Protein AF-0000000080328831 (afdb_homodimer)

Radius of gyration: 22.73 Å; Cα contacts (8 Å, |Δi|>4): 495; chains: 2; bounding box: 86×55×47 Å

InterPro domains:
  IPR001647 DNA-binding HTH domain, TetR-type [PF00440] (14-60)
  IPR001647 DNA-binding HTH domain, TetR-type [PR00455] (14-27)
  IPR001647 DNA-binding HTH domain, TetR-type [PR00455] (35-58)
  IPR001647 DNA-binding HTH domain, TetR-type [PS50977] (8-68)
  IPR009057 Homedomain-like superfamily [SSF46689] (3-69)
  IPR036271 Tetracyclin repressor-like, C-terminal domain superfamily [SSF48498] (94-149)
  IPR041490 HTH-type transcriptional repressor KstR2, C-terminal [PF17932] (91-173)
  IPR050109 HTH-type, TetR-like transcriptional regulator [PTHR30055] (2-200)

Organism: NCBI:txid40318

Nearest PDB structures (foldseek):
  6yj2-assembly1_A  TM=9.392E-01  e=2.762E-14  Mycobacterium tuberculosis H37Rv
  6yj2-assembly2_C  TM=9.497E-01  e=1.875E-13  Mycobacterium tuberculosis H37Rv
  4g12-assembly1_A  TM=9.185E-01  e=3.544E-12  Mycobacterium tuberculosis
  9b7y-assembly1_D  TM=8.303E-01  e=9.112E-08  Mycobacterium tuberculosis H37Rv
  5fgl-assembly3_E  TM=6.882E-01  e=7.937E-05  Pseudomonas putida S16

Sequence (410 aa):
MATRTDASTRREQILKEAARLFAERGFHGVGVDEIGAAVGISGPGLYRHFAGKDAMLAELLVGISGQLLTGAKRRVAEADGGPGGRAGRDPEVVLDSLIEGHIDFALDDRPLITLHDRELDRLRDSDRKLVRQLQRQYVELWVEVVRELYPDLTEPGARSAVHSVFGLLNSTPHLGRPGALPGREVMAGLLHRMARGAFAAAGTDMATRTDASTRREQILKEAARLFAERGFHGVGVDEIGAAVGISGPGLYRHFAGKDAMLAELLVGISGQLLTGAKRRVAEADGGPGGRAGRDPEVVLDSLIEGHIDFALDDRPLITLHDRELDRLRDSDRKLVRQLQRQYVELWVEVVRELYPDLTEPGARSAVHSVFGLLNSTPHLGRPGALPGREVMAGLLHRMARGAFAAAGTD

Solvent-accessible surface area (backbone atoms only — not comparable to full-atom values): 21672 Å² total; per-residue (Å²): 132,83,78,77,76,74,72,74,47,72,67,52,51,46,51,54,50,39,37,47,46,28,44,74,54,33,66,86,66,49,55,64,49,57,45,18,52,74,70,74,36,53,48,74,59,42,50,78,76,34,91,42,66,66,55,48,50,46,48,52,51,41,46,52,35,47,49,53,32,53,51,46,52,48,48,49,49,59,42,26,69,39,100,46,26,66,86,52,40,53,42,63,60,40,49,51,50,47,51,52,54,51,44,51,44,29,71,72,40,33,36,55,55,50,38,53,67,48,44,48,84,73,42,54,67,70,56,39,50,47,34,49,52,36,47,50,54,40,50,50,56,50,31,53,39,49,34,67,63,27,68,81,37,48,70,58,54,32,48,48,49,50,44,22,41,49,20,25,54,60,24,45,68,75,44,66,59,72,88,69,42,64,56,68,68,56,45,49,51,42,52,49,36,18,46,52,23,18,53,54,31,54,49,49,133,130,85,77,78,77,75,71,75,48,72,65,52,51,47,50,54,51,38,37,47,47,30,46,75,54,33,66,88,66,49,55,64,49,57,44,17,52,76,70,74,34,52,49,74,58,40,50,78,76,33,92,42,65,66,55,51,50,47,49,51,52,42,46,52,34,48,50,52,32,52,50,43,50,49,51,50,48,59,43,25,70,40,101,46,26,67,86,52,41,52,42,62,60,40,48,52,50,47,51,52,54,51,45,51,44,29,70,71,42,32,37,54,54,49,38,52,65,48,45,49,82,72,41,55,68,70,55,38,50,47,35,50,51,36,48,49,54,39,50,49,55,51,33,53,40,48,33,68,64,28,70,82,37,48,69,56,54,32,46,49,51,49,43,22,41,49,20,24,54,61,27,44,67,75,43,64,59,71,87,69,40,63,56,69,66,56,45,49,52,43,52,50,36,19,47,51,23,19,53,54,31,54,49,50,133

Foldseek 3Di:
DPPCPPPQPPLNQLLLQLLVVCLVQNLVRDALQNSCVVSVHGSVRSCVNPVGSLRSLLCLLLVVLVVLLVQLVVLLQVQQPPPCGPNPRDLVSSLLSNLLSLLCCLQPVLSSLSSVVPPLVVHDPVSSVSSVVSVVSSLVSQLVSLCVVQVQQDSVLSSVLSVVLNVLSNCSNVPPDPVVDPDSVVVSVVSSVVSVVSSVVSSDD/DPPCPPPQPPLNQLLLQLLVCCLVQNLVRDALQNSCVVSVHGSVRVCVNPVGSQRSLLCLLLVVLVVLLVQLVVLLQVQQPPPCGPNPRDLVSSLLSNLLSLLCCLQPVLSSLSSVVPPLVVHDPVSSVSSVVSVVSSLVSQLVSLCVVQVVQDSVLSSVLSVVLNVLSNCSNVPPDPVVDPDSVVVSVVSSVVNVVSSVVSSDD

pLDDT: mean 90.81, std 13.33, range [27.44, 98.81]

Structure (mmCIF, N/CA/C/O backbone):
data_AF-0000000080328831-model_v1
#
loop_
_entity.id
_entity.type
_entity.pdbx_description
1 polymer 'TetR family transcriptional regulator'
#
loop_
_atom_site.group_PDB
_atom_site.id
_atom_site.type_symbol
_atom_site.label_atom_id
_atom_site.label_alt_id
_atom_site.label_comp_id
_atom_site.label_asym_id
_atom_site.label_entity_id
_atom_site.label_seq_id
_atom_site.pdbx_PDB_ins_code
_atom_site.Cartn_x
_atom_site.Cartn_y
_atom_site.Cartn_z
_atom_site.occupancy
_atom_site.B_iso_or_equiv
_atom_site.auth_seq_id
_atom_site.auth_comp_id
_atom_site.auth_asym_id
_atom_site.auth_atom_id
_atom_site.pdbx_PDB_model_num
ATOM 1 N N . MET A 1 1 ? -43.094 -5.621 -11.172 1 27.44 1 MET A N 1
ATOM 2 C CA . MET A 1 1 ? -42.5 -5.223 -9.898 1 27.44 1 MET A CA 1
ATOM 3 C C . MET A 1 1 ? -41.156 -4.516 -10.125 1 27.44 1 MET A C 1
ATOM 5 O O . MET A 1 1 ? -40.219 -5.105 -10.664 1 27.44 1 MET A O 1
ATOM 9 N N . ALA A 1 2 ? -41.094 -3.135 -10.312 1 35.25 2 ALA A N 1
ATOM 10 C CA . ALA A 1 2 ? -40.031 -2.252 -10.758 1 35.25 2 ALA A CA 1
AT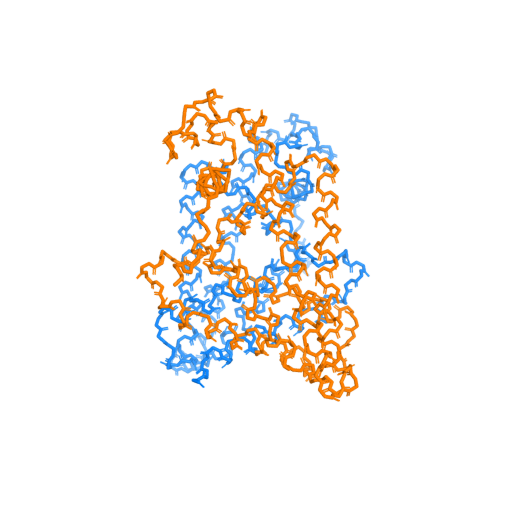OM 11 C C . ALA A 1 2 ? -38.75 -2.477 -9.938 1 35.25 2 ALA A C 1
ATOM 13 O O . ALA A 1 2 ? -38.812 -2.572 -8.711 1 35.25 2 ALA A O 1
ATOM 14 N N . THR A 1 3 ? -37.75 -3.186 -10.273 1 32.78 3 THR A N 1
ATOM 15 C CA . THR A 1 3 ? -36.438 -3.539 -9.711 1 32.78 3 THR A CA 1
ATOM 16 C C . THR A 1 3 ? -35.781 -2.324 -9.055 1 32.78 3 THR A C 1
ATOM 18 O O . THR A 1 3 ? -35.625 -1.278 -9.688 1 32.78 3 THR A O 1
ATOM 21 N N . ARG A 1 4 ? -36.062 -2.006 -7.684 1 36.09 4 ARG A N 1
ATOM 22 C CA . ARG A 1 4 ? -35.594 -0.934 -6.809 1 36.09 4 ARG A CA 1
ATOM 23 C C . ARG A 1 4 ? -34.125 -0.621 -7.055 1 36.09 4 ARG A C 1
ATOM 25 O O . ARG A 1 4 ? -33.25 -1.38 -6.637 1 36.09 4 ARG A O 1
ATOM 32 N N . THR A 1 5 ? -33.562 -0.404 -8.141 1 39.81 5 THR A N 1
ATOM 33 C CA . THR A 1 5 ? -32.281 0.255 -8.352 1 39.81 5 THR A CA 1
ATOM 34 C C . THR A 1 5 ? -32.031 1.319 -7.281 1 39.81 5 THR A C 1
ATOM 36 O O . THR A 1 5 ? -32.719 2.348 -7.258 1 39.81 5 THR A O 1
ATOM 39 N N . ASP A 1 6 ? -31.953 1.126 -5.973 1 44.19 6 ASP A N 1
ATOM 40 C CA . ASP A 1 6 ? -32 1.9 -4.738 1 44.19 6 ASP A CA 1
ATOM 41 C C . ASP A 1 6 ? -31.188 3.182 -4.855 1 44.19 6 ASP A C 1
ATOM 43 O O . ASP A 1 6 ? -29.984 3.135 -5.133 1 44.19 6 ASP A O 1
ATOM 47 N N . ALA A 1 7 ? -31.625 4.215 -5.277 1 52.47 7 ALA A N 1
ATOM 48 C CA . ALA A 1 7 ? -31.188 5.605 -5.344 1 52.47 7 ALA A CA 1
ATOM 49 C C . ALA A 1 7 ? -30.266 5.945 -4.172 1 52.47 7 ALA A C 1
ATOM 51 O O . ALA A 1 7 ? -30.656 5.809 -3.01 1 52.47 7 ALA A O 1
ATOM 52 N N . SER A 1 8 ? -28.938 5.938 -4.402 1 66.44 8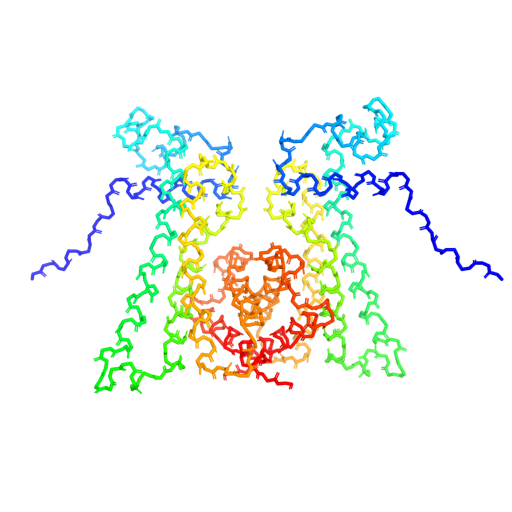 SER A N 1
ATOM 53 C CA . SER A 1 8 ? -28.031 6.422 -3.369 1 66.44 8 SER A CA 1
ATOM 54 C C . SER A 1 8 ? -28.625 7.609 -2.617 1 66.44 8 SER A C 1
ATOM 56 O O . SER A 1 8 ? -29.172 8.531 -3.23 1 66.44 8 SER A O 1
ATOM 58 N N . THR A 1 9 ? -28.812 7.418 -1.286 1 86.12 9 THR A N 1
ATOM 59 C CA . THR A 1 9 ? -29.266 8.516 -0.438 1 86.12 9 THR A CA 1
ATOM 60 C C . THR A 1 9 ? -28.344 9.719 -0.562 1 86.12 9 THR A C 1
ATOM 62 O O . THR A 1 9 ? -27.234 9.609 -1.098 1 86.12 9 THR A O 1
ATOM 65 N N . ARG A 1 10 ? -28.922 10.859 -0.41 1 89.94 10 ARG A N 1
ATOM 66 C CA . ARG A 1 10 ? -28.141 12.086 -0.386 1 89.94 10 ARG A CA 1
ATOM 67 C C . ARG A 1 10 ? -26.891 11.922 0.483 1 89.94 10 ARG A C 1
ATOM 69 O O . ARG A 1 10 ? -25.812 12.391 0.127 1 89.94 10 ARG A O 1
ATOM 76 N N . ARG A 1 11 ? -27.078 11.188 1.462 1 92.81 11 ARG A N 1
ATOM 77 C CA . ARG A 1 11 ? -25.984 10.93 2.387 1 92.81 11 ARG A CA 1
ATOM 78 C C . ARG A 1 11 ? -24.875 10.141 1.71 1 92.81 11 ARG A C 1
ATOM 80 O O . ARG A 1 11 ? -23.688 10.469 1.847 1 92.81 11 ARG A O 1
ATOM 87 N N . GLU A 1 12 ? -25.25 9.156 0.965 1 94.06 12 GLU A N 1
ATOM 88 C CA . GLU A 1 12 ? -24.281 8.336 0.248 1 94.06 12 GLU A CA 1
ATOM 89 C C . GLU A 1 12 ? -23.578 9.125 -0.852 1 94.06 12 GLU A C 1
ATOM 91 O O . GLU A 1 12 ? -22.391 8.953 -1.086 1 94.06 12 GLU A O 1
ATOM 96 N N . GLN A 1 13 ? -24.266 9.945 -1.47 1 94.75 13 GLN A N 1
ATOM 97 C CA . GLN A 1 13 ? -23.688 10.797 -2.504 1 94.75 13 GLN A CA 1
ATOM 98 C C . GLN A 1 13 ? -22.625 11.727 -1.922 1 94.75 13 GLN A C 1
ATOM 100 O O . GLN A 1 13 ? -21.562 11.922 -2.516 1 94.75 13 GLN A O 1
ATOM 105 N N . ILE A 1 14 ? -22.969 12.281 -0.807 1 95.19 14 ILE A N 1
ATOM 106 C CA . ILE A 1 14 ? -22.047 13.18 -0.127 1 95.19 14 ILE A CA 1
ATOM 107 C C . ILE A 1 14 ? -20.766 12.43 0.237 1 95.19 14 ILE A C 1
ATOM 109 O O . ILE A 1 14 ? -19.672 12.906 -0.033 1 95.19 14 ILE A O 1
ATOM 113 N N . LEU A 1 15 ? -20.953 11.25 0.788 1 96.31 15 LEU A N 1
ATOM 114 C CA . LEU A 1 15 ? -19.797 10.469 1.224 1 96.31 15 LEU A CA 1
ATOM 115 C C . LEU A 1 15 ? -18.938 10.062 0.034 1 96.31 15 LEU A C 1
ATOM 117 O O . LEU A 1 15 ? -17.703 10.102 0.114 1 96.31 15 LEU A O 1
ATOM 121 N N . LYS A 1 16 ? -19.562 9.695 -1.008 1 96 16 LYS A N 1
ATOM 122 C CA . LYS A 1 16 ? -18.828 9.297 -2.205 1 96 16 LYS A CA 1
ATOM 123 C C . LYS A 1 16 ? -18 10.453 -2.76 1 96 16 LYS A C 1
ATOM 125 O O . LYS A 1 16 ? -16.828 10.289 -3.08 1 96 16 LYS A O 1
ATOM 130 N N . GLU A 1 17 ? -18.594 11.586 -2.828 1 96.31 17 GLU A N 1
ATOM 131 C CA . GLU A 1 17 ? -17.875 12.758 -3.33 1 96.31 17 GLU A CA 1
ATOM 132 C C . GLU A 1 17 ? -16.797 13.211 -2.352 1 96.31 17 GLU A C 1
ATOM 134 O O . GLU A 1 17 ? -15.719 13.633 -2.764 1 96.31 17 GLU A O 1
ATOM 139 N N . ALA A 1 18 ? -17.109 13.164 -1.096 1 97.12 18 ALA A N 1
ATOM 140 C CA . ALA A 1 18 ? -16.094 13.492 -0.086 1 97.12 18 ALA A CA 1
ATOM 141 C C . ALA A 1 18 ? -14.867 12.602 -0.226 1 97.12 18 ALA A C 1
ATOM 143 O O . ALA A 1 18 ? -13.734 13.086 -0.226 1 97.12 18 ALA A O 1
ATOM 144 N N . ALA A 1 19 ? -15.117 11.305 -0.374 1 97.19 19 ALA A N 1
ATOM 145 C CA . ALA A 1 19 ? -14.016 10.352 -0.529 1 97.19 19 ALA A CA 1
ATOM 146 C C . ALA A 1 19 ? -13.141 10.711 -1.728 1 97.19 19 ALA A C 1
ATOM 148 O O . ALA A 1 19 ? -11.914 10.711 -1.63 1 97.19 19 ALA A O 1
ATOM 149 N N . ARG A 1 20 ? -13.789 11.039 -2.797 1 96.19 20 ARG A N 1
ATOM 150 C CA . ARG A 1 20 ? -13.07 11.406 -4.016 1 96.19 20 ARG A CA 1
ATOM 151 C C . ARG A 1 20 ? -12.234 12.656 -3.809 1 96.19 20 ARG A C 1
ATOM 153 O O . ARG A 1 20 ? -11.047 12.68 -4.141 1 96.19 20 ARG A O 1
ATOM 160 N N . LEU A 1 21 ? -12.797 13.656 -3.246 1 96.19 21 LEU A N 1
ATOM 161 C CA . LEU A 1 21 ? -12.125 14.93 -3.037 1 96.19 21 LEU A CA 1
ATOM 162 C C . LEU A 1 21 ? -10.992 14.789 -2.023 1 96.19 21 LEU A C 1
ATOM 164 O O . LEU A 1 21 ? -9.898 15.32 -2.23 1 96.19 21 LEU A O 1
ATOM 168 N N . PHE A 1 22 ? -11.273 14.039 -0.92 1 95.62 22 PHE A N 1
ATOM 169 C CA . PHE A 1 22 ? -10.234 13.797 0.074 1 95.62 22 PHE A CA 1
ATOM 170 C C . PHE A 1 22 ? -9.055 13.062 -0.546 1 95.62 22 PHE A C 1
ATOM 172 O O . PHE A 1 22 ? -7.895 13.383 -0.257 1 95.62 22 PHE A O 1
ATOM 179 N N . ALA A 1 23 ? -9.336 12.078 -1.349 1 94.12 23 ALA A N 1
ATOM 180 C CA . ALA A 1 23 ? -8.289 11.281 -1.972 1 94.12 23 ALA A CA 1
ATOM 181 C C . ALA A 1 23 ? -7.457 12.125 -2.939 1 94.12 23 ALA A C 1
ATOM 183 O O . ALA A 1 23 ? -6.238 11.953 -3.029 1 94.12 23 ALA A O 1
ATOM 184 N N . GLU A 1 24 ? -8.047 13.07 -3.625 1 92.12 24 GLU A N 1
ATOM 185 C CA . GLU A 1 24 ? -7.398 13.867 -4.664 1 92.12 24 GLU A CA 1
ATOM 186 C C . GLU A 1 24 ? -6.578 15 -4.055 1 92.12 24 GLU A C 1
ATOM 188 O O . GLU A 1 24 ? -5.457 15.258 -4.488 1 92.12 24 GLU A O 1
ATOM 193 N N . ARG A 1 25 ? -7.105 15.594 -2.992 1 91.88 25 ARG A N 1
ATOM 194 C CA . ARG A 1 25 ? -6.512 16.859 -2.549 1 91.88 25 ARG A CA 1
ATOM 195 C C . ARG A 1 25 ? -6.062 16.766 -1.095 1 91.88 25 ARG A C 1
ATOM 197 O O . ARG A 1 25 ? -5.504 17.719 -0.551 1 91.88 25 ARG A O 1
ATOM 204 N N . GLY A 1 26 ? -6.301 15.609 -0.593 1 90.75 26 GLY A N 1
ATOM 205 C CA . GLY A 1 26 ? -6 15.461 0.823 1 90.75 26 GLY A CA 1
ATOM 206 C C . GLY A 1 26 ? -7.133 15.922 1.722 1 90.75 26 GLY A C 1
ATOM 207 O O . GLY A 1 26 ? -7.898 16.812 1.354 1 90.75 26 GLY A O 1
ATOM 208 N N . PHE A 1 27 ? -7.168 15.461 2.893 1 92.38 27 PHE A N 1
ATOM 209 C CA . PHE A 1 27 ? -8.242 15.711 3.85 1 92.38 27 PHE A CA 1
ATOM 210 C C . PHE A 1 27 ? -8.281 17.188 4.238 1 92.38 27 PHE A C 1
ATOM 212 O O . PHE A 1 27 ? -9.344 17.812 4.223 1 92.38 27 PHE A O 1
ATOM 219 N N . HIS A 1 28 ? -7.133 17.766 4.488 1 88.56 28 HIS A N 1
ATOM 220 C CA . HIS A 1 28 ? -7.078 19.156 4.922 1 88.56 28 HIS A CA 1
ATOM 221 C C . HIS A 1 28 ? -7.305 20.109 3.754 1 88.56 28 HIS A C 1
ATOM 223 O O . HIS A 1 28 ? -7.715 21.25 3.949 1 88.56 28 HIS A O 1
ATOM 229 N N . GLY A 1 29 ? -7.094 19.594 2.596 1 90.38 29 GLY A N 1
ATOM 230 C CA . GLY A 1 29 ? -7.168 20.453 1.422 1 90.38 29 GLY A CA 1
ATOM 231 C C . GLY A 1 29 ? -8.586 20.625 0.903 1 90.38 29 GLY A C 1
ATOM 232 O O . GLY A 1 29 ? -8.805 21.359 -0.062 1 90.38 29 GLY A O 1
ATOM 233 N N . VAL A 1 30 ? -9.477 19.969 1.544 1 94.19 30 VAL A N 1
ATOM 234 C CA . VAL A 1 30 ? -10.859 20 1.082 1 94.19 30 VAL A CA 1
ATOM 235 C C . VAL A 1 30 ? -11.75 20.609 2.164 1 94.19 30 VAL A C 1
ATOM 237 O O . VAL A 1 30 ? -11.648 20.234 3.336 1 94.19 30 VAL A O 1
ATOM 240 N N . GLY A 1 31 ? -12.57 21.594 1.738 1 94.44 31 GLY A N 1
ATOM 241 C CA . GLY A 1 31 ? -13.516 22.188 2.67 1 94.44 31 GLY A CA 1
ATOM 242 C C . GLY A 1 31 ? -14.906 21.578 2.572 1 94.44 31 GLY A C 1
ATOM 243 O O . GLY A 1 31 ? -15.25 20.953 1.561 1 94.44 31 GLY A O 1
ATOM 244 N N . VAL A 1 32 ? -15.648 21.734 3.619 1 93.31 32 VAL A N 1
ATOM 245 C CA . VAL A 1 32 ? -17.016 21.219 3.68 1 93.31 32 VAL A CA 1
ATOM 246 C C . VAL A 1 32 ? -17.859 21.859 2.574 1 93.31 32 VAL A C 1
ATOM 248 O O . VAL A 1 32 ? -18.656 21.172 1.935 1 93.31 32 VAL A O 1
ATOM 251 N N . ASP A 1 33 ? -17.641 23.094 2.33 1 93.06 33 ASP A N 1
ATOM 252 C CA . ASP A 1 33 ? -18.391 23.812 1.306 1 93.06 33 ASP A CA 1
ATOM 253 C C . ASP A 1 33 ? -18.125 23.234 -0.08 1 93.06 33 ASP A C 1
ATOM 255 O O . ASP A 1 33 ? -19.047 23.141 -0.904 1 93.06 33 ASP A O 1
ATOM 259 N N . GLU A 1 34 ? -16.953 22.844 -0.316 1 94.5 34 GLU A N 1
ATOM 260 C CA . GLU A 1 34 ? -16.562 22.266 -1.598 1 94.5 34 GLU A CA 1
ATOM 261 C C . GLU A 1 34 ? -17.25 20.922 -1.815 1 94.5 34 GLU A C 1
ATOM 263 O O . GLU A 1 34 ? -17.688 20.609 -2.928 1 94.5 34 GLU A O 1
ATOM 268 N N . ILE A 1 35 ? -17.312 20.172 -0.767 1 95.25 35 ILE A N 1
ATOM 269 C CA . ILE A 1 35 ? -17.969 18.875 -0.844 1 95.25 35 ILE A CA 1
ATOM 270 C C . ILE A 1 35 ? -19.453 19.062 -1.148 1 95.25 35 ILE A C 1
ATOM 272 O O . ILE A 1 35 ? -20 18.391 -2.029 1 95.25 35 ILE A O 1
ATOM 276 N N . GLY A 1 36 ? -20.094 19.984 -0.398 1 94.19 36 GLY A N 1
ATOM 277 C CA . GLY A 1 36 ? -21.484 20.297 -0.647 1 94.19 36 GLY A CA 1
ATOM 278 C C . GLY A 1 36 ? -21.75 20.75 -2.07 1 94.19 36 GLY A C 1
ATOM 279 O O . GLY A 1 36 ? -22.672 20.25 -2.721 1 94.19 36 GLY A O 1
ATOM 280 N N . ALA A 1 37 ? -20.938 21.594 -2.547 1 94.75 37 ALA A N 1
ATOM 281 C CA . ALA A 1 37 ? -21.094 22.141 -3.893 1 94.75 37 ALA A CA 1
ATOM 282 C C . ALA A 1 37 ? -21 21.031 -4.945 1 94.75 37 ALA A C 1
ATOM 284 O O . ALA A 1 37 ? -21.719 21.062 -5.945 1 94.75 37 ALA A O 1
ATOM 285 N N . ALA A 1 38 ? -20.172 20.078 -4.738 1 94.19 38 ALA A N 1
ATOM 286 C CA . ALA A 1 38 ? -19.953 19 -5.695 1 94.19 38 ALA A CA 1
ATOM 287 C C . ALA A 1 38 ? -21.203 18.141 -5.844 1 94.19 38 ALA A C 1
ATOM 289 O O . ALA A 1 38 ? -21.391 17.469 -6.863 1 94.19 38 ALA A O 1
ATOM 290 N N . VAL A 1 39 ? -22.016 18.141 -4.82 1 94.12 39 VAL A N 1
ATOM 291 C CA . VAL A 1 39 ? -23.219 17.312 -4.887 1 94.12 39 VAL A CA 1
ATOM 292 C C . VAL A 1 39 ? -24.469 18.203 -4.945 1 94.12 39 VAL A C 1
ATOM 294 O O . VAL A 1 39 ? -25.578 17.734 -4.773 1 94.12 39 VAL A O 1
ATOM 297 N N . GLY A 1 40 ? -24.281 19.453 -5.109 1 93.62 40 GLY A N 1
ATOM 298 C CA . GLY A 1 40 ? -25.375 20.391 -5.293 1 93.62 40 GLY A CA 1
ATOM 299 C C . GLY A 1 40 ? -26.094 20.734 -3.994 1 93.62 40 GLY A C 1
ATOM 300 O O . GLY A 1 40 ? -27.312 20.922 -3.98 1 93.62 40 GLY A O 1
ATOM 301 N N . ILE A 1 41 ? -25.469 20.625 -2.924 1 91 41 ILE A N 1
ATOM 302 C CA . ILE A 1 41 ? -25.984 20.984 -1.611 1 91 41 ILE A CA 1
ATOM 303 C C . ILE A 1 41 ? -25.203 22.172 -1.053 1 91 41 ILE A C 1
ATOM 305 O O . ILE A 1 41 ? -24 22.281 -1.295 1 91 41 ILE A O 1
ATOM 309 N N . SER A 1 42 ? -25.922 23.094 -0.396 1 88.5 42 SER A N 1
ATOM 310 C CA . SER A 1 42 ? -25.234 24.203 0.258 1 88.5 42 SER A CA 1
ATOM 311 C C . SER A 1 42 ? -24.422 23.719 1.46 1 88.5 42 SER A C 1
ATOM 313 O O . SER A 1 42 ? -24.688 22.656 2.002 1 88.5 42 SER A O 1
ATOM 315 N N . GLY A 1 43 ? -23.391 24.547 1.882 1 82.44 43 GLY A N 1
ATOM 316 C CA . GLY A 1 43 ? -22.625 24.234 3.078 1 82.44 43 GLY A CA 1
ATOM 317 C C . GLY A 1 43 ? -23.5 23.953 4.289 1 82.44 43 GLY A C 1
ATOM 318 O O . GLY A 1 43 ? -23.422 22.859 4.867 1 82.44 43 GLY A O 1
ATOM 319 N N . PRO A 1 44 ? -24.406 24.812 4.562 1 85.88 44 PRO A N 1
ATOM 320 C CA . PRO A 1 44 ? -25.297 24.578 5.695 1 85.88 44 PRO A CA 1
ATOM 321 C C . PRO A 1 44 ? -26.156 23.328 5.523 1 85.88 44 PRO A C 1
ATOM 323 O O . PRO A 1 44 ? -26.438 22.641 6.5 1 85.88 44 PRO A O 1
ATOM 326 N N . GLY A 1 45 ? -26.516 23.078 4.367 1 90.56 45 GLY A N 1
ATOM 327 C CA . GLY A 1 45 ? -27.281 21.875 4.09 1 90.56 45 GLY A CA 1
ATOM 328 C C . GLY A 1 45 ? -26.516 20.609 4.371 1 90.56 45 GLY A C 1
ATOM 329 O O . GLY A 1 45 ? -27.109 19.578 4.727 1 90.56 45 GLY A O 1
ATOM 330 N N . LEU A 1 46 ? -25.203 20.688 4.184 1 91.5 46 LEU A N 1
ATOM 331 C CA . LEU A 1 46 ? -24.359 19.516 4.422 1 91.5 46 LEU A CA 1
ATOM 332 C C . LEU A 1 46 ? -24.312 19.172 5.906 1 91.5 46 LEU A C 1
ATOM 334 O O . LEU A 1 46 ? -24.234 18 6.273 1 91.5 46 LEU A O 1
ATOM 338 N N . TYR A 1 47 ? -24.484 20.188 6.688 1 91.62 47 TYR A N 1
ATOM 339 C CA . TYR A 1 47 ? -24.391 20.016 8.133 1 91.62 47 TYR A CA 1
ATOM 340 C C . TYR A 1 47 ? -25.625 19.297 8.672 1 91.62 47 TYR A C 1
ATOM 342 O O . TYR A 1 47 ? -25.625 18.812 9.805 1 91.62 47 TYR A O 1
ATOM 350 N N . ARG A 1 48 ? -26.688 19.266 7.902 1 92.12 48 ARG A N 1
ATOM 351 C CA . ARG A 1 48 ? -27.859 18.484 8.273 1 92.12 48 ARG A CA 1
ATOM 352 C C . ARG A 1 48 ? -27.578 17 8.219 1 92.12 48 ARG A C 1
ATOM 354 O O . ARG A 1 48 ? -28.25 16.203 8.875 1 92.12 48 ARG A O 1
ATOM 361 N N . HIS A 1 49 ? -26.547 16.719 7.422 1 93.69 49 HIS A N 1
ATOM 362 C CA . HIS A 1 49 ? -26.234 15.305 7.207 1 93.69 49 HIS A CA 1
ATOM 363 C C . HIS A 1 49 ? -25 14.891 8.016 1 93.69 49 HIS A C 1
ATOM 365 O O . HIS A 1 49 ? -24.922 13.742 8.469 1 93.69 49 HIS A O 1
ATOM 371 N N . PHE A 1 50 ? -24.047 15.828 8.125 1 94.88 50 PHE A N 1
ATOM 372 C CA . PHE A 1 50 ? -22.812 15.508 8.82 1 94.88 50 PHE A CA 1
ATOM 373 C C . PHE A 1 50 ? -22.344 16.688 9.672 1 94.88 50 PHE A C 1
ATOM 375 O O . PHE A 1 50 ? -22.453 17.844 9.25 1 94.88 50 PHE A O 1
ATOM 382 N N . ALA A 1 51 ? -21.812 16.359 10.789 1 93.19 51 ALA A N 1
ATOM 383 C CA . ALA A 1 51 ? -21.328 17.375 11.711 1 93.19 51 ALA A CA 1
ATOM 384 C C . ALA A 1 51 ? -20.078 18.062 11.172 1 93.19 51 ALA A C 1
ATOM 386 O O . ALA A 1 51 ? -19.703 19.141 11.633 1 93.19 51 ALA A O 1
ATOM 387 N N . GLY A 1 52 ? -19.422 17.453 10.148 1 93.38 52 GLY A N 1
ATOM 388 C CA . GLY A 1 52 ? -18.203 17.969 9.57 1 93.38 52 GLY A CA 1
ATOM 389 C C . GLY A 1 52 ? -17.406 16.922 8.805 1 93.38 52 GLY A C 1
ATOM 390 O O . GLY A 1 52 ? -17.859 15.781 8.664 1 93.38 52 GLY A O 1
ATOM 391 N N . LYS A 1 53 ? -16.219 17.344 8.406 1 94.38 53 LYS A N 1
ATOM 392 C CA . LYS A 1 53 ? -15.398 16.469 7.586 1 94.38 53 LYS A CA 1
ATOM 393 C C . LYS A 1 53 ? -14.875 15.289 8.406 1 94.38 53 LYS A C 1
ATOM 395 O O . LYS A 1 53 ? -14.727 14.18 7.883 1 94.38 53 LYS A O 1
ATOM 400 N N . ASP A 1 54 ? -14.656 15.555 9.633 1 94.88 54 ASP A N 1
ATOM 401 C CA . ASP A 1 54 ? -14.164 14.477 10.492 1 94.88 54 ASP A CA 1
ATOM 402 C C . ASP A 1 54 ? -15.188 13.344 10.594 1 94.88 54 ASP A C 1
ATOM 404 O O . ASP A 1 54 ? -14.82 12.172 10.531 1 94.88 54 ASP A O 1
ATOM 408 N N . ALA A 1 55 ? -16.328 13.742 10.773 1 96.12 55 ALA A N 1
ATOM 409 C CA . ALA A 1 55 ? -17.406 12.75 10.836 1 96.12 55 ALA A CA 1
ATOM 410 C C . ALA A 1 55 ? -17.531 11.984 9.523 1 96.12 55 ALA A C 1
ATOM 412 O O . ALA A 1 55 ? -17.766 10.773 9.516 1 96.12 55 ALA A O 1
ATOM 413 N N . MET A 1 56 ? -17.375 12.664 8.414 1 96.81 56 MET A N 1
ATOM 414 C CA . MET A 1 56 ? -17.422 12.023 7.105 1 96.81 56 MET A CA 1
ATOM 415 C C . MET A 1 56 ? -16.297 11 6.965 1 96.81 56 MET A C 1
ATOM 417 O O . MET A 1 56 ? -16.516 9.883 6.5 1 96.81 56 MET A O 1
ATOM 421 N N . LEU A 1 57 ? -15.094 11.414 7.383 1 97.25 57 LEU A N 1
ATOM 422 C CA . LEU A 1 57 ? -13.93 10.539 7.297 1 97.25 57 LEU A CA 1
ATOM 423 C C . LEU A 1 57 ? -14.133 9.289 8.141 1 97.25 57 LEU A C 1
ATOM 425 O O . LEU A 1 57 ? -13.859 8.172 7.68 1 97.25 57 LEU A O 1
ATOM 429 N N . ALA A 1 58 ? -14.578 9.477 9.312 1 97.62 58 ALA A N 1
ATOM 430 C CA . ALA A 1 58 ? -14.836 8.344 10.211 1 97.62 58 ALA A CA 1
ATOM 431 C C . ALA A 1 58 ? -15.852 7.387 9.609 1 97.62 58 ALA A C 1
ATOM 433 O O . ALA A 1 58 ? -15.656 6.172 9.617 1 97.62 58 ALA A O 1
ATOM 434 N N . GLU A 1 59 ? -16.875 7.953 9.117 1 97.44 59 GLU A N 1
ATOM 435 C CA . GLU A 1 59 ? -17.922 7.125 8.516 1 97.44 59 GLU A CA 1
ATOM 436 C C . GLU A 1 59 ? -17.391 6.359 7.309 1 97.44 59 GLU A C 1
ATOM 438 O O . GLU A 1 59 ? -17.688 5.176 7.133 1 97.44 59 GLU A O 1
ATOM 443 N N . LEU A 1 60 ? -16.641 6.992 6.473 1 97.94 60 LEU A N 1
ATOM 444 C CA . LEU A 1 60 ? -16.062 6.359 5.289 1 97.94 60 LEU A CA 1
ATOM 445 C C . LEU A 1 60 ? -15.164 5.191 5.68 1 97.94 60 LEU A C 1
ATOM 447 O O . LEU A 1 60 ? -15.336 4.078 5.184 1 97.94 60 LEU A O 1
ATOM 451 N N . LEU A 1 61 ? -14.25 5.422 6.637 1 98.12 61 LEU A N 1
ATOM 452 C CA . LEU A 1 61 ? -13.227 4.43 6.945 1 98.12 61 LEU A CA 1
ATOM 453 C C . LEU A 1 61 ? -13.789 3.311 7.812 1 98.12 61 LEU A C 1
ATOM 455 O O . LEU A 1 61 ? -13.461 2.141 7.617 1 98.12 61 LEU A O 1
ATOM 459 N N . VAL A 1 62 ? -14.602 3.646 8.75 1 98.19 62 VAL A N 1
ATOM 460 C CA . VAL A 1 62 ? -15.266 2.609 9.531 1 98.19 62 VAL A CA 1
ATOM 461 C C . VAL A 1 62 ? -16.219 1.822 8.633 1 98.19 62 VAL A C 1
ATOM 463 O O . VAL A 1 62 ? -16.266 0.592 8.695 1 98.19 62 VAL A O 1
ATOM 466 N N . GLY A 1 63 ? -16.953 2.543 7.832 1 97.62 63 GLY A N 1
ATOM 467 C CA . GLY A 1 63 ? -17.922 1.929 6.949 1 97.62 63 GLY A CA 1
ATOM 468 C C . GLY A 1 63 ? -17.328 0.919 5.996 1 97.62 63 GLY A C 1
ATOM 469 O O . GLY A 1 63 ? -17.828 -0.195 5.855 1 97.62 63 GLY A O 1
ATOM 470 N N . ILE A 1 64 ? -16.281 1.34 5.305 1 97.81 64 ILE A N 1
ATOM 471 C CA . ILE A 1 64 ? -15.68 0.45 4.312 1 97.81 64 ILE A CA 1
ATOM 472 C C . ILE A 1 64 ? -15.062 -0.761 5.008 1 97.81 64 ILE A C 1
ATOM 474 O O . ILE A 1 64 ? -15.133 -1.88 4.492 1 97.81 64 ILE A O 1
ATOM 478 N N . SER A 1 65 ? -14.461 -0.622 6.176 1 98.19 65 SER A N 1
ATOM 479 C CA . SER A 1 65 ? -13.906 -1.736 6.938 1 98.19 65 SER A CA 1
ATOM 480 C C . SER A 1 65 ? -14.992 -2.725 7.344 1 98.19 65 SER A C 1
ATOM 482 O O . SER A 1 65 ? -14.805 -3.938 7.238 1 98.19 65 SER A O 1
ATOM 484 N N . GLY A 1 66 ? -16.078 -2.164 7.801 1 98.44 66 GLY A N 1
ATOM 485 C CA . GLY A 1 66 ? -17.219 -3.008 8.133 1 98.44 66 GLY A CA 1
ATOM 486 C C . GLY A 1 66 ? -17.766 -3.748 6.934 1 98.44 66 GLY A C 1
ATOM 487 O O . GLY A 1 66 ? -18.094 -4.934 7.023 1 98.44 66 GLY A O 1
ATOM 488 N N . GLN A 1 67 ? -17.922 -3.082 5.859 1 98 67 GLN A N 1
ATOM 489 C CA . GLN A 1 67 ? -18.422 -3.676 4.629 1 98 67 GLN A CA 1
ATOM 490 C C . GLN A 1 67 ? -17.531 -4.82 4.156 1 98 67 GLN A C 1
ATOM 492 O O . GLN A 1 67 ? -18.031 -5.875 3.756 1 98 67 GLN A O 1
ATOM 497 N N . LEU A 1 68 ? -16.25 -4.605 4.164 1 98.44 68 LEU A N 1
ATOM 498 C CA . LEU A 1 68 ? -15.312 -5.645 3.756 1 98.44 68 LEU A CA 1
ATOM 499 C C . LEU A 1 68 ? -15.43 -6.867 4.656 1 98.44 68 LEU A C 1
ATOM 501 O O . LEU A 1 68 ? -15.523 -7.996 4.168 1 98.44 68 LEU A O 1
ATOM 505 N N . LEU A 1 69 ? -15.477 -6.609 5.957 1 98.75 69 LEU A N 1
ATOM 506 C CA . LEU A 1 69 ? -15.578 -7.711 6.906 1 98.75 69 LEU A CA 1
ATOM 507 C C . LEU A 1 69 ? -16.891 -8.461 6.73 1 98.75 69 LEU A C 1
ATOM 509 O O . LEU A 1 69 ? -16.906 -9.695 6.645 1 98.75 69 LEU A O 1
ATOM 513 N N . THR A 1 70 ? -17.984 -7.711 6.672 1 98.5 70 THR A N 1
ATOM 514 C CA . THR A 1 70 ? -19.297 -8.328 6.508 1 98.5 70 THR A CA 1
ATOM 515 C C . THR A 1 70 ? -19.359 -9.117 5.207 1 98.5 70 THR A C 1
ATOM 517 O O . THR A 1 70 ? -19.906 -10.227 5.176 1 98.5 70 THR A O 1
ATOM 520 N N . GLY A 1 71 ? -18.891 -8.516 4.141 1 98.06 71 GLY A N 1
ATOM 521 C CA . GLY A 1 71 ? -18.828 -9.211 2.867 1 98.06 71 GLY A CA 1
ATOM 522 C C . GLY A 1 71 ? -18.031 -10.5 2.928 1 98.06 71 GLY A C 1
ATOM 523 O O . GLY A 1 71 ? -18.469 -11.523 2.387 1 98.06 71 GLY A O 1
ATOM 524 N N . ALA A 1 72 ? -16.906 -10.461 3.537 1 98.31 72 ALA A N 1
ATOM 525 C CA . ALA A 1 72 ? -16.062 -11.648 3.666 1 98.31 72 ALA A CA 1
ATOM 526 C C . ALA A 1 72 ? -16.766 -12.727 4.48 1 98.31 72 ALA A C 1
ATOM 528 O O . ALA A 1 72 ? -16.734 -13.906 4.121 1 98.31 72 ALA A O 1
ATOM 529 N N . LYS A 1 73 ? -17.391 -12.328 5.605 1 98.12 73 LYS A N 1
ATOM 530 C CA . LYS A 1 73 ? -18.125 -13.281 6.43 1 98.12 73 LYS A CA 1
ATOM 531 C C . LYS A 1 73 ? -19.234 -13.953 5.633 1 98.12 73 LYS A C 1
ATOM 533 O O . LYS A 1 73 ? -19.469 -15.156 5.766 1 98.12 73 LYS A O 1
ATOM 538 N N . ARG A 1 74 ? -19.922 -13.203 4.867 1 97.31 74 ARG A N 1
ATOM 539 C CA . ARG A 1 74 ? -20.984 -13.742 4.031 1 97.31 74 ARG A CA 1
ATOM 540 C C . ARG A 1 74 ? -20.438 -14.766 3.039 1 97.31 74 ARG A C 1
ATOM 542 O O . ARG A 1 74 ? -21.016 -15.828 2.852 1 97.31 74 ARG A O 1
ATOM 549 N N . ARG A 1 75 ? -19.359 -14.438 2.416 1 95.75 75 ARG A N 1
ATOM 550 C CA . ARG A 1 75 ? -18.766 -15.328 1.434 1 95.75 75 ARG A CA 1
ATOM 551 C C . ARG A 1 75 ? -18.328 -16.641 2.082 1 95.75 75 ARG A C 1
ATOM 553 O O . ARG A 1 75 ? -18.5 -17.719 1.506 1 95.75 75 ARG A O 1
ATOM 560 N N . VAL A 1 76 ? -17.75 -16.578 3.25 1 94.69 76 VAL A N 1
ATOM 561 C CA . VAL A 1 76 ? -17.328 -17.766 3.977 1 94.69 76 VAL A CA 1
ATOM 562 C C . VAL A 1 76 ? -18.547 -18.594 4.375 1 94.69 76 VAL A C 1
ATOM 564 O O . VAL A 1 76 ? -18.562 -19.812 4.227 1 94.69 76 VAL A O 1
ATOM 567 N N . ALA A 1 77 ? -19.609 -17.906 4.867 1 93.38 77 ALA A N 1
ATOM 568 C CA . ALA A 1 77 ? -20.828 -18.578 5.293 1 93.38 77 ALA A CA 1
ATOM 569 C C . ALA A 1 77 ? -21.516 -19.281 4.121 1 93.38 77 ALA A C 1
ATOM 571 O O . ALA A 1 77 ? -22.047 -20.375 4.277 1 93.38 77 ALA A O 1
ATOM 572 N N . GLU A 1 78 ? -21.531 -18.656 3.004 1 91.75 78 GLU A N 1
ATOM 573 C CA . GLU A 1 78 ? -22.141 -19.234 1.808 1 91.75 78 GLU A CA 1
ATOM 574 C C . GLU A 1 78 ? -21.422 -20.531 1.394 1 91.75 78 GLU A C 1
ATOM 576 O O . GLU A 1 78 ? -22.047 -21.453 0.882 1 91.75 78 GLU A O 1
ATOM 581 N N . ALA A 1 79 ? -20.156 -20.547 1.566 1 87.19 79 ALA A N 1
ATOM 582 C CA . ALA A 1 79 ? -19.375 -21.734 1.228 1 87.19 79 ALA A CA 1
ATOM 583 C C . ALA A 1 79 ? -19.625 -22.859 2.229 1 87.19 79 ALA A C 1
ATOM 585 O O . ALA A 1 79 ? -19.547 -24.047 1.879 1 87.19 79 ALA A O 1
ATOM 586 N N . ASP A 1 80 ? -19.922 -22.516 3.465 1 84.19 80 ASP A N 1
ATOM 587 C CA . ASP A 1 80 ? -20.188 -23.484 4.523 1 84.19 80 ASP A CA 1
ATOM 588 C C . ASP A 1 80 ? -21.578 -24.109 4.355 1 84.19 80 ASP A C 1
ATOM 590 O O . ASP A 1 80 ? -21.812 -25.25 4.789 1 84.19 80 ASP A O 1
ATOM 594 N N . GLY A 1 81 ? -22.562 -23.406 3.895 1 74.56 81 GLY A N 1
ATOM 595 C CA . GLY A 1 81 ? -23.938 -23.844 3.766 1 74.56 81 GLY A CA 1
ATOM 596 C C . GLY A 1 81 ? -24.156 -24.797 2.607 1 74.56 81 GLY A C 1
ATOM 597 O O . GLY A 1 81 ? -25.266 -25.297 2.406 1 74.56 81 GLY A O 1
ATOM 598 N N . GLY A 1 82 ? -23.172 -25.047 1.923 1 66.19 82 GLY A N 1
ATOM 599 C CA . GLY A 1 82 ? -23.328 -25.984 0.831 1 66.19 82 GLY A CA 1
ATOM 600 C C . GLY A 1 82 ? -23.5 -27.422 1.303 1 66.19 82 GLY A C 1
ATOM 601 O O . GLY A 1 82 ? -23.5 -27.688 2.508 1 66.19 82 GLY A O 1
ATOM 602 N N . PRO A 1 83 ? -24.047 -28.359 0.503 1 63.16 83 PRO A N 1
ATOM 603 C CA . PRO A 1 83 ? -24.453 -29.719 0.843 1 63.16 83 PRO A CA 1
ATOM 604 C C . PRO A 1 83 ? -23.516 -30.391 1.836 1 63.16 83 PRO A C 1
ATOM 606 O O . PRO A 1 83 ? -23.922 -31.281 2.584 1 63.16 83 PRO A O 1
ATOM 609 N N . GLY A 1 84 ? -22.391 -30 1.924 1 66.81 84 GLY A N 1
ATOM 610 C CA . GLY A 1 84 ? -21.406 -30.625 2.795 1 66.81 84 GLY A CA 1
ATOM 611 C C . GLY A 1 84 ? -21.031 -29.75 3.982 1 66.81 84 GLY A C 1
ATOM 612 O O . GLY A 1 84 ? -20.266 -30.172 4.855 1 66.81 84 GLY A O 1
ATOM 613 N N . GLY A 1 85 ? -21.703 -28.672 4.121 1 67 85 GLY A N 1
ATOM 614 C CA . GLY A 1 85 ? -21.375 -27.734 5.188 1 67 85 GLY A CA 1
ATOM 615 C C . GLY A 1 85 ? -19.906 -27.375 5.227 1 67 85 GLY A C 1
ATOM 616 O O . GLY A 1 85 ? -19.266 -27.266 4.184 1 67 85 GLY A O 1
ATOM 617 N N . ARG A 1 86 ? -19.422 -27.109 6.426 1 68.5 86 ARG A N 1
ATOM 618 C CA . ARG A 1 86 ? -18.016 -26.766 6.605 1 68.5 86 ARG A CA 1
ATOM 619 C C . ARG A 1 86 ? -17.125 -27.922 6.168 1 68.5 86 ARG A C 1
ATOM 621 O O . ARG A 1 86 ? -16.062 -27.688 5.57 1 68.5 86 ARG A O 1
ATOM 628 N N . ALA A 1 87 ? -17.578 -29.125 6.453 1 71.94 87 ALA A N 1
ATOM 629 C CA . ALA A 1 87 ? -16.797 -30.312 6.113 1 71.94 87 ALA A CA 1
ATOM 630 C C . ALA A 1 87 ? -16.703 -30.484 4.598 1 71.94 87 ALA A C 1
ATOM 632 O O . ALA A 1 87 ? -15.75 -31.094 4.102 1 71.94 87 ALA A O 1
ATOM 633 N N . GLY A 1 88 ? -17.641 -29.906 3.916 1 76.94 88 GLY A N 1
ATOM 634 C CA . GLY A 1 88 ? -17.656 -30.016 2.465 1 76.94 88 GLY A CA 1
ATOM 635 C C . GLY A 1 88 ? -17.125 -28.781 1.767 1 76.94 88 GLY A C 1
ATOM 636 O O . GLY A 1 88 ? -17.109 -28.719 0.536 1 76.94 88 GLY A O 1
ATOM 637 N N . ARG A 1 89 ? -16.672 -27.906 2.6 1 83.38 89 ARG A N 1
ATOM 638 C CA . ARG A 1 89 ? -16.203 -26.625 2.066 1 83.38 89 ARG A CA 1
ATOM 639 C C . ARG A 1 89 ? -14.875 -26.797 1.325 1 83.38 89 ARG A C 1
ATOM 641 O O . ARG A 1 89 ? -13.953 -27.438 1.84 1 83.38 89 ARG A O 1
ATOM 648 N N . ASP A 1 90 ? -14.867 -26.328 0.089 1 92.44 90 ASP A N 1
ATOM 649 C CA . ASP A 1 90 ? -13.617 -26.25 -0.66 1 92.44 90 ASP A CA 1
ATOM 650 C C . ASP A 1 90 ? -12.914 -24.922 -0.415 1 92.44 90 ASP A C 1
ATOM 652 O O . ASP A 1 90 ? -13.352 -23.875 -0.906 1 92.44 90 ASP A O 1
ATOM 656 N N . PRO A 1 91 ? -11.859 -24.953 0.388 1 94.81 91 PRO A N 1
ATOM 657 C CA . PRO A 1 91 ? -11.172 -23.703 0.726 1 94.81 91 PRO A CA 1
ATOM 658 C C . PRO A 1 91 ? -10.734 -22.922 -0.509 1 94.81 91 PRO A C 1
ATOM 660 O O . PRO A 1 91 ? -10.633 -21.688 -0.464 1 94.81 91 PRO A O 1
ATOM 663 N N . GLU A 1 92 ? -10.484 -23.625 -1.531 1 96.06 92 GLU A N 1
ATOM 664 C CA . GLU A 1 92 ? -10.086 -22.938 -2.758 1 96.06 92 GLU A CA 1
ATOM 665 C C . GLU A 1 92 ? -11.219 -22.062 -3.293 1 96.06 92 GLU A C 1
ATOM 667 O O . GLU A 1 92 ? -10.977 -20.938 -3.732 1 96.06 92 GLU A O 1
ATOM 672 N N . VAL A 1 93 ? -12.398 -22.562 -3.297 1 95.81 93 VAL A N 1
ATOM 673 C CA . VAL A 1 93 ? -13.57 -21.828 -3.75 1 95.81 93 VAL A CA 1
ATOM 674 C C . VAL A 1 93 ? -13.797 -20.609 -2.846 1 95.81 93 VAL A C 1
ATOM 676 O O . VAL A 1 93 ? -14.117 -19.516 -3.322 1 95.81 93 VAL A O 1
ATOM 679 N N . VAL A 1 94 ? -13.633 -20.766 -1.562 1 97 94 VAL A N 1
ATOM 680 C CA . VAL A 1 94 ? -13.805 -19.688 -0.603 1 97 94 VAL A CA 1
ATOM 681 C C . VAL A 1 94 ? -12.758 -18.609 -0.855 1 97 94 VAL A C 1
ATOM 683 O O . VAL A 1 94 ? -13.086 -17.422 -0.909 1 97 94 VAL A O 1
ATOM 686 N N . LEU A 1 95 ? -11.492 -19.047 -1.022 1 98 95 LEU A N 1
ATOM 687 C CA . LEU A 1 95 ? -10.422 -18.094 -1.269 1 98 95 LEU A CA 1
ATOM 688 C C . LEU A 1 95 ? -10.688 -17.297 -2.539 1 98 95 LEU A C 1
ATOM 690 O O . LEU A 1 95 ? -10.508 -16.062 -2.561 1 98 95 LEU A O 1
ATOM 694 N N . ASP A 1 96 ? -11.133 -17.969 -3.586 1 98 96 ASP A N 1
ATOM 695 C CA . ASP A 1 96 ? -11.461 -17.297 -4.84 1 98 96 ASP A CA 1
ATOM 696 C C . ASP A 1 96 ? -12.555 -16.25 -4.629 1 98 96 ASP A C 1
ATOM 698 O O . ASP A 1 96 ? -12.461 -15.141 -5.152 1 98 96 ASP A O 1
ATOM 702 N N . SER A 1 97 ? -13.516 -16.656 -3.889 1 97.94 97 SER A N 1
ATOM 703 C CA . SER A 1 97 ? -14.625 -15.734 -3.613 1 97.94 97 SER A CA 1
ATOM 704 C C . SER A 1 97 ? -14.156 -14.523 -2.816 1 97.94 97 SER A C 1
ATOM 706 O O . SER A 1 97 ? -14.562 -13.398 -3.094 1 97.94 97 SER A O 1
ATOM 708 N N . LEU A 1 98 ? -13.312 -14.727 -1.81 1 98.62 98 LEU A N 1
ATOM 709 C CA . LEU A 1 98 ? -12.75 -13.633 -1.023 1 98.62 98 LEU A CA 1
ATOM 710 C C . LEU A 1 98 ? -11.938 -12.695 -1.902 1 98.62 98 LEU A C 1
ATOM 712 O O . LEU A 1 98 ? -12.062 -11.477 -1.802 1 98.62 98 LEU A O 1
ATOM 716 N N . ILE A 1 99 ? -11.094 -13.258 -2.758 1 98.81 99 ILE A N 1
ATOM 717 C CA . ILE A 1 99 ? -10.273 -12.469 -3.67 1 98.81 99 ILE A CA 1
ATOM 718 C C . ILE A 1 99 ? -11.172 -11.625 -4.57 1 98.81 99 ILE A C 1
ATOM 720 O O . ILE A 1 99 ? -10.93 -10.43 -4.746 1 98.81 99 ILE A O 1
ATOM 724 N N . GLU A 1 100 ? -12.219 -12.195 -5.121 1 98.38 100 GLU A N 1
ATOM 725 C CA . GLU A 1 100 ? -13.141 -11.484 -6 1 98.38 100 GLU A CA 1
ATOM 726 C C . GLU A 1 100 ? -13.797 -10.312 -5.277 1 98.38 100 GLU A C 1
ATOM 728 O O . GLU A 1 100 ? -13.914 -9.219 -5.832 1 98.38 100 GLU A O 1
ATOM 733 N N . GLY A 1 101 ? -14.25 -10.586 -4.102 1 98.31 101 GLY A N 1
ATOM 734 C CA . GLY A 1 101 ? -14.836 -9.508 -3.314 1 98.31 101 GLY A CA 1
ATOM 735 C C . GLY A 1 101 ? -13.875 -8.367 -3.057 1 98.31 101 GLY A C 1
ATOM 736 O O . GLY A 1 101 ? -14.25 -7.195 -3.168 1 98.31 101 GLY A O 1
ATOM 737 N N . HIS A 1 102 ? -12.648 -8.688 -2.682 1 98.75 102 HIS A N 1
ATOM 738 C CA . HIS A 1 102 ? -11.664 -7.652 -2.418 1 98.75 102 HIS A CA 1
ATOM 739 C C . HIS A 1 102 ? -11.289 -6.91 -3.697 1 98.75 102 HIS A C 1
ATOM 741 O O . HIS A 1 102 ? -11.039 -5.703 -3.668 1 98.75 102 HIS A O 1
ATOM 747 N N . ILE A 1 103 ? -11.234 -7.621 -4.82 1 98.56 103 ILE A N 1
ATOM 748 C CA . ILE A 1 103 ? -10.961 -6.996 -6.109 1 98.56 103 ILE A CA 1
ATOM 749 C C . ILE A 1 103 ? -12.07 -5.996 -6.441 1 98.56 103 ILE A C 1
ATOM 751 O O . ILE A 1 103 ? -11.797 -4.891 -6.914 1 98.56 103 ILE A O 1
ATOM 755 N N . ASP A 1 104 ? -13.336 -6.359 -6.211 1 98 104 ASP A N 1
ATOM 756 C CA . ASP A 1 104 ? -14.445 -5.43 -6.43 1 98 104 ASP A CA 1
ATOM 757 C C . ASP A 1 104 ? -14.227 -4.129 -5.656 1 98 104 ASP A C 1
ATOM 759 O O . ASP A 1 104 ? -14.383 -3.039 -6.211 1 98 104 ASP A O 1
ATOM 763 N N . PHE A 1 105 ? -13.859 -4.32 -4.496 1 97.75 105 PHE A N 1
ATOM 764 C CA . PHE A 1 105 ? -13.555 -3.158 -3.67 1 97.75 105 PHE A CA 1
ATOM 765 C C . PHE A 1 105 ? -12.398 -2.363 -4.262 1 97.75 105 PHE A C 1
ATOM 767 O O . PHE A 1 105 ? -12.492 -1.145 -4.426 1 97.75 105 PHE A O 1
ATOM 774 N N . ALA A 1 106 ? -11.305 -3.037 -4.562 1 97.56 106 ALA A N 1
ATOM 775 C CA . ALA A 1 106 ? -10.055 -2.406 -4.988 1 97.56 106 ALA A CA 1
ATOM 7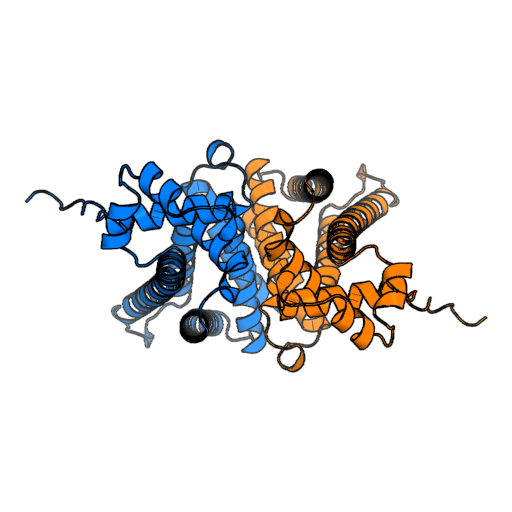76 C C . ALA A 1 106 ? -10.25 -1.647 -6.301 1 97.56 106 ALA A C 1
ATOM 778 O O . ALA A 1 106 ? -9.562 -0.654 -6.555 1 97.56 106 ALA A O 1
ATOM 779 N N . LEU A 1 107 ? -11.156 -2.076 -7.125 1 96.12 107 LEU A N 1
ATOM 78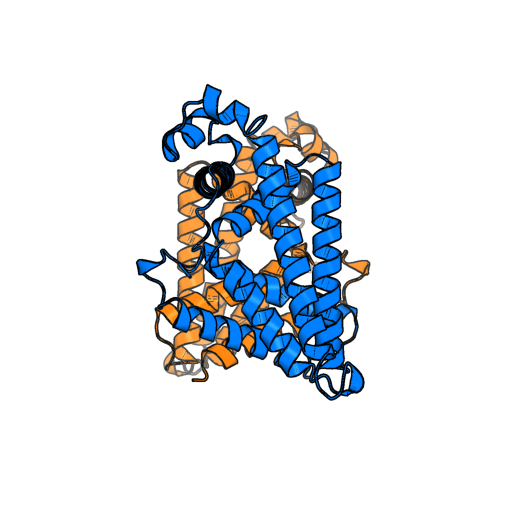0 C CA . LEU A 1 107 ? -11.383 -1.435 -8.414 1 96.12 107 LEU A CA 1
ATOM 781 C C . LEU A 1 107 ? -12.461 -0.365 -8.305 1 96.12 107 LEU A C 1
ATOM 783 O O . LEU A 1 107 ? -12.367 0.686 -8.945 1 96.12 107 LEU A O 1
ATOM 787 N N . ASP A 1 108 ? -13.375 -0.538 -7.422 1 94.62 108 ASP A N 1
ATOM 788 C CA . ASP A 1 108 ? -14.555 0.325 -7.414 1 94.62 108 ASP A CA 1
ATOM 789 C C . ASP A 1 108 ? -14.414 1.435 -6.371 1 94.62 108 ASP A C 1
ATOM 791 O O . ASP A 1 108 ? -15.078 2.469 -6.469 1 94.62 108 ASP A O 1
ATOM 795 N N . ASP A 1 109 ? -13.594 1.255 -5.391 1 95.75 109 ASP A N 1
ATOM 796 C CA . ASP A 1 109 ? -13.508 2.201 -4.285 1 95.75 109 ASP A CA 1
ATOM 797 C C . ASP A 1 109 ? -12.07 2.67 -4.074 1 95.75 109 ASP A C 1
ATOM 799 O O . ASP A 1 109 ? -11.617 2.818 -2.936 1 95.75 109 ASP A O 1
ATOM 803 N N . ARG A 1 110 ? -11.352 2.957 -5.156 1 95.5 110 ARG A N 1
ATOM 804 C CA . ARG A 1 110 ? -9.945 3.336 -5.152 1 95.5 110 ARG A CA 1
ATOM 805 C C . ARG A 1 110 ? -9.703 4.535 -4.246 1 95.5 110 ARG A C 1
ATOM 807 O O . ARG A 1 110 ? -8.734 4.559 -3.48 1 95.5 110 ARG A O 1
ATOM 814 N N . PRO A 1 111 ? -10.641 5.484 -4.203 1 96.19 111 PRO A N 1
ATOM 815 C CA . PRO A 1 111 ? -10.406 6.625 -3.314 1 96.19 111 PRO A CA 1
ATOM 816 C C . PRO A 1 111 ? -10.359 6.223 -1.842 1 96.19 111 PRO A C 1
ATOM 818 O O . PRO A 1 111 ? -9.617 6.816 -1.059 1 96.19 111 PRO A O 1
ATOM 821 N N . LEU A 1 112 ? -11.109 5.223 -1.461 1 97.38 112 LEU A N 1
ATOM 822 C CA . LEU A 1 112 ? -11.156 4.789 -0.069 1 97.38 112 LEU A CA 1
ATOM 823 C C . LEU A 1 112 ? -9.852 4.094 0.323 1 97.38 112 LEU A C 1
ATOM 825 O O . LEU A 1 112 ? -9.445 4.137 1.487 1 97.38 112 LEU A O 1
ATOM 829 N N . ILE A 1 113 ? -9.156 3.457 -0.646 1 97 113 ILE A N 1
ATOM 830 C CA . ILE A 1 113 ? -7.848 2.861 -0.383 1 97 113 ILE A CA 1
ATOM 831 C C . ILE A 1 113 ? -6.832 3.959 -0.074 1 97 113 ILE A C 1
ATOM 833 O O . ILE A 1 113 ? -6.094 3.871 0.911 1 97 113 ILE A O 1
ATOM 837 N N . THR A 1 114 ? -6.871 4.992 -0.866 1 95.75 114 THR A N 1
ATOM 838 C CA . THR A 1 114 ? -5.992 6.141 -0.664 1 95.75 114 THR A CA 1
ATOM 839 C C . THR A 1 114 ? -6.246 6.785 0.696 1 95.75 114 THR A C 1
ATOM 841 O O . THR A 1 114 ? -5.305 7.074 1.438 1 95.75 114 THR A O 1
ATOM 844 N N . LEU A 1 115 ? -7.539 6.969 1.037 1 95.69 115 LEU A N 1
ATOM 845 C CA . LEU A 1 115 ? -7.906 7.582 2.309 1 95.69 115 LEU A CA 1
ATOM 846 C C . LEU A 1 115 ? -7.441 6.727 3.48 1 95.69 115 LEU A C 1
ATOM 848 O O . LEU A 1 115 ? -6.902 7.246 4.461 1 95.69 115 LEU A O 1
ATOM 852 N N . HIS A 1 116 ? -7.68 5.484 3.328 1 95.19 116 HIS A N 1
ATOM 853 C CA . HIS A 1 116 ? -7.27 4.562 4.383 1 95.19 116 HIS A CA 1
ATOM 854 C C . HIS A 1 116 ? -5.766 4.637 4.625 1 95.19 116 HIS A C 1
ATOM 856 O O . HIS A 1 116 ? -5.32 4.746 5.77 1 95.19 116 HIS A O 1
ATOM 862 N N . ASP A 1 117 ? -5.016 4.688 3.643 1 93.25 117 ASP A N 1
ATOM 863 C CA . ASP A 1 117 ? -3.559 4.691 3.744 1 93.25 117 ASP A CA 1
ATOM 864 C C . ASP A 1 117 ? -3.053 6.012 4.324 1 93.25 117 ASP A C 1
ATOM 866 O O . ASP A 1 117 ? -2.098 6.027 5.105 1 93.25 117 ASP A O 1
ATOM 870 N N . ARG A 1 118 ? -3.734 7.055 4.047 1 93.12 118 ARG A N 1
ATOM 871 C CA . ARG A 1 118 ? -3.17 8.375 4.312 1 93.12 118 ARG A CA 1
ATOM 872 C C . ARG A 1 118 ? -3.74 8.969 5.598 1 93.12 118 ARG A C 1
ATOM 874 O O . ARG A 1 118 ? -3.078 9.758 6.27 1 93.12 118 ARG A O 1
ATOM 881 N N . GLU A 1 119 ? -5.031 8.57 5.922 1 93.06 119 GLU A N 1
ATOM 882 C CA . GLU A 1 119 ? -5.742 9.453 6.84 1 93.06 119 GLU A CA 1
ATOM 883 C C . GLU A 1 119 ? -6.203 8.695 8.086 1 93.06 119 GLU A C 1
ATOM 885 O O . GLU A 1 119 ? -6.926 9.242 8.914 1 93.06 119 GLU A O 1
ATOM 890 N N . LEU A 1 120 ? -5.797 7.461 8.234 1 91.88 120 LEU A N 1
ATOM 891 C CA . LEU A 1 120 ? -6.254 6.676 9.375 1 91.88 120 LEU A CA 1
ATOM 892 C C . LEU A 1 120 ? -5.887 7.359 10.688 1 91.88 120 LEU A C 1
ATOM 894 O O . LEU A 1 120 ? -6.656 7.324 11.648 1 91.88 120 LEU A O 1
ATOM 898 N N . ASP A 1 121 ? -4.805 7.992 10.758 1 87.56 121 ASP A N 1
ATOM 899 C CA . ASP A 1 121 ? -4.293 8.586 11.992 1 87.56 121 ASP A CA 1
ATOM 900 C C . ASP A 1 121 ? -5.074 9.852 12.352 1 87.56 121 ASP A C 1
ATOM 902 O O . ASP A 1 121 ? -4.922 10.383 13.453 1 87.56 121 ASP A O 1
ATOM 906 N N . ARG A 1 122 ? -5.871 10.281 11.531 1 89.94 122 ARG A N 1
ATOM 907 C CA . ARG A 1 122 ? -6.668 11.484 11.781 1 89.94 122 ARG A CA 1
ATOM 908 C C . ARG A 1 122 ? -7.941 11.148 12.547 1 89.94 122 ARG A C 1
ATOM 910 O O . ARG A 1 122 ? -8.602 12.039 13.086 1 89.94 122 ARG A O 1
ATOM 917 N N . LEU A 1 123 ? -8.289 9.938 12.539 1 94.81 123 LEU A N 1
ATOM 918 C CA . LEU A 1 123 ? -9.484 9.5 13.242 1 94.81 123 LEU A CA 1
ATOM 919 C C . LEU A 1 123 ? -9.32 9.672 14.75 1 94.81 123 LEU A C 1
ATOM 921 O O . LEU A 1 123 ? -8.203 9.625 15.266 1 94.81 123 LEU A O 1
ATOM 925 N N . ARG A 1 124 ? -10.523 9.914 15.352 1 94.81 124 ARG A N 1
ATOM 926 C CA . ARG A 1 124 ? -10.523 9.797 16.812 1 94.81 124 ARG A CA 1
ATOM 927 C C . ARG A 1 124 ? -10.039 8.414 17.25 1 94.81 124 ARG A C 1
ATOM 929 O O . ARG A 1 124 ? -10.227 7.434 16.531 1 94.81 124 ARG A O 1
ATOM 936 N N . ASP A 1 125 ? -9.539 8.391 18.406 1 95.25 125 ASP A N 1
ATOM 937 C CA . ASP A 1 125 ? -8.945 7.156 18.906 1 95.25 125 ASP A CA 1
ATOM 938 C C . ASP A 1 125 ? -9.953 6.004 18.875 1 95.25 125 ASP A C 1
ATOM 940 O O . ASP A 1 125 ? -9.609 4.891 18.469 1 95.25 125 ASP A O 1
ATOM 944 N N . SER A 1 126 ? -11.086 6.301 19.266 1 96.75 126 SER A N 1
ATOM 945 C CA . SER A 1 126 ? -12.109 5.258 19.312 1 96.75 126 SER A CA 1
ATOM 946 C C . SER A 1 126 ? -12.398 4.699 17.922 1 96.75 126 SER A C 1
ATOM 948 O O . SER A 1 126 ? -12.492 3.482 17.75 1 96.75 126 SER A O 1
ATOM 950 N N . ASP A 1 127 ? -12.508 5.602 16.938 1 97.38 127 ASP A N 1
ATOM 951 C CA . ASP A 1 127 ? -12.773 5.172 15.57 1 97.38 127 ASP A CA 1
ATOM 952 C C . ASP A 1 127 ? -11.586 4.422 14.984 1 97.38 127 ASP A C 1
ATOM 954 O O . ASP A 1 127 ? -11.75 3.426 14.281 1 97.38 127 ASP A O 1
ATOM 958 N N . ARG A 1 128 ? -10.453 4.918 15.266 1 96.38 128 ARG A N 1
ATOM 959 C CA . ARG A 1 128 ? -9.234 4.258 14.805 1 96.38 128 ARG A CA 1
ATOM 960 C C . ARG A 1 128 ? -9.141 2.838 15.352 1 96.38 128 ARG A C 1
ATOM 962 O O . ARG A 1 128 ? -8.812 1.904 14.617 1 96.38 128 ARG A O 1
ATOM 969 N N . LYS A 1 129 ? -9.445 2.684 16.609 1 97.19 129 LYS A N 1
ATOM 970 C CA . LYS A 1 129 ? -9.43 1.363 17.234 1 97.19 129 LYS A CA 1
ATOM 971 C C . LYS A 1 129 ? -10.461 0.441 16.594 1 97.19 129 LYS A C 1
ATOM 973 O O . LYS A 1 129 ? -10.195 -0.743 16.375 1 97.19 129 LYS A O 1
ATOM 978 N N . LEU A 1 130 ? -11.562 0.999 16.344 1 98.12 130 LEU A N 1
ATOM 979 C CA . LEU A 1 130 ? -12.617 0.211 15.719 1 98.12 130 LEU A CA 1
ATOM 980 C C . LEU A 1 130 ? -12.188 -0.26 14.328 1 98.12 130 LEU A C 1
ATOM 982 O O . LEU A 1 130 ? -12.359 -1.433 13.992 1 98.12 130 LEU A O 1
ATOM 986 N N . VAL A 1 131 ? -11.664 0.608 13.523 1 98 131 VAL A N 1
ATOM 987 C CA . VAL A 1 131 ? -11.172 0.25 12.195 1 98 131 VAL A CA 1
ATOM 988 C C . VAL A 1 131 ? -10.133 -0.865 12.312 1 98 131 VAL A C 1
ATOM 990 O O . VAL A 1 131 ? -10.195 -1.857 11.578 1 98 131 VAL A O 1
ATOM 993 N N . ARG A 1 132 ? -9.242 -0.774 13.258 1 96.44 132 ARG A N 1
ATOM 994 C CA . ARG A 1 132 ? -8.203 -1.776 13.453 1 96.44 132 ARG A CA 1
ATOM 995 C C . ARG A 1 132 ? -8.805 -3.119 13.859 1 96.44 132 ARG A C 1
ATOM 997 O O . ARG A 1 132 ? -8.344 -4.172 13.398 1 96.44 132 ARG A O 1
ATOM 1004 N N . GLN A 1 133 ? -9.742 -3.021 14.688 1 98 133 GLN A N 1
ATOM 1005 C CA . GLN A 1 133 ? -10.414 -4.242 15.117 1 98 133 GLN A CA 1
ATOM 1006 C C . GLN A 1 133 ? -11.094 -4.938 13.938 1 98 133 GLN A C 1
ATOM 1008 O O . GLN A 1 133 ? -10.969 -6.152 13.773 1 98 133 GLN A O 1
ATOM 1013 N N . LEU A 1 134 ? -11.797 -4.184 13.164 1 98.5 134 LEU A N 1
ATOM 1014 C CA . LEU A 1 134 ? -12.461 -4.727 11.984 1 98.5 134 LEU A CA 1
ATOM 1015 C C . LEU A 1 134 ? -11.445 -5.297 11.008 1 98.5 134 LEU A C 1
ATOM 1017 O O . LEU A 1 134 ? -11.648 -6.383 10.453 1 98.5 134 LEU A O 1
ATOM 1021 N N . GLN A 1 135 ? -10.383 -4.621 10.797 1 97.25 135 GLN A N 1
ATOM 1022 C CA . GLN A 1 135 ? -9.328 -5.062 9.891 1 97.25 135 GLN A CA 1
ATOM 1023 C C . GLN A 1 135 ? -8.672 -6.344 10.398 1 97.25 135 GLN A C 1
ATOM 1025 O O . GLN A 1 135 ? -8.375 -7.246 9.609 1 97.25 135 GLN A O 1
ATOM 1030 N N . ARG A 1 136 ? -8.445 -6.434 11.68 1 97 136 ARG A N 1
ATOM 1031 C CA . ARG A 1 136 ? -7.883 -7.656 12.25 1 97 136 ARG A CA 1
ATOM 1032 C C . ARG A 1 136 ? -8.797 -8.844 12 1 97 136 ARG A C 1
ATOM 1034 O O . ARG A 1 136 ? -8.336 -9.922 11.602 1 97 136 ARG A O 1
ATOM 1041 N N . GLN A 1 137 ? -10.031 -8.625 12.258 1 98.44 137 GLN A N 1
ATOM 1042 C CA . GLN A 1 137 ? -11 -9.695 12.023 1 98.44 137 GLN A CA 1
ATOM 1043 C C . GLN A 1 137 ? -11.031 -10.094 10.555 1 98.44 137 GLN A C 1
ATOM 1045 O O . GLN A 1 137 ? -11.125 -11.281 10.227 1 98.44 137 GLN A O 1
ATOM 1050 N N . TYR A 1 138 ? -10.992 -9.141 9.719 1 98.56 138 TYR A N 1
ATOM 1051 C CA . TYR A 1 138 ? -10.977 -9.375 8.281 1 98.56 138 TYR A CA 1
ATOM 1052 C C . TYR A 1 138 ? -9.766 -10.203 7.875 1 98.56 138 TYR A C 1
ATOM 1054 O O . TYR A 1 138 ? -9.898 -11.188 7.145 1 98.56 138 TYR A O 1
ATOM 1062 N N . VAL A 1 139 ? -8.609 -9.836 8.375 1 98 139 VAL A N 1
ATOM 1063 C CA . VAL A 1 139 ? -7.359 -10.539 8.086 1 98 139 VAL A CA 1
ATOM 1064 C C . VAL A 1 139 ? -7.441 -11.969 8.617 1 98 139 VAL A C 1
ATOM 1066 O O . VAL A 1 139 ? -7.02 -12.914 7.941 1 98 139 VAL A O 1
ATOM 1069 N N . GLU A 1 140 ? -7.996 -12.156 9.789 1 97.88 140 GLU A N 1
ATOM 1070 C CA . GLU A 1 140 ? -8.094 -13.477 10.406 1 97.88 140 GLU A CA 1
ATOM 1071 C C . GLU A 1 140 ? -8.906 -14.438 9.547 1 97.88 140 GLU A C 1
ATOM 1073 O O . GLU A 1 140 ? -8.578 -15.625 9.445 1 97.88 140 GLU A O 1
ATOM 1078 N N . LEU A 1 141 ? -9.969 -13.914 8.906 1 97.81 141 LEU A N 1
ATOM 1079 C CA . LEU A 1 141 ? -10.773 -14.75 8.023 1 97.81 141 LEU A CA 1
ATOM 1080 C C . LEU A 1 141 ? -9.938 -15.273 6.859 1 97.81 141 LEU A C 1
ATOM 1082 O O . LEU A 1 141 ? -10.008 -16.469 6.531 1 97.81 141 LEU A O 1
ATOM 1086 N N . TRP A 1 142 ? -9.141 -14.406 6.34 1 98.44 142 TRP A N 1
ATOM 1087 C CA . TRP A 1 142 ? -8.281 -14.789 5.219 1 98.44 142 TRP A CA 1
ATOM 1088 C C . TRP A 1 142 ? -7.227 -15.789 5.66 1 98.44 142 TRP A C 1
ATOM 1090 O O . TRP A 1 142 ? -6.977 -16.781 4.969 1 98.44 142 TRP A O 1
ATOM 1100 N N . VAL A 1 143 ? -6.594 -15.539 6.781 1 97.62 143 VAL A N 1
ATOM 1101 C CA . VAL A 1 143 ? -5.523 -16.391 7.285 1 97.62 143 VAL A CA 1
ATOM 1102 C C . VAL A 1 143 ? -6.051 -17.812 7.504 1 97.62 143 VAL A C 1
ATOM 1104 O O . VAL A 1 143 ? -5.391 -18.781 7.152 1 97.62 143 VAL A O 1
ATOM 1107 N N . GLU A 1 144 ? -7.23 -17.875 8.039 1 96.81 144 GLU A N 1
ATOM 1108 C CA . GLU A 1 144 ? -7.84 -19.188 8.273 1 96.81 144 GLU A CA 1
ATOM 1109 C C . GLU A 1 144 ? -8.047 -19.938 6.965 1 96.81 144 GLU A C 1
ATOM 1111 O O . GLU A 1 144 ? -7.68 -21.109 6.855 1 96.81 144 GLU A O 1
ATOM 1116 N N . VAL A 1 145 ? -8.586 -19.281 5.988 1 97.38 145 VAL A N 1
ATOM 1117 C CA . VAL A 1 145 ? -8.875 -19.906 4.703 1 97.38 145 VAL A CA 1
ATOM 1118 C C . VAL A 1 145 ? -7.566 -20.297 4.016 1 97.38 145 VAL A C 1
ATOM 1120 O O . VAL A 1 145 ? -7.449 -21.391 3.455 1 97.38 145 VAL A O 1
ATOM 1123 N N . VAL A 1 146 ? -6.551 -19.438 4.082 1 97.88 146 VAL A N 1
ATOM 1124 C CA . VAL A 1 146 ? -5.262 -19.688 3.445 1 97.88 146 VAL A CA 1
ATOM 1125 C C . VAL A 1 146 ? -4.582 -20.891 4.102 1 97.88 146 VAL A C 1
ATOM 1127 O O . VAL A 1 146 ? -3.998 -21.734 3.414 1 97.88 146 VAL A O 1
ATOM 1130 N N . ARG A 1 147 ? -4.699 -21.016 5.395 1 96.81 147 ARG A N 1
ATOM 1131 C CA . ARG A 1 147 ? -4.074 -22.125 6.105 1 96.81 147 ARG A CA 1
ATOM 1132 C C . ARG A 1 147 ? -4.801 -23.438 5.82 1 96.81 147 ARG A C 1
ATOM 1134 O O . ARG A 1 147 ? -4.191 -24.5 5.848 1 96.81 147 ARG A O 1
ATOM 1141 N N . GLU A 1 148 ? -6.102 -23.328 5.605 1 95.56 148 GLU A N 1
ATOM 1142 C CA . GLU A 1 148 ? -6.84 -24.516 5.18 1 95.56 148 GLU A CA 1
ATOM 1143 C C . GLU A 1 148 ? -6.359 -25.016 3.816 1 95.56 148 GLU A C 1
ATOM 1145 O O . GLU A 1 148 ? -6.227 -26.219 3.594 1 95.56 148 GLU A O 1
ATOM 1150 N N . LEU A 1 149 ? -6.113 -24.094 2.953 1 96.31 149 LEU A N 1
ATOM 1151 C CA . LEU A 1 149 ? -5.719 -24.422 1.59 1 96.31 149 LEU A CA 1
ATOM 1152 C C . LEU A 1 149 ? -4.25 -24.828 1.53 1 96.31 149 LEU A C 1
ATOM 1154 O O . LEU A 1 149 ? -3.871 -25.688 0.747 1 96.31 149 LEU A O 1
ATOM 1158 N N . TYR A 1 150 ? -3.461 -24.156 2.334 1 96.69 150 TYR A N 1
ATOM 1159 C CA . TYR A 1 150 ? -2.027 -24.406 2.398 1 96.69 150 TYR A CA 1
ATOM 1160 C C . TYR A 1 150 ? -1.602 -24.766 3.816 1 96.69 150 TYR A C 1
ATOM 1162 O O . TYR A 1 150 ? -0.981 -23.953 4.508 1 96.69 150 TYR A O 1
ATOM 1170 N N . PRO A 1 151 ? -1.771 -26 4.188 1 94.12 151 PRO A N 1
ATOM 1171 C CA . PRO A 1 151 ? -1.558 -26.406 5.578 1 94.12 151 PRO A CA 1
ATOM 1172 C C . PRO A 1 151 ? -0.089 -26.359 5.992 1 94.12 151 PRO A C 1
ATOM 1174 O O . PRO A 1 151 ? 0.219 -26.344 7.188 1 94.12 151 PRO A O 1
ATOM 1177 N N . ASP A 1 152 ? 0.819 -26.281 5.074 1 93.94 152 ASP A N 1
ATOM 1178 C CA . ASP A 1 152 ? 2.24 -26.266 5.402 1 93.94 152 ASP A CA 1
ATOM 1179 C C . ASP A 1 152 ? 2.701 -24.859 5.781 1 93.94 152 ASP A C 1
ATOM 1181 O O . ASP A 1 152 ? 3.797 -24.672 6.32 1 93.94 152 ASP A O 1
ATOM 1185 N N . LEU A 1 153 ? 1.927 -23.875 5.539 1 93.44 153 LEU A N 1
ATOM 1186 C CA . LEU A 1 153 ? 2.264 -22.516 5.953 1 93.44 153 LEU A CA 1
ATOM 1187 C C . LEU A 1 153 ? 2.045 -22.328 7.453 1 93.44 153 LEU A C 1
ATOM 1189 O O . LEU A 1 153 ? 0.99 -22.688 7.977 1 93.44 153 LEU A O 1
ATOM 1193 N N . THR A 1 154 ? 3.119 -21.891 8.078 1 92.5 154 THR A N 1
ATOM 1194 C CA . THR A 1 154 ? 2.936 -21.516 9.477 1 92.5 154 THR A CA 1
ATOM 1195 C C . THR A 1 154 ? 1.972 -20.344 9.594 1 92.5 154 THR A C 1
ATOM 1197 O O . THR A 1 154 ? 1.698 -19.656 8.609 1 92.5 154 THR A O 1
ATOM 1200 N N . GLU A 1 155 ? 1.439 -20.125 10.773 1 93.19 155 GLU A N 1
ATOM 1201 C CA . GLU A 1 155 ? 0.512 -19.016 10.984 1 93.19 155 GLU A CA 1
ATOM 1202 C C . GLU A 1 155 ? 1.17 -17.688 10.664 1 93.19 155 GLU A C 1
ATOM 1204 O O . GLU A 1 155 ? 0.602 -16.859 9.938 1 93.19 155 GLU A O 1
ATOM 1209 N N . PRO A 1 156 ? 2.436 -17.422 11.086 1 92.81 156 PRO A N 1
ATOM 1210 C CA . PRO A 1 156 ? 3.078 -16.156 10.711 1 92.81 156 PRO A CA 1
ATOM 1211 C C . PRO A 1 156 ? 3.287 -16.031 9.203 1 92.81 156 PRO A C 1
ATOM 1213 O O . PRO A 1 156 ? 3.146 -14.938 8.648 1 92.81 156 PRO A O 1
ATOM 1216 N N . GLY A 1 157 ? 3.594 -17.172 8.594 1 93.62 157 GLY A N 1
ATOM 1217 C CA . GLY A 1 157 ? 3.752 -17.156 7.148 1 93.62 157 GLY A CA 1
ATOM 1218 C C . GLY A 1 157 ? 2.467 -16.844 6.41 1 93.62 157 GLY A C 1
ATOM 1219 O O . GLY A 1 157 ? 2.469 -16.047 5.461 1 93.62 157 GLY A O 1
ATOM 1220 N N . ALA A 1 158 ? 1.362 -17.453 6.895 1 96 158 ALA A N 1
ATOM 1221 C CA . ALA A 1 158 ? 0.06 -17.188 6.281 1 96 158 ALA A CA 1
ATOM 1222 C C . ALA A 1 158 ? -0.356 -15.734 6.461 1 96 158 ALA A C 1
ATOM 1224 O O . ALA A 1 158 ? -0.874 -15.117 5.531 1 96 158 ALA A O 1
ATOM 1225 N N . ARG A 1 159 ? -0.14 -15.227 7.633 1 96.06 159 ARG A N 1
ATOM 1226 C CA . ARG A 1 159 ? -0.471 -13.836 7.91 1 96.06 159 ARG A CA 1
ATOM 1227 C C . ARG A 1 159 ? 0.338 -12.891 7.027 1 96.06 159 ARG A C 1
ATOM 1229 O O . ARG A 1 159 ? -0.207 -11.945 6.461 1 96.06 159 ARG A O 1
ATOM 1236 N N . SER A 1 160 ? 1.585 -13.156 6.859 1 95.94 160 SER A N 1
ATOM 1237 C CA . SER A 1 160 ? 2.432 -12.352 5.98 1 95.94 160 SER A CA 1
ATOM 1238 C C . SER A 1 160 ? 1.961 -12.43 4.535 1 95.94 160 SER A C 1
ATOM 1240 O O . SER A 1 160 ? 1.926 -11.422 3.83 1 95.94 160 SER A O 1
ATOM 1242 N N . ALA A 1 161 ? 1.606 -13.625 4.133 1 97.31 161 ALA A N 1
ATOM 1243 C CA . ALA A 1 161 ? 1.121 -13.812 2.768 1 97.31 161 ALA A CA 1
ATOM 1244 C C . ALA A 1 161 ? -0.164 -13.023 2.529 1 97.31 161 ALA A C 1
ATOM 1246 O O . ALA A 1 161 ? -0.326 -12.398 1.481 1 97.31 161 ALA A O 1
ATOM 1247 N N . VAL A 1 162 ? -1.045 -13.031 3.48 1 98.31 162 VAL A N 1
ATOM 1248 C CA . VAL A 1 162 ? -2.318 -12.328 3.355 1 98.31 162 VAL A CA 1
ATOM 1249 C C . VAL A 1 162 ? -2.072 -10.82 3.256 1 98.31 162 VAL A C 1
ATOM 1251 O O . VAL A 1 162 ? -2.609 -10.156 2.365 1 98.31 162 VAL A O 1
ATOM 1254 N N . HIS A 1 163 ? -1.235 -10.258 4.07 1 97.56 163 HIS A N 1
ATOM 1255 C CA . HIS A 1 163 ? -0.904 -8.844 3.998 1 97.56 163 HIS A CA 1
ATOM 1256 C C . HIS A 1 163 ? -0.252 -8.492 2.664 1 97.56 163 HIS A C 1
ATOM 1258 O O . HIS A 1 163 ? -0.541 -7.445 2.08 1 97.56 163 HIS A O 1
ATOM 1264 N N . SER A 1 164 ? 0.621 -9.367 2.24 1 98.25 164 SER A N 1
ATOM 1265 C CA . SER A 1 164 ? 1.273 -9.141 0.955 1 98.25 164 SER A CA 1
ATOM 1266 C C . SER A 1 164 ? 0.257 -9.094 -0.181 1 98.25 164 SER A C 1
ATOM 1268 O O . SER A 1 164 ? 0.326 -8.227 -1.052 1 98.25 164 SER A O 1
ATOM 1270 N N . VAL A 1 165 ? -0.706 -9.953 -0.173 1 98.81 165 VAL A N 1
ATOM 1271 C CA . VAL A 1 165 ? -1.723 -9.992 -1.219 1 98.81 165 VAL A CA 1
ATOM 1272 C C . VAL A 1 165 ? -2.648 -8.781 -1.083 1 98.81 165 VAL A C 1
ATOM 1274 O O . VAL A 1 165 ? -3.096 -8.219 -2.084 1 98.81 165 VAL A O 1
ATOM 1277 N N . PHE A 1 166 ? -2.98 -8.383 0.144 1 98.56 166 PHE A N 1
ATOM 1278 C CA . PHE A 1 166 ? -3.707 -7.133 0.312 1 98.56 166 PHE A CA 1
ATOM 1279 C C . PHE A 1 166 ? -2.965 -5.98 -0.36 1 98.56 166 PHE A C 1
ATOM 1281 O O . PHE A 1 166 ? -3.572 -5.168 -1.057 1 98.56 166 PHE A O 1
ATOM 1288 N N . GLY A 1 167 ? -1.63 -5.945 -0.108 1 98.25 167 GLY A N 1
ATOM 1289 C CA . GLY A 1 167 ? -0.835 -4.938 -0.792 1 98.25 167 GLY A CA 1
ATOM 1290 C C . GLY A 1 167 ? -0.956 -5.008 -2.303 1 98.25 167 GLY A C 1
ATOM 1291 O O . GLY A 1 167 ? -1.122 -3.98 -2.965 1 98.25 167 GLY A O 1
ATOM 1292 N N . LEU A 1 168 ? -0.864 -6.188 -2.812 1 98.62 168 LEU A N 1
ATOM 1293 C CA . LEU A 1 168 ? -1.005 -6.426 -4.242 1 98.62 168 LEU A CA 1
ATOM 1294 C C . LEU A 1 168 ? -2.348 -5.914 -4.75 1 98.62 168 LEU A C 1
ATOM 1296 O O . LEU A 1 168 ? -2.398 -5.137 -5.707 1 98.62 168 LEU A O 1
ATOM 1300 N N . LEU A 1 169 ? -3.434 -6.258 -4.105 1 98.56 169 LEU A N 1
ATOM 1301 C CA . LEU A 1 169 ? -4.789 -5.926 -4.531 1 98.56 169 LEU A CA 1
ATOM 1302 C C . LEU A 1 169 ? -5.074 -4.441 -4.332 1 98.56 169 LEU A C 1
ATOM 1304 O O . LEU A 1 169 ? -5.801 -3.834 -5.121 1 98.56 169 LEU A O 1
ATOM 1308 N N . ASN A 1 170 ? -4.465 -3.867 -3.314 1 97.56 170 ASN A N 1
ATOM 1309 C CA . ASN A 1 170 ? -4.715 -2.471 -2.979 1 97.56 170 ASN A CA 1
ATOM 1310 C C . ASN A 1 170 ? -3.793 -1.532 -3.754 1 97.56 170 ASN A C 1
ATOM 1312 O O . ASN A 1 170 ? -3.691 -0.347 -3.428 1 97.56 170 ASN A O 1
ATOM 1316 N N . SER A 1 171 ? -3.16 -2.006 -4.742 1 96.81 171 SER A N 1
ATOM 1317 C CA . SER A 1 171 ? -2.256 -1.177 -5.531 1 96.81 171 SER A CA 1
ATOM 1318 C C . SER A 1 171 ? -3.008 -0.417 -6.617 1 96.81 171 SER A C 1
ATOM 1320 O O . SER A 1 171 ? -2.416 0.381 -7.348 1 96.81 171 SER A O 1
ATOM 1322 N N . THR A 1 172 ? -4.27 -0.469 -6.734 1 95.19 172 THR A N 1
ATOM 1323 C CA . THR A 1 172 ? -5.078 -0.042 -7.871 1 95.19 172 THR A CA 1
ATOM 1324 C C . THR A 1 172 ? -5.082 1.479 -7.988 1 95.19 172 THR A C 1
ATOM 1326 O O . THR A 1 172 ? -5.223 2.023 -9.086 1 95.19 172 THR A O 1
ATOM 1329 N N . PRO A 1 173 ? -4.965 2.213 -6.918 1 92.69 173 PRO A N 1
ATOM 1330 C CA . PRO A 1 173 ? -4.895 3.666 -7.094 1 92.69 173 PRO A CA 1
ATOM 1331 C C . PRO A 1 173 ? -3.693 4.102 -7.934 1 92.69 173 PRO A C 1
ATOM 1333 O O . PRO A 1 173 ? -3.668 5.223 -8.445 1 92.69 173 PRO A O 1
ATOM 1336 N N . HIS A 1 174 ? -2.707 3.283 -7.941 1 88.5 174 HIS A N 1
ATOM 1337 C CA . HIS A 1 174 ? -1.474 3.648 -8.625 1 88.5 174 HIS A CA 1
ATOM 1338 C C . HIS A 1 174 ? -1.532 3.27 -10.102 1 88.5 174 HIS A C 1
ATOM 1340 O O . HIS A 1 174 ? -0.599 3.553 -10.859 1 88.5 174 HIS A O 1
ATOM 1346 N N . LEU A 1 175 ? -2.727 2.613 -10.289 1 83 175 LEU A N 1
ATOM 1347 C CA . LEU A 1 175 ? -2.881 2.219 -11.688 1 83 175 LEU A CA 1
ATOM 1348 C C . LEU A 1 175 ? -3.412 3.377 -12.523 1 83 175 LEU A C 1
ATOM 1350 O O . LEU A 1 175 ? -4.188 4.199 -12.031 1 83 175 LEU A O 1
ATOM 1354 N N . GLY A 1 176 ? -2.621 3.873 -13.438 1 70.12 176 GLY A N 1
ATOM 1355 C CA . GLY A 1 176 ? -2.986 4.969 -14.32 1 70.12 176 GLY A CA 1
ATOM 1356 C C . GLY A 1 176 ? -4.48 5.23 -14.359 1 70.12 176 GLY A C 1
ATOM 1357 O O . GLY A 1 176 ? -5.25 4.57 -13.656 1 70.12 176 GLY A O 1
ATOM 1358 N N . ARG A 1 177 ? -4.852 6.246 -14.953 1 62.12 177 ARG A N 1
ATOM 1359 C CA . ARG A 1 177 ? -6.242 6.656 -15.125 1 62.12 177 ARG A CA 1
ATOM 1360 C C . ARG A 1 177 ? -7.059 5.562 -15.805 1 62.12 177 ARG A C 1
ATOM 1362 O O . ARG A 1 177 ? -6.543 4.828 -16.656 1 62.12 177 ARG A O 1
ATOM 1369 N N . PRO A 1 178 ? -8.227 5.312 -15.258 1 55.41 178 PRO A N 1
ATOM 1370 C CA . PRO A 1 178 ? -9.109 4.277 -15.805 1 55.41 178 PRO A CA 1
ATOM 1371 C C . PRO A 1 178 ? -9.031 4.18 -17.328 1 55.41 178 PRO A C 1
ATOM 1373 O O . PRO A 1 178 ? -9.094 3.082 -17.891 1 55.41 178 PRO A O 1
ATOM 1376 N N . GLY A 1 179 ? -8.945 5.227 -17.953 1 53.56 179 GLY A N 1
ATOM 1377 C CA . GLY A 1 179 ? -8.938 5.18 -19.406 1 53.56 179 GLY A CA 1
ATOM 1378 C C . GLY A 1 179 ? -7.727 4.457 -19.969 1 53.56 179 GLY A C 1
ATOM 1379 O O . GLY A 1 179 ? -7.758 3.979 -21.109 1 53.56 179 GLY A O 1
ATOM 1380 N N . ALA A 1 180 ? -6.711 4.383 -19.281 1 61.25 180 ALA A N 1
ATOM 1381 C CA . ALA A 1 180 ? -5.465 3.781 -19.766 1 61.25 180 ALA A CA 1
ATOM 1382 C C . ALA A 1 180 ? -5.332 2.34 -19.281 1 61.25 180 ALA A C 1
ATOM 1384 O O . ALA A 1 180 ? -4.43 1.617 -19.703 1 61.25 180 ALA A O 1
ATOM 1385 N N . LEU A 1 181 ? -6.309 2.045 -18.453 1 65.06 181 LEU A N 1
ATOM 1386 C CA . LEU A 1 181 ? -6.273 0.714 -17.844 1 65.06 181 LEU A CA 1
ATOM 1387 C C . LEU A 1 181 ? -7.051 -0.283 -18.703 1 65.06 181 LEU A C 1
ATOM 1389 O O . LEU A 1 181 ? -7.984 0.097 -19.406 1 65.06 181 LEU A O 1
ATOM 1393 N N . PRO A 1 182 ? -6.496 -1.498 -18.703 1 73.56 182 PRO A N 1
ATOM 1394 C CA . PRO A 1 182 ? -7.383 -2.521 -19.266 1 73.56 182 PRO A CA 1
ATOM 1395 C C . PRO A 1 182 ? -8.797 -2.447 -18.688 1 73.56 182 PRO A C 1
ATOM 1397 O O . PRO A 1 182 ? -9.023 -1.806 -17.672 1 73.56 182 PRO A O 1
ATOM 1400 N N . GLY A 1 183 ? -9.758 -2.855 -19.531 1 86.56 183 GLY A N 1
ATOM 1401 C CA . GLY A 1 183 ? -11.125 -2.951 -19.047 1 86.56 183 GLY A CA 1
ATOM 1402 C C . GLY A 1 183 ? -11.227 -3.58 -17.672 1 86.56 183 GLY A C 1
ATOM 1403 O O . GLY A 1 183 ? -10.336 -4.32 -17.25 1 86.56 183 GLY A O 1
ATOM 1404 N N . ARG A 1 184 ? -12.203 -3.205 -16.891 1 91.81 184 ARG A N 1
ATOM 1405 C CA . ARG A 1 184 ? -12.406 -3.658 -15.516 1 91.81 184 ARG A CA 1
ATOM 1406 C C . ARG A 1 184 ? -12.305 -5.176 -15.422 1 91.81 184 ARG A C 1
ATOM 1408 O O . ARG A 1 184 ? -11.688 -5.703 -14.492 1 91.81 184 ARG A O 1
ATOM 1415 N N . GLU A 1 185 ? -12.898 -5.875 -16.375 1 93.81 185 GLU A N 1
ATOM 1416 C CA . GLU A 1 185 ? -12.891 -7.336 -16.359 1 93.81 185 GLU A CA 1
ATOM 1417 C C . GLU A 1 185 ? -11.484 -7.883 -16.547 1 93.81 185 GLU A C 1
ATOM 1419 O O . GLU A 1 185 ? -11.086 -8.844 -15.883 1 93.81 185 GLU A O 1
ATOM 1424 N N . VAL A 1 186 ? -10.797 -7.277 -17.422 1 93.12 186 VAL A N 1
ATOM 1425 C CA . VAL A 1 186 ? -9.422 -7.699 -17.703 1 93.12 186 VAL A CA 1
ATOM 1426 C C . VAL A 1 186 ? -8.555 -7.453 -16.469 1 93.12 186 VAL A C 1
ATOM 1428 O O . VAL A 1 186 ? -7.773 -8.328 -16.062 1 93.12 186 VAL A O 1
ATOM 1431 N N . MET A 1 187 ? -8.711 -6.336 -15.836 1 94.94 187 MET A N 1
ATOM 1432 C CA . MET A 1 187 ? -7.938 -5.996 -14.648 1 94.94 187 MET A CA 1
ATOM 1433 C C . MET A 1 187 ? -8.289 -6.918 -13.484 1 94.94 187 MET A C 1
ATOM 1435 O O . MET A 1 187 ? -7.406 -7.383 -12.766 1 94.94 187 MET A O 1
ATOM 1439 N N . ALA A 1 188 ? -9.586 -7.168 -13.375 1 97.06 188 ALA A N 1
ATOM 1440 C CA . ALA A 1 188 ? -10.031 -8.078 -12.328 1 97.06 188 ALA A CA 1
ATOM 1441 C C . ALA A 1 188 ? -9.414 -9.461 -12.508 1 97.06 188 ALA A C 1
ATOM 1443 O O . ALA A 1 188 ? -8.953 -10.078 -11.539 1 97.06 188 ALA A O 1
ATOM 1444 N N . GLY A 1 189 ? -9.445 -9.953 -13.727 1 96.75 189 GLY A N 1
ATOM 1445 C CA . GLY A 1 189 ? -8.836 -11.242 -14.016 1 96.75 189 GLY A CA 1
ATOM 1446 C C . GLY A 1 189 ? -7.348 -11.281 -13.727 1 96.75 189 GLY A C 1
ATOM 1447 O O . GLY A 1 189 ? -6.844 -12.266 -13.18 1 96.75 189 GLY A O 1
ATOM 1448 N N . LEU A 1 190 ? -6.672 -10.211 -14.109 1 96.62 190 LEU A N 1
ATOM 1449 C CA . LEU A 1 190 ? -5.234 -10.117 -13.875 1 96.62 190 LEU A CA 1
ATOM 1450 C C . LEU A 1 190 ? -4.926 -10.141 -12.383 1 96.62 190 LEU A C 1
ATOM 1452 O O . LEU A 1 190 ? -4.082 -10.922 -11.93 1 96.62 190 LEU A O 1
ATOM 1456 N N . LEU A 1 191 ? -5.609 -9.305 -11.609 1 98.06 191 LEU A N 1
ATOM 1457 C CA . LEU A 1 191 ? -5.395 -9.234 -10.164 1 98.06 191 LEU A CA 1
ATOM 1458 C C . LEU A 1 191 ? -5.699 -10.578 -9.508 1 98.06 191 LEU A C 1
ATOM 1460 O O . LEU A 1 191 ? -4.98 -11.008 -8.602 1 98.06 191 LEU A O 1
ATOM 1464 N N . HIS A 1 192 ? -6.766 -11.211 -9.984 1 98.62 192 HIS A N 1
ATOM 1465 C CA . HIS A 1 192 ? -7.145 -12.508 -9.438 1 98.62 192 HIS A CA 1
ATOM 1466 C C . HIS A 1 192 ? -6.051 -13.539 -9.664 1 98.62 192 HIS A C 1
ATOM 1468 O O . HIS A 1 192 ? -5.641 -14.234 -8.734 1 98.62 192 HIS A O 1
ATOM 1474 N N . ARG A 1 193 ? -5.562 -13.594 -10.883 1 98.12 193 ARG A N 1
ATOM 1475 C CA . ARG A 1 193 ? -4.496 -14.539 -11.203 1 98.12 193 ARG A CA 1
ATOM 1476 C C . ARG A 1 193 ? -3.244 -14.25 -10.383 1 98.12 193 ARG A C 1
ATOM 1478 O O . ARG A 1 193 ? -2.621 -15.172 -9.852 1 98.12 193 ARG A O 1
ATOM 1485 N N . MET A 1 194 ? -2.918 -13.039 -10.266 1 98.62 194 MET A N 1
ATOM 1486 C CA . MET A 1 194 ? -1.705 -12.664 -9.547 1 98.62 194 MET A CA 1
ATOM 1487 C C . MET A 1 194 ? -1.83 -12.992 -8.062 1 98.62 194 MET A C 1
ATOM 1489 O O . MET A 1 194 ? -0.883 -13.492 -7.449 1 98.62 194 MET A O 1
ATOM 1493 N N . ALA A 1 195 ? -2.998 -12.688 -7.461 1 98.81 195 ALA A N 1
ATOM 1494 C CA . ALA A 1 195 ? -3.223 -13.016 -6.059 1 98.81 195 ALA A CA 1
ATOM 1495 C C . ALA A 1 195 ? -3.111 -14.523 -5.828 1 98.81 195 ALA A C 1
ATOM 1497 O O . ALA A 1 195 ? -2.438 -14.961 -4.891 1 98.81 195 ALA A O 1
ATOM 1498 N N . ARG A 1 196 ? -3.73 -15.32 -6.723 1 98.44 196 ARG A N 1
ATOM 1499 C CA . ARG A 1 196 ? -3.68 -16.781 -6.613 1 98.44 196 ARG A CA 1
ATOM 1500 C C . ARG A 1 196 ? -2.254 -17.297 -6.789 1 98.44 196 ARG A C 1
ATOM 1502 O O . ARG A 1 196 ? -1.819 -18.188 -6.07 1 98.44 196 ARG A O 1
ATOM 1509 N N . GLY A 1 197 ? -1.602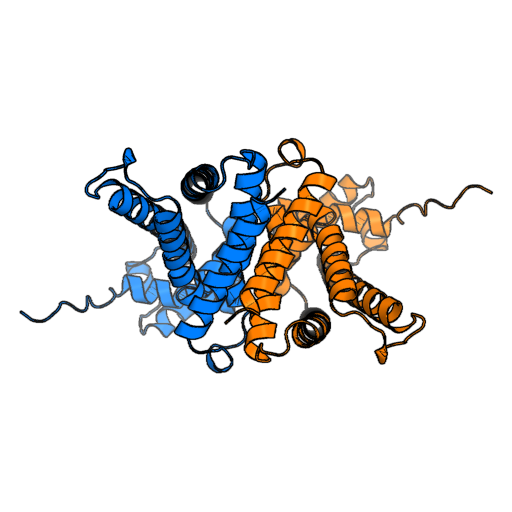 -16.719 -7.785 1 98.31 197 GLY A N 1
ATOM 1510 C CA . GLY A 1 197 ? -0.215 -17.094 -7.996 1 98.31 197 GLY A CA 1
ATOM 1511 C C . GLY A 1 197 ? 0.673 -16.812 -6.801 1 98.31 197 GLY A C 1
ATOM 1512 O O . GLY A 1 197 ? 1.536 -17.625 -6.453 1 98.31 197 GLY A O 1
ATOM 1513 N N . ALA A 1 198 ? 0.515 -15.672 -6.184 1 98.69 198 ALA A N 1
ATOM 1514 C CA . ALA A 1 198 ? 1.279 -15.297 -4.992 1 98.69 198 ALA A CA 1
ATOM 1515 C C . ALA A 1 198 ? 1.012 -16.266 -3.846 1 98.69 198 ALA A C 1
ATOM 1517 O O . ALA A 1 198 ? 1.946 -16.75 -3.203 1 98.69 198 ALA A O 1
ATOM 1518 N N . PHE A 1 199 ? -0.282 -16.578 -3.58 1 98.5 199 PHE A N 1
ATOM 1519 C CA . PHE A 1 199 ? -0.625 -17.5 -2.504 1 98.5 199 PHE A CA 1
ATOM 1520 C C . PHE A 1 199 ? -0.065 -18.891 -2.783 1 98.5 199 PHE A C 1
ATOM 1522 O O . PHE A 1 199 ? 0.459 -19.547 -1.881 1 98.5 199 PHE A O 1
ATOM 1529 N N . ALA A 1 200 ? -0.211 -19.344 -4.031 1 97.75 200 ALA A N 1
ATOM 1530 C CA . ALA A 1 200 ? 0.296 -20.672 -4.383 1 97.75 200 ALA A CA 1
ATOM 1531 C C . ALA A 1 200 ? 1.802 -20.75 -4.148 1 97.75 200 ALA A C 1
ATOM 1533 O O . ALA A 1 200 ? 2.297 -21.766 -3.635 1 97.75 200 ALA A O 1
ATOM 1534 N N . ALA A 1 201 ? 2.504 -19.703 -4.496 1 97.62 201 ALA A N 1
ATOM 1535 C CA . ALA A 1 201 ? 3.953 -19.672 -4.328 1 97.62 201 ALA A CA 1
ATOM 1536 C C . ALA A 1 201 ? 4.332 -19.625 -2.848 1 97.62 201 ALA A C 1
ATOM 1538 O O . ALA A 1 201 ? 5.375 -20.141 -2.449 1 97.62 201 ALA A O 1
ATOM 1539 N N . ALA A 1 202 ? 3.533 -18.922 -2.02 1 95.31 202 ALA A N 1
ATOM 1540 C CA . ALA A 1 202 ? 3.762 -18.859 -0.578 1 95.31 202 ALA A CA 1
ATOM 1541 C C . ALA A 1 202 ? 3.67 -20.25 0.048 1 95.31 202 ALA A C 1
ATOM 1543 O O . ALA A 1 202 ? 4.367 -20.547 1.02 1 95.31 202 ALA A O 1
ATOM 1544 N N . GLY A 1 203 ? 2.793 -21.062 -0.468 1 89.75 203 GLY A N 1
ATOM 1545 C CA . GLY A 1 203 ? 2.525 -22.391 0.085 1 89.75 203 GLY A CA 1
ATOM 1546 C C . GLY A 1 203 ? 3.533 -23.438 -0.35 1 89.75 203 GLY A C 1
ATOM 1547 O O . GLY A 1 203 ? 3.535 -24.547 0.166 1 89.75 203 GLY A O 1
ATOM 1548 N N . THR A 1 204 ? 4.266 -23.094 -1.395 1 79.88 204 THR A N 1
ATOM 1549 C CA . THR A 1 204 ? 5.227 -24.062 -1.899 1 79.88 204 THR A CA 1
ATOM 1550 C C . THR A 1 204 ? 6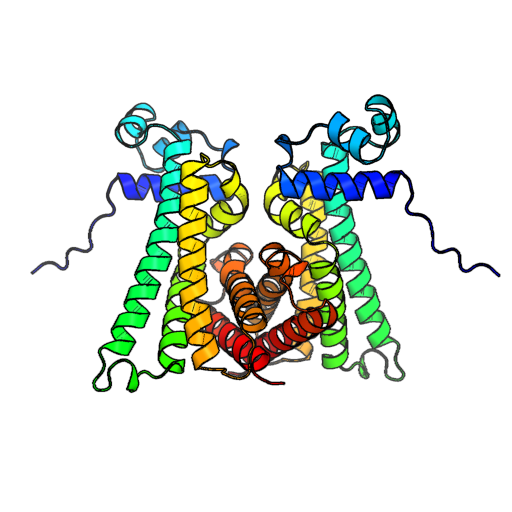.602 -23.844 -1.278 1 79.88 204 THR A C 1
ATOM 1552 O O . THR A 1 204 ? 6.977 -22.703 -0.988 1 79.88 204 THR A O 1
ATOM 1555 N N . ASP A 1 205 ? 7.211 -24.875 -0.535 1 66.12 205 ASP A N 1
ATOM 1556 C CA . ASP A 1 205 ? 8.555 -24.797 0.036 1 66.12 205 ASP A CA 1
ATOM 1557 C C . ASP A 1 205 ? 9.586 -24.469 -1.039 1 66.12 205 ASP A C 1
ATOM 1559 O O . ASP A 1 205 ? 9.453 -24.906 -2.186 1 66.12 205 ASP A O 1
ATOM 1563 N N . MET B 1 1 ? 44.344 -3.885 7.801 1 27.47 1 MET B N 1
ATOM 1564 C CA . MET B 1 1 ? 43.844 -2.625 7.273 1 27.47 1 MET B CA 1
ATOM 1565 C C . MET B 1 1 ? 42.375 -2.465 7.594 1 27.47 1 MET B C 1
ATOM 1567 O O . MET B 1 1 ? 41.531 -3.301 7.203 1 27.47 1 MET B O 1
ATOM 1571 N N . ALA B 1 2 ? 41.906 -1.811 8.742 1 34.41 2 ALA B N 1
ATOM 1572 C CA . ALA B 1 2 ? 40.594 -1.839 9.391 1 34.41 2 ALA B CA 1
ATOM 1573 C C . ALA B 1 2 ? 39.5 -1.486 8.398 1 34.41 2 ALA B C 1
ATOM 1575 O O . ALA B 1 2 ? 39.594 -0.496 7.672 1 34.41 2 ALA B O 1
ATOM 1576 N N . THR B 1 3 ? 38.75 -2.293 7.738 1 32.44 3 THR B N 1
ATOM 1577 C CA . THR B 1 3 ? 37.625 -2.225 6.816 1 32.44 3 THR B CA 1
ATOM 1578 C C . THR B 1 3 ? 36.625 -1.149 7.254 1 32.44 3 THR B C 1
ATOM 1580 O O . THR B 1 3 ? 36.219 -1.116 8.414 1 32.44 3 THR B O 1
ATOM 1583 N N . ARG B 1 4 ? 36.781 0.188 6.762 1 35.78 4 ARG B N 1
ATOM 1584 C CA . ARG B 1 4 ? 36.031 1.407 7.055 1 35.78 4 ARG B CA 1
ATOM 1585 C C . ARG B 1 4 ? 34.531 1.118 7.18 1 35.78 4 ARG B C 1
ATOM 1587 O O . ARG B 1 4 ? 33.844 0.869 6.18 1 35.78 4 ARG B O 1
ATOM 1594 N N . THR B 1 5 ? 33.938 0.295 7.914 1 39.53 5 THR B N 1
ATOM 1595 C CA . THR B 1 5 ? 32.562 0.252 8.344 1 39.53 5 THR B CA 1
ATOM 1596 C C . THR B 1 5 ? 31.984 1.661 8.43 1 39.53 5 THR B C 1
ATOM 1598 O O . THR B 1 5 ? 32.375 2.445 9.297 1 39.53 5 THR B O 1
ATOM 1601 N N . ASP B 1 6 ? 31.828 2.516 7.418 1 44.31 6 ASP B N 1
ATOM 1602 C CA . ASP B 1 6 ? 31.594 3.941 7.215 1 44.31 6 ASP B CA 1
ATOM 1603 C C . ASP B 1 6 ? 30.531 4.461 8.18 1 44.31 6 ASP B C 1
ATOM 1605 O O . ASP B 1 6 ? 29.391 3.98 8.172 1 44.31 6 ASP B O 1
ATOM 1609 N N . ALA B 1 7 ? 30.766 4.855 9.289 1 52.72 7 ALA B N 1
ATOM 1610 C CA . ALA B 1 7 ? 30.047 5.543 10.352 1 52.72 7 ALA B CA 1
ATOM 1611 C C . ALA B 1 7 ? 28.984 6.48 9.773 1 52.72 7 ALA B C 1
ATOM 1613 O O . ALA B 1 7 ? 29.297 7.367 8.977 1 52.72 7 ALA B O 1
ATOM 1614 N N . SER B 1 8 ? 27.719 6.031 9.781 1 66.75 8 SER B N 1
ATOM 1615 C CA . SER B 1 8 ? 26.641 6.945 9.406 1 66.75 8 SER B CA 1
ATOM 1616 C C . SER B 1 8 ? 26.938 8.359 9.898 1 66.75 8 SER B C 1
ATOM 1618 O O . SER B 1 8 ? 27.344 8.555 11.047 1 66.75 8 SER B O 1
ATOM 1620 N N . THR B 1 9 ? 27.031 9.32 8.93 1 86.06 9 THR B N 1
ATOM 1621 C CA . THR B 1 9 ? 27.188 10.727 9.273 1 86.06 9 THR B CA 1
ATOM 1622 C C . THR B 1 9 ? 26.062 11.188 10.195 1 86.06 9 THR B C 1
ATOM 1624 O O . THR B 1 9 ? 25.062 10.5 10.352 1 86.06 9 THR B O 1
ATOM 1627 N N . ARG B 1 10 ? 26.391 12.117 11.016 1 89.94 10 ARG B N 1
ATOM 1628 C CA . ARG B 1 10 ? 25.375 12.734 11.867 1 89.94 10 ARG B CA 1
ATOM 1629 C C . ARG B 1 10 ? 24.109 13.055 11.078 1 89.94 10 ARG B C 1
ATOM 1631 O O . ARG B 1 10 ? 23 12.859 11.562 1 89.94 10 ARG B O 1
ATOM 1638 N N . ARG B 1 11 ? 24.359 13.398 9.906 1 92.75 11 ARG B N 1
ATOM 1639 C CA . ARG B 1 11 ? 23.25 13.734 9.023 1 92.75 11 ARG B CA 1
ATOM 1640 C C . ARG B 1 11 ? 22.375 12.516 8.734 1 92.75 11 ARG B C 1
ATOM 1642 O O . ARG B 1 11 ? 21.141 12.594 8.797 1 92.75 11 ARG B O 1
ATOM 1649 N N . GLU B 1 12 ? 23.016 11.414 8.5 1 94 12 GLU B N 1
ATOM 1650 C CA . GLU B 1 12 ? 22.297 10.172 8.227 1 94 12 GLU B CA 1
ATOM 1651 C C . GLU B 1 12 ? 21.562 9.672 9.477 1 94 12 GLU B C 1
ATOM 1653 O O . GLU B 1 12 ? 20.453 9.156 9.375 1 94 12 GLU B O 1
ATOM 1658 N N . GLN B 1 13 ? 22.125 9.836 10.547 1 94.75 13 GLN B N 1
ATOM 1659 C CA . GLN B 1 13 ? 21.484 9.445 11.805 1 94.75 13 GLN B CA 1
ATOM 1660 C C . GLN B 1 13 ? 20.219 10.258 12.047 1 94.75 13 GLN B C 1
ATOM 1662 O O . GLN B 1 13 ? 19.203 9.711 12.477 1 94.75 13 GLN B O 1
ATOM 1667 N N . ILE B 1 14 ? 20.328 11.516 11.797 1 95.19 14 ILE B N 1
ATOM 1668 C CA . ILE B 1 14 ? 19.188 12.406 11.969 1 95.19 14 ILE B CA 1
ATOM 1669 C C . ILE B 1 14 ? 18.062 11.977 11.047 1 95.19 14 ILE B C 1
ATOM 1671 O O . ILE B 1 14 ? 16.906 11.844 11.477 1 95.19 14 ILE B O 1
ATOM 1675 N N . LEU B 1 15 ? 18.422 11.711 9.812 1 96.25 15 LEU B N 1
ATOM 1676 C CA . LEU B 1 15 ? 17.406 11.336 8.828 1 96.25 15 LEU B CA 1
ATOM 1677 C C . LEU B 1 15 ? 16.75 10.008 9.195 1 96.25 15 LEU B C 1
ATOM 1679 O O . LEU B 1 15 ? 15.531 9.852 9.055 1 96.25 15 LEU B O 1
ATOM 1683 N N . LYS B 1 16 ? 17.531 9.109 9.625 1 95.88 16 LYS B N 1
ATOM 1684 C CA . LYS B 1 16 ? 17.016 7.805 10.016 1 95.88 16 LYS B CA 1
ATOM 1685 C C . LYS B 1 16 ? 16.031 7.93 11.18 1 95.88 16 LYS B C 1
ATOM 1687 O O . LYS B 1 16 ? 14.945 7.352 11.148 1 95.88 16 LYS B O 1
ATOM 1692 N N . GLU B 1 17 ? 16.391 8.68 12.141 1 96.25 17 GLU B N 1
ATOM 1693 C CA . GLU B 1 17 ? 15.508 8.875 13.297 1 96.25 17 GLU B CA 1
ATOM 1694 C C . GLU B 1 17 ? 14.273 9.688 12.914 1 96.25 17 GLU B C 1
ATOM 1696 O O . GLU B 1 17 ? 13.18 9.422 13.406 1 96.25 17 GLU B O 1
ATOM 1701 N N . ALA B 1 18 ? 14.461 10.68 12.109 1 97.06 18 ALA B N 1
ATOM 1702 C CA . ALA B 1 18 ? 13.32 11.453 11.625 1 97.06 18 ALA B CA 1
ATOM 1703 C C . ALA B 1 18 ? 12.312 10.555 10.914 1 97.06 18 ALA B C 1
ATOM 1705 O O . ALA B 1 18 ? 11.109 10.633 11.188 1 97.06 18 ALA B O 1
ATOM 1706 N N . ALA B 1 19 ? 12.82 9.711 10.039 1 97.12 19 ALA B N 1
ATOM 1707 C CA . ALA B 1 19 ? 11.945 8.797 9.305 1 97.12 19 ALA B CA 1
ATOM 1708 C C . ALA B 1 19 ? 11.141 7.922 10.266 1 97.12 19 ALA B C 1
ATOM 1710 O O . ALA B 1 19 ? 9.93 7.75 10.086 1 97.12 19 ALA B O 1
ATOM 1711 N N . ARG B 1 20 ? 11.805 7.422 11.258 1 96.06 20 ARG B N 1
ATOM 1712 C CA . ARG B 1 20 ? 11.156 6.57 12.242 1 96.06 20 ARG B CA 1
ATOM 1713 C C . ARG B 1 20 ? 10.07 7.332 13 1 96.06 20 ARG B C 1
ATOM 1715 O O . ARG B 1 20 ? 8.938 6.859 13.117 1 96.06 20 ARG B O 1
ATOM 1722 N N . LEU B 1 21 ? 10.367 8.484 13.453 1 96.12 21 LEU B N 1
ATOM 1723 C CA . LEU B 1 21 ? 9.438 9.289 14.242 1 96.12 21 LEU B CA 1
ATOM 1724 C C . LEU B 1 21 ? 8.266 9.766 13.383 1 96.12 21 LEU B C 1
ATOM 1726 O O . LEU B 1 21 ? 7.113 9.711 13.82 1 96.12 21 LEU B O 1
ATOM 1730 N N . PHE B 1 22 ? 8.578 10.211 12.141 1 95.56 22 PHE B N 1
ATOM 1731 C CA . PHE B 1 22 ? 7.52 10.617 11.227 1 95.56 22 PHE B CA 1
ATOM 1732 C C . PHE B 1 22 ? 6.562 9.469 10.953 1 95.56 22 PHE B C 1
ATOM 1734 O O . PHE B 1 22 ? 5.348 9.656 10.906 1 95.56 22 PHE B O 1
ATOM 1741 N N . ALA B 1 23 ? 7.113 8.305 10.727 1 94 23 ALA B N 1
ATOM 1742 C CA . ALA B 1 23 ? 6.301 7.129 10.414 1 94 23 ALA B CA 1
ATOM 1743 C C . ALA B 1 23 ? 5.418 6.742 11.602 1 94 23 ALA B C 1
ATOM 1745 O O . ALA B 1 23 ? 4.27 6.332 11.422 1 94 23 ALA B O 1
ATOM 1746 N N . GLU B 1 24 ? 5.879 6.902 12.82 1 91.94 24 GLU B N 1
ATOM 1747 C CA . GLU B 1 24 ? 5.188 6.465 14.031 1 91.94 24 GLU B CA 1
ATOM 1748 C C . GLU B 1 24 ? 4.109 7.465 14.438 1 91.94 24 GLU B C 1
ATOM 1750 O O . GLU B 1 24 ? 3.008 7.07 14.828 1 91.94 24 GLU B O 1
ATOM 1755 N N . ARG B 1 25 ? 4.41 8.75 14.258 1 91.81 25 ARG B N 1
ATOM 1756 C CA . ARG B 1 25 ? 3.547 9.742 14.891 1 91.81 25 ARG B CA 1
ATOM 1757 C C . ARG B 1 25 ? 2.988 10.719 13.859 1 91.81 25 ARG B C 1
ATOM 1759 O O . ARG B 1 25 ? 2.213 11.609 14.203 1 91.81 25 ARG B O 1
ATOM 1766 N N . GLY B 1 26 ? 3.396 10.445 12.68 1 90.62 26 GLY B N 1
ATOM 1767 C CA . GLY B 1 26 ? 2.996 11.383 11.641 1 90.62 26 GLY B CA 1
ATOM 1768 C C . GLY B 1 26 ? 3.928 12.578 11.531 1 90.62 26 GLY B C 1
ATOM 1769 O O . GLY B 1 26 ? 4.543 12.984 12.516 1 90.62 26 GLY B O 1
ATOM 1770 N N . PHE B 1 27 ? 3.941 13.195 10.43 1 92.31 27 PHE B N 1
ATOM 1771 C CA . PHE B 1 27 ? 4.852 14.297 10.117 1 92.31 27 PHE B CA 1
ATOM 1772 C C . PHE B 1 27 ? 4.566 15.5 11.008 1 92.31 27 PHE B C 1
ATOM 1774 O O . PHE B 1 27 ? 5.488 16.078 11.586 1 92.31 27 PHE B O 1
ATOM 1781 N N . HIS B 1 28 ? 3.314 15.82 11.18 1 88.44 28 HIS B N 1
ATOM 1782 C CA . HIS B 1 28 ? 2.951 17 11.961 1 88.44 28 HIS B CA 1
ATOM 1783 C C . HIS B 1 28 ? 3.096 16.734 13.453 1 88.44 28 HIS B C 1
ATOM 1785 O O . HIS B 1 28 ? 3.26 17.656 14.242 1 88.44 28 HIS B O 1
ATOM 1791 N N . GLY B 1 29 ? 3.092 15.484 13.789 1 90.31 29 GLY B N 1
ATOM 1792 C CA . GLY B 1 29 ? 3.109 15.125 15.195 1 90.31 29 GLY B CA 1
ATOM 1793 C C . GLY B 1 29 ? 4.504 15.109 15.789 1 90.31 29 GLY B C 1
ATOM 1794 O O . GLY B 1 29 ? 4.672 14.867 16.984 1 90.31 29 GLY B O 1
ATOM 1795 N N . VAL B 1 30 ? 5.441 15.375 14.953 1 94.19 30 VAL B N 1
ATOM 1796 C CA . VAL B 1 30 ? 6.828 15.312 15.406 1 94.19 30 VAL B CA 1
ATOM 1797 C C . VAL B 1 30 ? 7.477 16.688 15.258 1 94.19 30 VAL B C 1
ATOM 1799 O O . VAL B 1 30 ? 7.344 17.344 14.219 1 94.19 30 VAL B O 1
ATOM 1802 N N . GLY B 1 31 ? 8.117 17.125 16.359 1 94.38 31 GLY B N 1
ATOM 1803 C CA . GLY B 1 31 ? 8.844 18.391 16.312 1 94.38 31 GLY B CA 1
ATOM 1804 C C . GLY B 1 31 ? 10.328 18.203 16.031 1 94.38 31 GLY B C 1
ATOM 1805 O O . GLY B 1 31 ? 10.875 17.125 16.234 1 94.38 31 GLY B O 1
ATOM 1806 N N . VAL B 1 32 ? 10.914 19.266 15.57 1 93.25 32 VAL B N 1
ATOM 1807 C CA . VAL B 1 32 ? 12.336 19.266 15.258 1 93.25 32 VAL B CA 1
ATOM 1808 C C . VAL B 1 32 ? 13.141 18.969 16.516 1 93.25 32 VAL B C 1
ATOM 1810 O O . VAL B 1 32 ? 14.125 18.219 16.484 1 93.25 32 VAL B O 1
ATOM 1813 N N . ASP B 1 33 ? 12.727 19.5 17.609 1 92.94 33 ASP B N 1
ATOM 1814 C CA . ASP B 1 33 ? 13.422 19.297 18.875 1 92.94 33 ASP B CA 1
ATOM 1815 C C . ASP B 1 33 ? 13.406 17.828 19.297 1 92.94 33 ASP B C 1
ATOM 1817 O O . ASP B 1 33 ? 14.391 17.312 19.828 1 92.94 33 ASP B O 1
ATOM 1821 N N . GLU B 1 34 ? 12.352 17.188 19.031 1 94.5 34 GLU B N 1
ATOM 1822 C CA . GLU B 1 34 ? 12.211 15.766 19.375 1 94.5 34 GLU B CA 1
ATOM 1823 C C . GLU B 1 34 ? 13.164 14.906 18.531 1 94.5 34 GLU B C 1
ATOM 1825 O O . GLU B 1 34 ? 13.75 13.953 19.047 1 94.5 34 GLU B O 1
ATOM 1830 N N . ILE B 1 35 ? 13.258 15.258 17.297 1 95.25 35 ILE B N 1
ATOM 1831 C CA . ILE B 1 35 ? 14.156 14.531 16.406 1 95.25 35 ILE B CA 1
ATOM 1832 C C . ILE B 1 35 ? 15.602 14.703 16.891 1 95.25 35 ILE B C 1
ATOM 1834 O O . ILE B 1 35 ? 16.344 13.734 16.984 1 95.25 35 ILE B O 1
ATOM 1838 N N . GLY B 1 36 ? 15.977 15.977 17.172 1 94.19 36 GLY B N 1
ATOM 1839 C CA . GLY B 1 36 ? 17.312 16.25 17.688 1 94.19 36 GLY B CA 1
ATOM 1840 C C . GLY B 1 36 ? 17.609 15.484 18.969 1 94.19 36 GLY B C 1
ATOM 1841 O O . GLY B 1 36 ? 18.672 14.867 19.094 1 94.19 36 GLY B O 1
ATOM 1842 N N . ALA B 1 37 ? 16.703 15.477 19.844 1 94.69 37 ALA B N 1
ATOM 1843 C CA . ALA B 1 37 ? 16.875 14.812 21.141 1 94.69 37 ALA B CA 1
ATOM 1844 C C . ALA B 1 37 ? 17.094 13.32 20.953 1 94.69 37 ALA B C 1
ATOM 1846 O O . ALA B 1 37 ? 17.891 12.711 21.688 1 94.69 37 ALA B O 1
ATOM 1847 N N . ALA B 1 38 ? 16.469 12.734 20.016 1 94.19 38 ALA B N 1
ATOM 1848 C CA . ALA B 1 38 ? 16.547 11.297 19.781 1 94.19 38 ALA B CA 1
ATOM 1849 C C . ALA B 1 38 ? 17.953 10.898 19.344 1 94.19 38 ALA B C 1
ATOM 1851 O O . ALA B 1 38 ? 18.359 9.742 19.484 1 94.19 38 ALA B O 1
ATOM 1852 N N . VAL B 1 39 ? 18.656 11.844 18.766 1 94.06 39 VAL B N 1
ATOM 1853 C CA . VAL B 1 39 ? 19.984 11.523 18.297 1 94.06 39 VAL B CA 1
ATOM 1854 C C . VAL B 1 39 ? 21.031 12.273 19.109 1 94.06 39 VAL B C 1
ATOM 1856 O O . VAL B 1 39 ? 22.203 12.336 18.734 1 94.06 39 VAL B O 1
ATOM 1859 N N . GLY B 1 40 ? 20.609 12.875 20.156 1 93.69 40 GLY B N 1
ATOM 1860 C CA . GLY B 1 40 ? 21.531 13.531 21.078 1 93.69 40 GLY B CA 1
ATOM 1861 C C . GLY B 1 40 ? 22.031 14.867 20.562 1 93.69 40 GLY B C 1
ATOM 1862 O O . GLY B 1 40 ? 23.188 15.242 20.812 1 93.69 40 GLY B O 1
ATOM 1863 N N . ILE B 1 41 ? 21.344 15.484 19.734 1 90.94 41 ILE B N 1
ATOM 1864 C CA . ILE B 1 41 ? 21.641 16.812 19.203 1 90.94 41 ILE B CA 1
ATOM 1865 C C . ILE B 1 41 ? 20.594 17.812 19.688 1 90.94 41 ILE B C 1
ATOM 1867 O O . ILE B 1 41 ? 19.422 17.469 19.828 1 90.94 41 ILE B O 1
ATOM 1871 N N . SER B 1 42 ? 21.062 19.031 20.062 1 88.38 42 SER B N 1
ATOM 1872 C CA . SER B 1 42 ? 20.125 20.078 20.453 1 88.38 42 SER B CA 1
ATOM 1873 C C . SER B 1 42 ? 19.312 20.547 19.25 1 88.38 42 SER B C 1
ATOM 1875 O O . SER B 1 42 ? 19.734 20.359 18.094 1 88.38 42 SER B O 1
ATOM 1877 N N . GLY B 1 43 ? 18.125 21.203 19.516 1 82.56 43 GLY B N 1
ATOM 1878 C CA . GLY B 1 43 ? 17.328 21.781 18.453 1 82.56 43 GLY B CA 1
ATOM 1879 C C . GLY B 1 43 ? 18.125 22.688 17.531 1 82.56 43 GLY B C 1
ATOM 1880 O O . GLY B 1 43 ? 18.203 22.453 16.328 1 82.56 43 GLY B O 1
ATOM 1881 N N . PRO B 1 44 ? 18.828 23.594 18.094 1 85.94 44 PRO B N 1
ATOM 1882 C CA . PRO B 1 44 ? 19.656 24.5 17.281 1 85.94 44 PRO B CA 1
ATOM 1883 C C . PRO B 1 44 ? 20.734 23.75 16.516 1 85.94 44 PRO B C 1
ATOM 1885 O O . PRO B 1 44 ? 21.062 24.125 15.383 1 85.94 44 PRO B O 1
ATOM 1888 N N . GLY B 1 45 ? 21.234 22.781 17.109 1 90.69 45 GLY B N 1
ATOM 1889 C CA . GLY B 1 45 ? 22.234 21.969 16.438 1 90.69 45 GLY B CA 1
ATOM 1890 C C . GLY B 1 45 ? 21.703 21.25 15.211 1 90.69 45 GLY B C 1
ATOM 1891 O O . GLY B 1 45 ? 22.438 21.031 14.242 1 90.69 45 GLY B O 1
ATOM 1892 N N . LEU B 1 46 ? 20.422 20.922 15.266 1 91.5 46 LEU B N 1
ATOM 1893 C CA . LEU B 1 46 ? 19.797 20.219 14.148 1 91.5 46 LEU B CA 1
ATOM 1894 C C . LEU B 1 46 ? 19.672 21.141 12.938 1 91.5 46 LEU B C 1
ATOM 1896 O O . LEU B 1 46 ? 19.781 20.688 11.797 1 91.5 46 LEU B O 1
ATOM 1900 N N . TYR B 1 47 ? 19.578 22.391 13.227 1 91.62 47 TYR B N 1
ATOM 1901 C CA . TYR B 1 47 ? 19.391 23.375 12.164 1 91.62 47 TYR B CA 1
ATOM 1902 C C . TYR B 1 47 ? 20.672 23.594 11.391 1 91.62 47 TYR B C 1
ATOM 1904 O O . TYR B 1 47 ? 20.656 24.156 10.297 1 91.62 47 TYR B O 1
ATOM 1912 N N . ARG B 1 48 ? 21.781 23.188 11.945 1 92.19 48 ARG B N 1
ATOM 1913 C CA . ARG B 1 48 ? 23.062 23.219 11.227 1 92.19 48 ARG B CA 1
ATOM 1914 C C . ARG B 1 48 ? 23.062 22.203 10.086 1 92.19 48 ARG B C 1
ATOM 1916 O O . ARG B 1 48 ? 23.812 22.35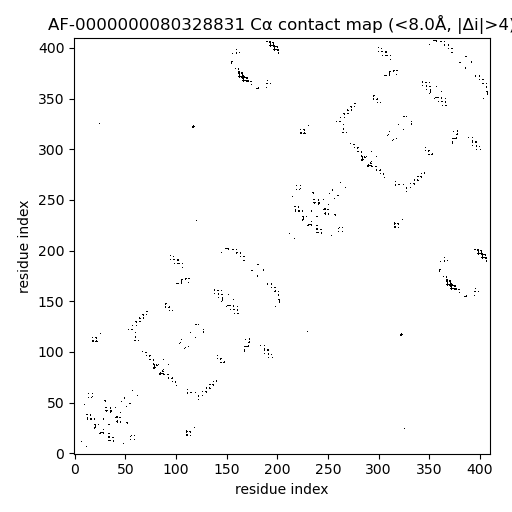9 9.117 1 92.19 48 ARG B O 1
ATOM 1923 N N . HIS B 1 49 ? 22.188 21.234 10.297 1 93.69 49 HIS B N 1
ATOM 1924 C CA . HIS B 1 49 ? 22.172 20.141 9.32 1 93.69 49 HIS B CA 1
ATOM 1925 C C . HIS B 1 49 ? 20.984 20.266 8.375 1 93.69 49 HIS B C 1
ATOM 1927 O O . HIS B 1 49 ? 21.078 19.906 7.203 1 93.69 49 HIS B O 1
ATOM 1933 N N . PHE B 1 50 ? 19.859 20.734 8.945 1 94.88 50 PHE B N 1
ATOM 1934 C CA . PHE B 1 50 ? 18.641 20.828 8.148 1 94.88 50 PHE B CA 1
ATOM 1935 C C . PHE B 1 50 ? 17.875 22.109 8.477 1 94.88 50 PHE B C 1
ATOM 1937 O O . PHE B 1 50 ? 17.781 22.5 9.641 1 94.88 50 PHE B O 1
ATOM 1944 N N . ALA B 1 51 ? 17.328 22.672 7.465 1 93.06 51 ALA B N 1
ATOM 1945 C CA . ALA B 1 51 ? 16.562 23.906 7.621 1 93.06 51 ALA B CA 1
ATOM 1946 C C . ALA B 1 51 ? 15.258 23.672 8.367 1 93.06 51 ALA B C 1
ATOM 1948 O O . ALA B 1 51 ? 14.641 24.609 8.875 1 93.06 51 ALA B O 1
ATOM 1949 N N . GLY B 1 52 ? 14.844 22.375 8.5 1 93.31 52 GLY B N 1
ATOM 1950 C CA . GLY B 1 52 ? 13.602 22.016 9.148 1 93.31 52 GLY B CA 1
ATOM 1951 C C . GLY B 1 52 ? 13.102 20.641 8.758 1 93.31 52 GLY B C 1
ATOM 1952 O O . GLY B 1 52 ? 13.773 19.922 8.008 1 93.31 52 GLY B O 1
ATOM 1953 N N . LYS B 1 53 ? 11.898 20.359 9.227 1 94.31 53 LYS B N 1
ATOM 1954 C CA . LYS B 1 53 ? 11.344 19.016 8.984 1 94.31 53 LYS B CA 1
ATOM 1955 C C . LYS B 1 53 ? 10.977 18.828 7.52 1 94.31 53 LYS B C 1
ATOM 1957 O O . LYS B 1 53 ? 11.102 17.734 6.98 1 94.31 53 LYS B O 1
ATOM 1962 N N . ASP B 1 54 ? 10.602 19.891 6.922 1 94.81 54 ASP B N 1
ATOM 1963 C CA . ASP B 1 54 ? 10.25 19.797 5.508 1 94.81 54 ASP B CA 1
ATOM 1964 C C . ASP B 1 54 ? 11.461 19.391 4.668 1 94.81 54 ASP B C 1
ATOM 1966 O O . ASP B 1 54 ? 11.344 18.562 3.768 1 94.81 54 ASP B O 1
ATOM 1970 N N . ALA B 1 55 ? 12.477 19.984 4.969 1 96.12 55 ALA B N 1
ATOM 1971 C CA . ALA B 1 55 ? 13.711 19.656 4.266 1 96.12 55 ALA B CA 1
ATOM 1972 C C . ALA B 1 55 ? 14.109 18.203 4.52 1 96.12 55 ALA B C 1
ATOM 1974 O O . ALA B 1 55 ? 14.578 17.516 3.615 1 96.12 55 ALA B O 1
ATOM 1975 N N . MET B 1 56 ? 13.93 17.734 5.73 1 96.81 56 MET B N 1
ATOM 1976 C CA . MET B 1 56 ? 14.227 16.344 6.07 1 96.81 56 MET B CA 1
ATOM 1977 C C . MET B 1 56 ? 13.344 15.391 5.27 1 96.81 56 MET B C 1
ATOM 1979 O O . MET B 1 56 ? 13.828 14.398 4.723 1 96.81 56 MET B O 1
ATOM 1983 N N . LEU B 1 57 ? 12.055 15.734 5.219 1 97.25 57 LEU B N 1
ATOM 1984 C CA . LEU B 1 57 ? 11.094 14.906 4.492 1 97.25 57 LEU B CA 1
ATOM 1985 C C . LEU B 1 57 ? 11.461 14.828 3.014 1 97.25 57 LEU B C 1
ATOM 1987 O O . LEU B 1 57 ? 11.461 13.742 2.428 1 97.25 57 LEU B O 1
ATOM 1991 N N . ALA B 1 58 ? 11.75 15.938 2.449 1 97.62 58 ALA B N 1
ATOM 1992 C CA . ALA B 1 58 ? 12.133 15.984 1.04 1 97.62 58 ALA B CA 1
ATOM 1993 C C . ALA B 1 58 ? 13.375 15.133 0.783 1 97.62 58 ALA B C 1
ATOM 1995 O O . ALA B 1 58 ? 13.414 14.359 -0.174 1 97.62 58 ALA B O 1
ATOM 1996 N N . GLU B 1 59 ? 14.297 15.297 1.63 1 97.44 59 GLU B N 1
ATOM 1997 C CA . GLU B 1 59 ? 15.531 14.531 1.475 1 97.44 59 GLU B CA 1
ATOM 1998 C C . GLU B 1 59 ? 15.273 13.031 1.6 1 97.44 59 GLU B C 1
ATOM 2000 O O . GLU B 1 59 ? 15.82 12.234 0.832 1 97.44 59 GLU B O 1
ATOM 2005 N N . LEU B 1 60 ? 14.5 12.633 2.537 1 97.88 60 LEU B N 1
ATOM 2006 C CA . LEU B 1 60 ? 14.172 11.227 2.748 1 97.88 60 LEU B CA 1
ATOM 2007 C C . LEU B 1 60 ? 13.484 10.641 1.52 1 97.88 60 LEU B C 1
ATOM 2009 O O . LEU B 1 60 ? 13.922 9.609 0.996 1 97.88 60 LEU B O 1
ATOM 2013 N N . LEU B 1 61 ? 12.461 11.344 1.004 1 98.19 61 LEU B N 1
ATOM 2014 C CA . LEU B 1 61 ? 11.625 10.773 -0.047 1 98.19 61 LEU B CA 1
ATOM 2015 C C . LEU B 1 61 ? 12.32 10.859 -1.402 1 98.19 61 LEU B C 1
ATOM 2017 O O . LEU B 1 61 ? 12.234 9.938 -2.211 1 98.19 61 LEU B O 1
ATOM 2021 N N . VAL B 1 62 ? 12.969 11.945 -1.66 1 98.19 62 VAL B N 1
ATOM 2022 C CA . VAL B 1 62 ? 13.75 12.039 -2.887 1 98.19 62 VAL B CA 1
ATOM 2023 C C . VAL B 1 62 ? 14.914 11.055 -2.832 1 98.19 62 VAL B C 1
ATOM 2025 O O . VAL B 1 62 ? 15.195 10.359 -3.814 1 98.19 62 VAL B O 1
ATOM 2028 N N . GLY B 1 63 ? 15.555 11.008 -1.707 1 97.62 63 GLY B N 1
ATOM 2029 C CA . GLY B 1 63 ? 16.719 10.148 -1.527 1 97.62 63 GLY B CA 1
ATOM 2030 C C . GLY B 1 63 ? 16.406 8.68 -1.754 1 97.62 63 GLY B C 1
ATOM 2031 O O . GLY B 1 63 ? 17.125 7.988 -2.469 1 97.62 63 GLY B O 1
ATOM 2032 N N . ILE B 1 64 ? 15.359 8.211 -1.097 1 97.81 64 ILE B N 1
ATOM 2033 C CA . ILE B 1 64 ? 15.039 6.793 -1.208 1 97.81 64 ILE B CA 1
ATOM 2034 C C . ILE B 1 64 ? 14.609 6.473 -2.637 1 97.81 64 ILE B C 1
ATOM 2036 O O . ILE B 1 64 ? 14.93 5.406 -3.164 1 97.81 64 ILE B O 1
ATOM 2040 N N . SER B 1 65 ? 13.883 7.336 -3.314 1 98.19 65 SER B N 1
ATOM 2041 C CA . SER B 1 65 ? 13.484 7.133 -4.703 1 98.19 65 SER B CA 1
ATOM 2042 C C . SER B 1 65 ? 14.703 7.055 -5.621 1 98.19 65 SER B C 1
ATOM 2044 O O . SER B 1 65 ? 14.766 6.195 -6.504 1 98.19 65 SER B O 1
ATOM 2046 N N . GLY B 1 66 ? 15.609 7.953 -5.387 1 98.44 66 GLY B N 1
ATOM 2047 C CA . GLY B 1 66 ? 16.859 7.914 -6.137 1 98.44 66 GLY B CA 1
ATOM 2048 C C . GLY B 1 66 ? 17.656 6.648 -5.895 1 98.44 66 GLY B C 1
ATOM 2049 O O . GLY B 1 66 ? 18.188 6.055 -6.836 1 98.44 66 GLY B O 1
ATOM 2050 N N . GLN B 1 67 ? 17.766 6.258 -4.688 1 98 67 GLN B N 1
ATOM 2051 C CA . GLN B 1 67 ? 18.5 5.047 -4.316 1 98 67 GLN B CA 1
ATOM 2052 C C . GLN B 1 67 ? 17.891 3.814 -4.977 1 98 67 GLN B C 1
ATOM 2054 O O . GLN B 1 67 ? 18.609 2.959 -5.488 1 98 67 GLN B O 1
ATOM 2059 N N . LEU B 1 68 ? 16.578 3.695 -4.938 1 98.44 68 LEU B N 1
ATOM 2060 C CA . LEU B 1 68 ? 15.898 2.57 -5.57 1 98.44 68 LEU B CA 1
ATOM 2061 C C . LEU B 1 68 ? 16.172 2.541 -7.07 1 98.44 68 LEU B C 1
ATOM 2063 O O . LEU B 1 68 ? 16.516 1.494 -7.621 1 98.44 68 LEU B O 1
ATOM 2067 N N . LEU B 1 69 ? 16.062 3.715 -7.688 1 98.75 69 LEU B N 1
ATOM 2068 C CA . LEU B 1 69 ? 16.281 3.791 -9.125 1 98.75 69 LEU B CA 1
ATOM 2069 C C . LEU B 1 69 ? 17.719 3.449 -9.469 1 98.75 69 LEU B C 1
ATOM 2071 O O . LEU B 1 69 ? 17.984 2.633 -10.359 1 98.75 69 LEU B O 1
ATOM 2075 N N . THR B 1 70 ? 18.641 4.066 -8.758 1 98.5 70 THR B N 1
ATOM 2076 C CA . THR B 1 70 ? 20.062 3.822 -9 1 98.5 70 THR B CA 1
ATOM 2077 C C . THR B 1 70 ? 20.406 2.352 -8.781 1 98.5 70 THR B C 1
ATOM 2079 O O . THR B 1 70 ? 21.141 1.755 -9.562 1 98.5 70 THR B O 1
ATOM 2082 N N . GLY B 1 71 ? 19.906 1.813 -7.68 1 98.06 71 GLY B N 1
ATOM 2083 C CA . GLY B 1 71 ? 20.109 0.398 -7.414 1 98.06 71 GLY B CA 1
ATOM 2084 C C . GLY B 1 71 ? 19.578 -0.496 -8.516 1 98.06 71 GLY B C 1
ATOM 2085 O O . GLY B 1 71 ? 20.25 -1.454 -8.922 1 98.06 71 GLY B O 1
ATOM 2086 N N . ALA B 1 72 ? 18.422 -0.221 -8.977 1 98.25 72 ALA B N 1
ATOM 2087 C CA . ALA B 1 72 ? 17.812 -1.01 -10.047 1 98.25 72 ALA B CA 1
ATOM 2088 C C . ALA B 1 72 ? 18.641 -0.908 -11.328 1 98.25 72 ALA B C 1
ATOM 2090 O O . ALA B 1 72 ? 18.859 -1.911 -12.008 1 98.25 72 ALA B O 1
ATOM 2091 N N . LYS B 1 73 ? 19.062 0.31 -11.68 1 98.06 73 LYS B N 1
ATOM 2092 C CA . LYS B 1 73 ? 19.891 0.508 -12.867 1 98.06 73 LYS B CA 1
ATOM 2093 C C . LYS B 1 73 ? 21.172 -0.301 -12.773 1 98.06 73 LYS B C 1
ATOM 2095 O O . LYS B 1 73 ? 21.625 -0.889 -13.766 1 98.06 73 LYS B O 1
ATOM 2100 N N . ARG B 1 74 ? 21.766 -0.287 -11.648 1 97.25 74 ARG B N 1
ATOM 2101 C CA . ARG B 1 74 ? 22.984 -1.054 -11.438 1 97.25 74 ARG B CA 1
ATOM 2102 C C . ARG B 1 74 ? 22.75 -2.545 -11.641 1 97.25 74 ARG B C 1
ATOM 2104 O O . ARG B 1 74 ? 23.547 -3.227 -12.289 1 97.25 74 ARG B O 1
ATOM 2111 N N . ARG B 1 75 ? 21.688 -3.037 -11.094 1 95.62 75 ARG B N 1
ATOM 2112 C CA . ARG B 1 75 ? 21.359 -4.453 -11.211 1 95.62 75 ARG B CA 1
ATOM 2113 C C . ARG B 1 75 ? 21.125 -4.84 -12.672 1 95.62 75 ARG B C 1
ATOM 2115 O O . ARG B 1 75 ? 21.562 -5.902 -13.109 1 95.62 75 ARG B O 1
ATOM 2122 N N . VAL B 1 76 ? 20.453 -4.012 -13.406 1 94.56 76 VAL B N 1
ATOM 2123 C CA . VAL B 1 76 ? 20.203 -4.262 -14.82 1 94.56 76 VAL B CA 1
ATOM 2124 C C . VAL B 1 76 ? 21.531 -4.219 -15.594 1 94.56 76 VAL B C 1
ATOM 2126 O O . VAL B 1 76 ? 21.781 -5.078 -16.438 1 94.56 76 VAL B O 1
ATOM 2129 N N . ALA B 1 77 ? 22.375 -3.223 -15.281 1 93.25 77 ALA B N 1
ATOM 2130 C CA . ALA B 1 77 ? 23.672 -3.068 -15.953 1 93.25 77 ALA B CA 1
ATOM 2131 C C . ALA B 1 77 ? 24.578 -4.27 -15.688 1 93.25 77 ALA B C 1
ATOM 2133 O O . ALA B 1 77 ? 25.297 -4.715 -16.578 1 93.25 77 ALA B O 1
ATOM 2134 N N . GLU B 1 78 ? 24.562 -4.75 -14.508 1 91.62 78 GLU B N 1
ATOM 2135 C CA . GLU B 1 78 ? 25.375 -5.906 -14.141 1 91.62 78 GLU B CA 1
ATOM 2136 C C . GLU B 1 78 ? 24.969 -7.145 -14.93 1 91.62 78 GLU B C 1
ATOM 2138 O O . GLU B 1 78 ? 25.812 -7.984 -15.266 1 91.62 78 GLU B O 1
ATOM 2143 N N . ALA B 1 79 ? 23.719 -7.266 -15.18 1 87.12 79 ALA B N 1
ATOM 2144 C CA . ALA B 1 79 ? 23.219 -8.398 -15.953 1 87.12 79 ALA B CA 1
ATOM 2145 C C . ALA B 1 79 ? 23.594 -8.266 -17.422 1 87.12 79 ALA B C 1
ATOM 2147 O O . ALA B 1 79 ? 23.766 -9.273 -18.125 1 87.12 79 ALA B O 1
ATOM 2148 N N . ASP B 1 80 ? 23.703 -7.059 -17.906 1 84 80 ASP B N 1
ATOM 2149 C CA . ASP B 1 80 ? 24.062 -6.785 -19.297 1 84 80 ASP B CA 1
ATOM 2150 C C . ASP B 1 80 ? 25.547 -7.039 -19.547 1 84 80 ASP B C 1
ATOM 2152 O O . ASP B 1 80 ? 25.953 -7.355 -20.672 1 84 80 ASP B O 1
ATOM 2156 N N . GLY B 1 81 ? 26.422 -6.77 -18.625 1 74.31 81 GLY B N 1
ATOM 2157 C CA . GLY B 1 81 ? 27.859 -6.875 -18.75 1 74.31 81 GLY B CA 1
ATOM 2158 C C . GLY B 1 81 ? 28.359 -8.305 -18.734 1 74.31 81 GLY B C 1
ATOM 2159 O O . GLY B 1 81 ? 29.562 -8.555 -18.875 1 74.31 81 GLY B O 1
ATOM 2160 N N . GLY B 1 82 ? 27.5 -9.172 -18.578 1 66.44 82 GLY B N 1
ATOM 2161 C CA . GLY B 1 82 ? 27.938 -10.555 -18.578 1 66.44 82 GLY B CA 1
ATOM 2162 C C . GLY B 1 82 ? 28.344 -11.047 -19.953 1 66.44 82 GLY B C 1
ATOM 2163 O O . GLY B 1 82 ? 28.297 -10.297 -20.922 1 66.44 82 GLY B O 1
ATOM 2164 N N . PRO B 1 83 ? 29.125 -12.164 -20.109 1 63.09 83 PRO B N 1
ATOM 2165 C CA . PRO B 1 83 ? 29.781 -12.664 -21.328 1 63.09 83 PRO B CA 1
ATOM 2166 C C . PRO B 1 83 ? 28.906 -12.508 -22.562 1 63.09 83 PRO B C 1
ATOM 2168 O O . PRO B 1 83 ? 29.422 -12.391 -23.688 1 63.09 83 PRO B O 1
ATOM 2171 N N . GLY B 1 84 ? 27.766 -12.305 -22.484 1 67.19 84 GLY B N 1
ATOM 2172 C CA . GLY B 1 84 ? 26.828 -12.203 -23.594 1 67.19 84 GLY B CA 1
ATOM 2173 C C . GLY B 1 84 ? 26.188 -10.828 -23.719 1 67.19 84 GLY B C 1
ATOM 2174 O O . GLY B 1 84 ? 25.453 -10.562 -24.656 1 67.19 84 GLY B O 1
ATOM 2175 N N . GLY B 1 85 ? 26.594 -9.938 -22.906 1 66.94 85 GLY B N 1
ATOM 2176 C CA . GLY B 1 85 ? 26 -8.617 -22.891 1 66.94 85 GLY B CA 1
ATOM 2177 C C . GLY B 1 85 ? 24.5 -8.641 -22.766 1 66.94 85 GLY B C 1
ATOM 2178 O O . GLY B 1 85 ? 23.938 -9.484 -22.062 1 66.94 85 GLY B O 1
ATOM 2179 N N . ARG B 1 86 ? 23.859 -7.656 -23.359 1 68.88 86 ARG B N 1
ATOM 2180 C CA . ARG B 1 86 ? 22.406 -7.582 -23.344 1 68.88 86 ARG B CA 1
ATOM 2181 C C . ARG B 1 86 ? 21.781 -8.789 -24.031 1 68.88 86 ARG B C 1
ATOM 2183 O O . ARG B 1 86 ? 20.766 -9.305 -23.578 1 68.88 86 ARG B O 1
ATOM 2190 N N . ALA B 1 87 ? 22.453 -9.234 -25.094 1 71.62 87 ALA B N 1
ATOM 2191 C CA . ALA B 1 87 ? 21.953 -10.375 -25.875 1 71.62 87 ALA B CA 1
ATOM 2192 C C . ALA B 1 87 ? 22.016 -11.656 -25.047 1 71.62 87 ALA B C 1
ATOM 2194 O O . ALA B 1 87 ? 21.25 -12.586 -25.281 1 71.62 87 ALA B O 1
ATOM 2195 N N . GLY B 1 88 ? 22.875 -11.648 -24.078 1 76.75 88 GLY B N 1
ATOM 2196 C CA . GLY B 1 88 ? 23.047 -12.828 -23.25 1 76.75 88 GLY B CA 1
ATOM 2197 C C . GLY B 1 88 ? 22.359 -12.703 -21.906 1 76.75 88 GLY B C 1
ATOM 2198 O O . GLY B 1 88 ? 22.422 -13.617 -21.078 1 76.75 88 GLY B O 1
ATOM 2199 N N . ARG B 1 89 ? 21.672 -11.625 -21.797 1 83.44 89 ARG B N 1
ATOM 2200 C CA . ARG B 1 89 ? 21 -11.344 -20.531 1 83.44 89 ARG B CA 1
ATOM 2201 C C . ARG B 1 89 ? 19.812 -12.273 -20.328 1 83.44 89 ARG B C 1
ATOM 2203 O O . ARG B 1 89 ? 18.984 -12.453 -21.219 1 83.44 89 ARG B O 1
ATOM 2210 N N . ASP B 1 90 ? 19.812 -12.945 -19.172 1 92.38 90 ASP B N 1
ATOM 2211 C CA . ASP B 1 90 ? 18.641 -13.711 -18.766 1 92.38 90 ASP B CA 1
ATOM 2212 C C . ASP B 1 90 ? 17.672 -12.852 -17.953 1 92.38 90 ASP B C 1
ATOM 2214 O O . ASP B 1 90 ? 17.953 -12.508 -16.812 1 92.38 90 ASP B O 1
ATOM 2218 N N . PRO B 1 91 ? 16.578 -12.461 -18.594 1 94.75 91 PRO B N 1
ATOM 2219 C CA . PRO B 1 91 ? 15.641 -11.57 -17.906 1 94.75 91 PRO B CA 1
ATOM 2220 C C . PRO B 1 91 ? 15.172 -12.133 -16.578 1 94.75 91 PRO B C 1
ATOM 2222 O O . PRO B 1 91 ? 14.828 -11.367 -15.664 1 94.75 91 PRO B O 1
ATOM 2225 N N . GLU B 1 92 ? 15.164 -13.383 -16.484 1 96 92 GLU B N 1
ATOM 2226 C CA . GLU B 1 92 ? 14.75 -13.984 -15.219 1 96 92 GLU B CA 1
ATOM 2227 C C . GLU B 1 92 ? 15.734 -13.648 -14.102 1 96 92 GLU B C 1
ATOM 2229 O O . GLU B 1 92 ? 15.328 -13.344 -12.977 1 96 92 GLU B O 1
ATOM 2234 N N . VAL B 1 93 ? 16.984 -13.727 -14.383 1 95.69 93 VAL B N 1
ATOM 2235 C CA . VAL B 1 93 ? 18.031 -13.391 -13.414 1 95.69 93 VAL B CA 1
ATOM 2236 C C . VAL B 1 93 ? 17.938 -11.914 -13.039 1 95.69 93 VAL B C 1
ATOM 2238 O O . VAL B 1 93 ? 18.078 -11.555 -11.867 1 95.69 93 VAL B O 1
ATOM 2241 N N . VAL B 1 94 ? 17.688 -11.062 -13.992 1 96.88 94 VAL B N 1
ATOM 2242 C CA . VAL B 1 94 ? 17.562 -9.633 -13.75 1 96.88 94 VAL B CA 1
ATOM 2243 C C . VAL B 1 94 ? 16.359 -9.367 -12.852 1 96.88 94 VAL B C 1
ATOM 2245 O O . VAL B 1 94 ? 16.453 -8.625 -11.867 1 96.88 94 VAL B O 1
ATOM 2248 N N . LEU B 1 95 ? 15.211 -10.008 -13.203 1 97.94 95 LEU B N 1
ATOM 2249 C CA . LEU B 1 95 ? 14.008 -9.82 -12.406 1 97.94 95 LEU B CA 1
ATOM 2250 C C . LEU B 1 95 ? 14.234 -10.266 -10.961 1 97.94 95 LEU B C 1
ATOM 2252 O O . LEU B 1 95 ? 13.828 -9.57 -10.031 1 97.94 95 LEU B O 1
ATOM 2256 N N . ASP B 1 96 ? 14.891 -11.398 -10.789 1 97.94 96 ASP B N 1
ATOM 2257 C CA . ASP B 1 96 ? 15.195 -11.883 -9.445 1 97.94 96 ASP B CA 1
ATOM 2258 C C . ASP B 1 96 ? 16.047 -10.875 -8.68 1 97.94 96 ASP B C 1
ATOM 2260 O O . ASP B 1 96 ? 15.781 -10.609 -7.5 1 97.94 96 ASP B O 1
ATOM 2264 N N . SER B 1 97 ? 17 -10.359 -9.359 1 97.88 97 SER B N 1
ATOM 2265 C CA . SER B 1 97 ? 17.875 -9.375 -8.734 1 97.88 97 SER B CA 1
ATOM 2266 C C . SER B 1 97 ? 17.109 -8.117 -8.352 1 97.88 97 SER B C 1
ATOM 2268 O O . SER B 1 97 ? 17.312 -7.562 -7.27 1 97.88 97 SER B O 1
ATOM 2270 N N . LEU B 1 98 ? 16.234 -7.641 -9.219 1 98.62 98 LEU B N 1
ATOM 2271 C CA . LEU B 1 98 ? 15.398 -6.477 -8.922 1 98.62 98 LEU B CA 1
ATOM 2272 C C . LEU B 1 98 ? 14.5 -6.738 -7.719 1 98.62 98 LEU B C 1
ATOM 2274 O O . LEU B 1 98 ? 14.383 -5.891 -6.832 1 98.62 98 LEU B O 1
ATOM 2278 N N . ILE B 1 99 ? 13.867 -7.895 -7.68 1 98.81 99 ILE B N 1
ATOM 2279 C CA . ILE B 1 99 ? 13 -8.273 -6.57 1 98.81 99 ILE B CA 1
ATOM 2280 C C . ILE B 1 99 ? 13.797 -8.281 -5.27 1 98.81 99 ILE B C 1
ATOM 2282 O O . ILE B 1 99 ? 13.352 -7.73 -4.258 1 98.81 99 ILE B O 1
ATOM 2286 N N . GLU B 1 100 ? 14.977 -8.844 -5.273 1 98.31 100 GLU B N 1
ATOM 2287 C CA . GLU B 1 100 ? 15.828 -8.914 -4.086 1 98.31 100 GLU B CA 1
ATOM 2288 C C . GLU B 1 100 ? 16.172 -7.512 -3.582 1 98.31 100 GLU B C 1
ATOM 2290 O O . GLU B 1 100 ? 16.125 -7.254 -2.377 1 98.31 100 GLU B O 1
ATOM 2295 N N . GLY B 1 101 ? 16.547 -6.684 -4.492 1 98.31 101 GLY B N 1
ATOM 2296 C CA . GLY B 1 101 ? 16.844 -5.312 -4.109 1 98.31 101 GLY B CA 1
ATOM 2297 C C . GLY B 1 101 ? 15.664 -4.602 -3.479 1 98.31 101 GLY B C 1
ATOM 2298 O O . GLY B 1 101 ? 15.812 -3.904 -2.473 1 98.31 101 GLY B O 1
ATOM 2299 N N . HIS B 1 102 ? 14.492 -4.746 -4.078 1 98.75 102 HIS B N 1
ATOM 2300 C CA . HIS B 1 102 ? 13.305 -4.102 -3.535 1 98.75 102 HIS B CA 1
ATOM 2301 C C . HIS B 1 102 ? 12.914 -4.703 -2.189 1 98.75 102 HIS B C 1
ATOM 2303 O O . HIS B 1 102 ? 12.43 -3.994 -1.304 1 98.75 102 HIS B O 1
ATOM 2309 N N . ILE B 1 103 ? 13.109 -6.02 -2.033 1 98.56 103 ILE B N 1
ATOM 2310 C CA . ILE B 1 103 ? 12.844 -6.68 -0.76 1 98.56 103 ILE B CA 1
ATOM 2311 C C . ILE B 1 103 ? 13.766 -6.109 0.318 1 98.56 103 ILE B C 1
ATOM 2313 O O . ILE B 1 103 ? 13.328 -5.855 1.442 1 98.56 103 ILE B O 1
ATOM 2317 N N . ASP B 1 104 ? 15.047 -5.91 0.01 1 97.94 104 ASP B N 1
ATOM 2318 C CA . ASP B 1 104 ? 15.969 -5.305 0.965 1 97.94 104 ASP B CA 1
ATOM 2319 C C . ASP B 1 104 ? 15.438 -3.957 1.457 1 97.94 104 ASP B C 1
ATOM 2321 O O . ASP B 1 104 ? 15.422 -3.691 2.66 1 97.94 104 ASP B O 1
ATOM 2325 N N . PHE B 1 105 ? 15.008 -3.256 0.541 1 97.69 105 PHE B N 1
ATOM 2326 C CA . PHE B 1 105 ? 14.414 -1.971 0.882 1 97.69 105 PHE B CA 1
ATOM 2327 C C . PHE B 1 105 ? 13.18 -2.162 1.76 1 97.69 105 PHE B C 1
ATOM 2329 O O . PHE B 1 105 ? 13.055 -1.528 2.809 1 97.69 105 PHE B O 1
ATOM 2336 N N . ALA B 1 106 ? 12.266 -3.016 1.334 1 97.5 106 ALA B N 1
ATOM 2337 C CA . ALA B 1 106 ? 10.969 -3.197 1.972 1 97.5 106 ALA B CA 1
ATOM 2338 C C . ALA B 1 106 ? 11.125 -3.705 3.402 1 97.5 106 ALA B C 1
ATOM 2340 O O . ALA B 1 106 ? 10.281 -3.426 4.262 1 97.5 106 ALA B O 1
ATOM 2341 N N . LEU B 1 107 ? 12.172 -4.426 3.68 1 96.06 107 LEU B N 1
ATOM 2342 C CA . LEU B 1 107 ? 12.383 -4.98 5.012 1 96.06 107 LEU B CA 1
ATOM 2343 C C . LEU B 1 107 ? 13.227 -4.039 5.867 1 96.06 107 LEU B C 1
ATOM 2345 O O . LEU B 1 107 ? 12.984 -3.906 7.066 1 96.06 107 LEU B O 1
ATOM 2349 N N . ASP B 1 108 ? 14.07 -3.287 5.262 1 94.56 108 ASP B N 1
ATOM 2350 C CA . ASP B 1 108 ? 15.055 -2.527 6.027 1 94.56 108 ASP B CA 1
ATOM 2351 C C . ASP B 1 108 ? 14.609 -1.077 6.207 1 94.56 108 ASP B C 1
ATOM 2353 O O . ASP B 1 108 ? 15.062 -0.392 7.125 1 94.56 108 ASP B O 1
ATOM 2357 N N . ASP B 1 109 ? 13.75 -0.592 5.367 1 95.62 109 ASP B N 1
ATOM 2358 C CA . ASP B 1 109 ? 13.383 0.82 5.387 1 95.62 109 ASP B CA 1
ATOM 2359 C C . ASP B 1 109 ? 11.867 0.99 5.477 1 95.62 109 ASP B C 1
ATOM 2361 O O . ASP B 1 109 ? 11.297 1.867 4.824 1 95.62 109 ASP B O 1
ATOM 2365 N N . ARG B 1 110 ? 11.211 0.201 6.312 1 95.44 110 ARG B N 1
ATOM 2366 C CA . ARG B 1 110 ? 9.758 0.162 6.469 1 95.44 110 ARG B CA 1
ATOM 2367 C C . ARG B 1 110 ? 9.203 1.546 6.793 1 95.44 110 ARG B C 1
ATOM 2369 O O . ARG B 1 110 ? 8.188 1.958 6.238 1 95.44 110 ARG B O 1
ATOM 2376 N N . PRO B 1 111 ? 9.938 2.332 7.59 1 96.12 111 PRO B N 1
ATOM 2377 C CA . PRO B 1 111 ? 9.406 3.668 7.879 1 96.12 111 PRO B CA 1
ATOM 2378 C C . PRO B 1 111 ? 9.297 4.543 6.629 1 96.12 111 PRO B C 1
ATOM 2380 O O . PRO B 1 111 ? 8.383 5.363 6.523 1 96.12 111 PRO B O 1
ATOM 2383 N N . LEU B 1 112 ? 10.195 4.375 5.688 1 97.25 112 LEU B N 1
ATOM 2384 C CA . LEU B 1 112 ? 10.188 5.184 4.477 1 97.25 112 LEU B CA 1
ATOM 2385 C C . LEU B 1 112 ? 9.016 4.812 3.574 1 97.25 112 LEU B C 1
ATOM 2387 O O . LEU B 1 112 ? 8.508 5.656 2.832 1 97.25 112 LEU B O 1
ATOM 2391 N N . ILE B 1 113 ? 8.547 3.535 3.639 1 96.94 113 ILE B N 1
ATOM 2392 C CA . ILE B 1 113 ? 7.359 3.121 2.895 1 96.94 113 ILE B CA 1
ATOM 2393 C C . ILE B 1 113 ? 6.125 3.83 3.451 1 96.94 113 ILE B C 1
ATOM 2395 O O . ILE B 1 113 ? 5.328 4.391 2.693 1 96.94 113 ILE B O 1
ATOM 2399 N N . THR B 1 114 ? 6.043 3.869 4.742 1 95.62 114 THR B N 1
ATOM 2400 C CA . THR B 1 114 ? 4.941 4.551 5.414 1 95.62 114 THR B CA 1
ATOM 2401 C C . THR B 1 114 ? 4.938 6.039 5.07 1 95.62 114 THR B C 1
ATOM 2403 O O . THR B 1 114 ? 3.893 6.602 4.734 1 95.62 114 THR B O 1
ATOM 2406 N N . LEU B 1 115 ? 6.129 6.664 5.113 1 95.62 115 LEU B N 1
ATOM 2407 C CA . LEU B 1 115 ? 6.246 8.086 4.812 1 95.62 115 LEU B CA 1
ATOM 2408 C C . LEU B 1 115 ? 5.852 8.375 3.367 1 95.62 115 LEU B C 1
ATOM 2410 O O . LEU B 1 115 ? 5.133 9.336 3.094 1 95.62 115 LEU B O 1
ATOM 2414 N N . HIS B 1 116 ? 6.344 7.547 2.531 1 95.19 116 HIS B N 1
ATOM 2415 C CA . HIS B 1 116 ? 6.027 7.715 1.118 1 95.19 116 HIS B CA 1
ATOM 2416 C C . HIS B 1 116 ? 4.523 7.648 0.879 1 95.19 116 HIS B C 1
ATOM 2418 O O . HIS B 1 116 ? 3.959 8.5 0.189 1 95.19 116 HIS B O 1
ATOM 2424 N N . ASP B 1 117 ? 3.869 6.785 1.484 1 93.31 117 ASP B N 1
ATOM 2425 C CA . ASP B 1 117 ? 2.438 6.578 1.291 1 93.31 117 ASP B CA 1
ATOM 2426 C C . ASP B 1 117 ? 1.633 7.734 1.885 1 93.31 117 ASP B C 1
ATOM 2428 O O . ASP B 1 117 ? 0.626 8.156 1.311 1 93.31 117 ASP B O 1
ATOM 2432 N N . ARG B 1 118 ? 2.119 8.281 2.92 1 93.12 118 ARG B N 1
ATOM 2433 C CA . ARG B 1 118 ? 1.285 9.188 3.709 1 93.12 118 ARG B CA 1
ATOM 2434 C C . ARG B 1 118 ? 1.608 10.641 3.402 1 93.12 118 ARG B C 1
ATOM 2436 O O . ARG B 1 118 ? 0.747 11.516 3.527 1 93.12 118 ARG B O 1
ATOM 2443 N N . GLU B 1 119 ? 2.914 10.914 3.016 1 93.06 119 GLU B N 1
ATOM 2444 C CA . GLU B 1 119 ? 3.354 12.297 3.176 1 93.06 119 GLU B CA 1
ATOM 2445 C C . GLU B 1 119 ? 3.834 12.883 1.851 1 93.06 119 GLU B C 1
ATOM 2447 O O . GLU B 1 119 ? 4.363 13.992 1.812 1 93.06 119 GLU B O 1
ATOM 2452 N N . LEU B 1 120 ? 3.664 12.164 0.761 1 91.81 120 LEU B N 1
ATOM 2453 C CA . LEU B 1 120 ? 4.16 12.648 -0.522 1 91.81 120 LEU B CA 1
ATOM 2454 C C . LEU B 1 120 ? 3.549 14.008 -0.863 1 91.81 120 LEU B C 1
ATOM 2456 O O . LEU B 1 120 ? 4.223 14.875 -1.421 1 91.81 120 LEU B O 1
ATOM 2460 N N . ASP B 1 121 ? 2.369 14.234 -0.512 1 87.75 121 ASP B N 1
ATOM 2461 C CA . ASP B 1 121 ? 1.64 15.438 -0.881 1 87.75 121 ASP B CA 1
ATOM 2462 C C . ASP B 1 121 ? 2.113 16.641 -0.062 1 87.75 121 ASP B C 1
ATOM 2464 O O . ASP B 1 121 ? 1.751 17.781 -0.355 1 87.75 121 ASP B O 1
ATOM 2468 N N . ARG B 1 122 ? 2.879 16.438 0.857 1 90 122 ARG B N 1
ATOM 2469 C CA . ARG B 1 122 ? 3.396 17.5 1.699 1 90 122 ARG B CA 1
ATOM 2470 C C . ARG B 1 122 ? 4.633 18.141 1.076 1 90 122 ARG B C 1
ATOM 2472 O O . ARG B 1 122 ? 5.051 19.234 1.48 1 90 122 ARG B O 1
ATOM 2479 N N . LEU B 1 123 ? 5.211 17.469 0.185 1 94.81 123 LEU B N 1
ATOM 2480 C CA . LEU B 1 123 ? 6.402 17.984 -0.48 1 94.81 123 LEU B CA 1
ATOM 2481 C C . LEU B 1 123 ? 6.07 19.219 -1.314 1 94.81 123 LEU B C 1
ATOM 2483 O O . LEU B 1 123 ? 4.941 19.359 -1.791 1 94.81 123 LEU B O 1
ATOM 2487 N N . ARG B 1 124 ? 7.148 20.062 -1.391 1 94.75 124 ARG B N 1
ATOM 2488 C CA . ARG B 1 124 ? 7.035 21.109 -2.404 1 94.75 124 ARG B CA 1
ATOM 2489 C C . ARG B 1 124 ? 6.797 20.5 -3.785 1 94.75 12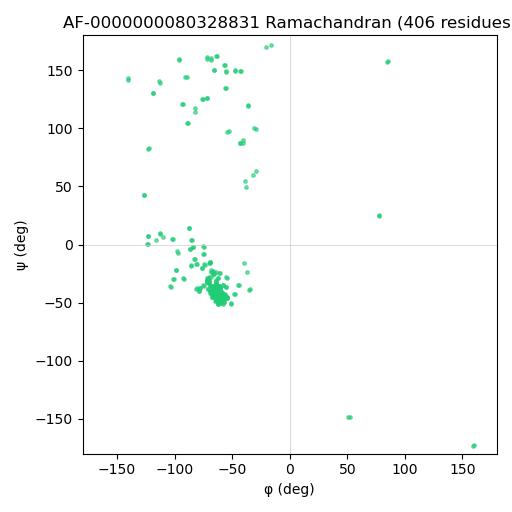4 ARG B C 1
ATOM 2491 O O . ARG B 1 124 ? 7.238 19.391 -4.066 1 94.75 124 ARG B O 1
ATOM 2498 N N . ASP B 1 125 ? 6.199 21.281 -4.582 1 95.25 125 ASP B N 1
ATOM 2499 C CA . ASP B 1 125 ? 5.816 20.812 -5.906 1 95.25 125 ASP B CA 1
ATOM 2500 C C . ASP B 1 125 ? 7.023 20.266 -6.664 1 95.25 125 ASP B C 1
ATOM 2502 O O . ASP B 1 125 ? 6.945 19.219 -7.305 1 95.25 125 ASP B O 1
ATOM 2506 N N . SER B 1 126 ? 8.055 20.984 -6.594 1 96.75 126 SER B N 1
ATOM 2507 C CA . SER B 1 126 ? 9.25 20.578 -7.328 1 96.75 126 SER B CA 1
ATOM 2508 C C . SER B 1 126 ? 9.766 19.219 -6.852 1 96.75 126 SER B C 1
ATOM 2510 O O . SER B 1 126 ? 10.109 18.359 -7.668 1 96.75 126 SER B O 1
ATOM 2512 N N . ASP B 1 127 ? 9.781 19.031 -5.527 1 97.38 127 ASP B N 1
ATOM 2513 C CA . ASP B 1 127 ? 10.258 17.766 -4.965 1 97.38 127 ASP B CA 1
ATOM 2514 C C . ASP B 1 127 ? 9.289 16.641 -5.285 1 97.38 127 ASP B C 1
ATOM 2516 O O . ASP B 1 127 ? 9.711 15.516 -5.586 1 97.38 127 ASP B O 1
ATOM 2520 N N . ARG B 1 128 ? 8.062 16.938 -5.18 1 96.44 128 ARG B N 1
ATOM 2521 C CA . ARG B 1 128 ? 7.043 15.945 -5.508 1 96.44 128 ARG B CA 1
ATOM 2522 C C . ARG B 1 128 ? 7.176 15.477 -6.957 1 96.44 128 ARG B C 1
ATOM 2524 O O . ARG B 1 128 ? 7.109 14.281 -7.238 1 96.44 128 ARG B O 1
ATOM 2531 N N . LYS B 1 129 ? 7.383 16.406 -7.84 1 97.19 129 LYS B N 1
ATOM 2532 C CA . LYS B 1 129 ? 7.566 16.078 -9.25 1 97.19 129 LYS B CA 1
ATOM 2533 C C . LYS B 1 129 ? 8.82 15.234 -9.461 1 97.19 129 LYS B C 1
ATOM 2535 O O . LYS B 1 129 ? 8.805 14.289 -10.258 1 97.19 129 LYS B O 1
ATOM 2540 N N . LEU B 1 130 ? 9.805 15.586 -8.773 1 98.12 130 LEU B N 1
ATOM 2541 C CA . LEU B 1 130 ? 11.047 14.828 -8.883 1 98.12 130 LEU B CA 1
ATOM 2542 C C . LEU B 1 130 ? 10.844 13.391 -8.406 1 98.12 130 LEU B C 1
ATOM 2544 O O . LEU B 1 130 ? 11.266 12.445 -9.078 1 98.12 130 LEU B O 1
ATOM 2548 N N . VAL B 1 131 ? 10.242 13.195 -7.281 1 98 131 VAL B N 1
ATOM 2549 C CA . VAL B 1 131 ? 9.953 11.859 -6.762 1 98 131 VAL B CA 1
ATOM 2550 C C . VAL B 1 131 ? 9.141 11.07 -7.789 1 98 131 VAL B C 1
ATOM 2552 O O . VAL B 1 131 ? 9.461 9.914 -8.078 1 98 131 VAL B O 1
ATOM 2555 N N . ARG B 1 132 ? 8.172 11.688 -8.398 1 96.5 132 ARG B N 1
ATOM 2556 C CA . ARG B 1 132 ? 7.324 11.023 -9.383 1 96.5 132 ARG B CA 1
ATOM 2557 C C . ARG B 1 132 ? 8.133 10.633 -10.617 1 96.5 132 ARG B C 1
ATOM 2559 O O . ARG B 1 132 ? 7.934 9.555 -11.18 1 96.5 132 ARG B O 1
ATOM 2566 N N . GLN B 1 133 ? 8.953 11.516 -10.984 1 98 133 GLN B N 1
ATOM 2567 C CA . GLN B 1 133 ? 9.805 11.227 -12.133 1 98 133 GLN B CA 1
ATOM 2568 C C . GLN B 1 133 ? 10.711 10.031 -11.859 1 98 133 GLN B C 1
ATOM 2570 O O . GLN B 1 133 ? 10.844 9.141 -12.703 1 98 133 GLN B O 1
ATOM 2575 N N . LEU B 1 134 ? 11.32 10.031 -10.719 1 98.5 134 LEU B N 1
ATOM 2576 C CA . LEU B 1 134 ? 12.188 8.922 -10.328 1 98.5 134 LEU B CA 1
ATOM 2577 C C . LEU B 1 134 ? 11.391 7.617 -10.242 1 98.5 134 LEU B C 1
ATOM 2579 O O . LEU B 1 134 ? 11.852 6.574 -10.711 1 98.5 134 LEU B O 1
ATOM 2583 N N . GLN B 1 135 ? 10.25 7.66 -9.695 1 97.19 135 GLN B N 1
ATOM 2584 C CA . GLN B 1 135 ? 9.391 6.492 -9.555 1 97.19 135 GLN B CA 1
ATOM 2585 C C . GLN B 1 135 ? 8.945 5.969 -10.922 1 97.19 135 GLN B C 1
ATOM 2587 O O . GLN B 1 135 ? 8.914 4.758 -11.141 1 97.19 135 GLN B O 1
ATOM 2592 N N . ARG B 1 136 ? 8.625 6.863 -11.828 1 97 136 ARG B N 1
ATOM 2593 C CA . ARG B 1 136 ? 8.258 6.449 -13.18 1 97 136 ARG B CA 1
ATOM 2594 C C . ARG B 1 136 ? 9.406 5.707 -13.852 1 97 136 ARG B C 1
ATOM 2596 O O . ARG B 1 136 ? 9.203 4.656 -14.461 1 97 136 ARG B O 1
ATOM 2603 N N . GLN B 1 137 ? 10.539 6.285 -13.734 1 98.44 137 GLN B N 1
ATOM 2604 C CA . GLN B 1 137 ? 11.711 5.645 -14.32 1 98.44 137 GLN B CA 1
ATOM 2605 C C . GLN B 1 137 ? 11.961 4.273 -13.688 1 98.44 137 GLN B C 1
ATOM 2607 O O . GLN B 1 137 ? 12.312 3.32 -14.391 1 98.44 137 GLN B O 1
ATOM 2612 N N . TYR B 1 138 ? 11.812 4.207 -12.43 1 98.56 138 TYR B N 1
ATOM 2613 C CA . TYR B 1 138 ? 11.984 2.953 -11.703 1 98.56 138 TYR B CA 1
ATOM 2614 C C . TYR B 1 138 ? 10.992 1.901 -12.195 1 98.56 138 TYR B C 1
ATOM 2616 O O . TYR B 1 138 ? 11.375 0.764 -12.477 1 98.56 138 TYR B O 1
ATOM 2624 N N . VAL B 1 139 ? 9.742 2.281 -12.328 1 98 139 VAL B N 1
ATOM 2625 C CA . VAL B 1 139 ? 8.688 1.391 -12.797 1 98 139 VAL B CA 1
ATOM 2626 C C . VAL B 1 139 ? 8.992 0.945 -14.227 1 98 139 VAL B C 1
ATOM 2628 O O . VAL B 1 139 ? 8.82 -0.228 -14.57 1 98 139 VAL B O 1
ATOM 2631 N N . GLU B 1 140 ? 9.461 1.839 -15.062 1 97.81 140 GLU B N 1
ATOM 2632 C CA . GLU B 1 140 ? 9.75 1.532 -16.469 1 97.81 140 GLU B CA 1
ATOM 2633 C C . GLU B 1 140 ? 10.812 0.444 -16.578 1 97.81 140 GLU B C 1
ATOM 2635 O O . GLU B 1 140 ? 10.734 -0.417 -17.453 1 97.81 140 GLU B O 1
ATOM 2640 N N . LEU B 1 141 ? 11.805 0.469 -15.68 1 97.75 141 LEU B N 1
ATOM 2641 C CA . LEU B 1 141 ? 12.836 -0.563 -15.688 1 97.75 141 LEU B CA 1
ATOM 2642 C C . LEU B 1 141 ? 12.227 -1.939 -15.438 1 97.75 141 LEU B C 1
ATOM 2644 O O . LEU B 1 141 ? 12.555 -2.902 -16.125 1 97.75 141 LEU B O 1
ATOM 2648 N N . TRP B 1 142 ? 11.336 -1.966 -14.508 1 98.38 142 TRP B N 1
ATOM 2649 C CA . TRP B 1 142 ? 10.68 -3.225 -14.172 1 98.38 142 TRP B CA 1
ATOM 2650 C C . TRP B 1 142 ? 9.797 -3.705 -15.32 1 98.38 142 TRP B C 1
ATOM 2652 O O . TRP B 1 142 ? 9.812 -4.887 -15.664 1 98.38 142 TRP B O 1
ATOM 2662 N N . VAL B 1 143 ? 9.023 -2.807 -15.891 1 97.62 143 VAL B N 1
ATOM 2663 C CA . VAL B 1 143 ? 8.102 -3.15 -16.953 1 97.62 143 VAL B CA 1
ATOM 2664 C C . VAL B 1 143 ? 8.867 -3.74 -18.141 1 97.62 143 VAL B C 1
ATOM 2666 O O . VAL B 1 143 ? 8.445 -4.738 -18.734 1 97.62 143 VAL B O 1
ATOM 2669 N N . GLU B 1 144 ? 9.984 -3.148 -18.422 1 96.75 144 GLU B N 1
ATOM 2670 C CA . GLU B 1 144 ? 10.812 -3.645 -19.516 1 96.75 144 GLU B CA 1
ATOM 2671 C C . GLU B 1 144 ? 11.281 -5.074 -19.25 1 96.75 144 GLU B C 1
ATOM 2673 O O . GLU B 1 144 ? 11.164 -5.941 -20.125 1 96.75 144 GLU B O 1
ATOM 2678 N N . VAL B 1 145 ? 11.773 -5.32 -18.078 1 97.31 145 VAL B N 1
ATOM 2679 C CA . VAL B 1 145 ? 12.297 -6.633 -17.734 1 97.31 145 VAL B CA 1
ATOM 2680 C C . VAL B 1 145 ? 11.156 -7.652 -17.703 1 97.31 145 VAL B C 1
ATOM 2682 O O . VAL B 1 145 ? 11.312 -8.773 -18.203 1 97.31 145 VAL B O 1
ATOM 2685 N N . VAL B 1 146 ? 10 -7.273 -17.188 1 97.88 146 VAL B N 1
ATOM 2686 C CA . VAL B 1 146 ? 8.844 -8.164 -17.094 1 97.88 146 VAL B CA 1
ATOM 2687 C C . VAL B 1 146 ? 8.352 -8.523 -18.484 1 97.88 146 VAL B C 1
ATOM 2689 O O . VAL B 1 146 ? 8.016 -9.68 -18.75 1 97.88 146 VAL B O 1
ATOM 2692 N N . ARG B 1 147 ? 8.367 -7.586 -19.391 1 96.75 147 ARG B N 1
ATOM 2693 C CA . ARG B 1 147 ? 7.906 -7.836 -20.75 1 96.75 147 ARG B CA 1
ATOM 2694 C C . ARG B 1 147 ? 8.898 -8.711 -21.516 1 96.75 147 ARG B C 1
ATOM 2696 O O . ARG B 1 147 ? 8.508 -9.469 -22.406 1 96.75 147 ARG B O 1
ATOM 2703 N N . GLU B 1 148 ? 10.172 -8.57 -21.188 1 95.5 148 GLU B N 1
ATOM 2704 C CA . GLU B 1 148 ? 11.156 -9.477 -21.766 1 95.5 148 GLU B CA 1
ATOM 2705 C C . GLU B 1 148 ? 10.906 -10.914 -21.312 1 95.5 148 GLU B C 1
ATOM 2707 O O . GLU B 1 148 ? 11.039 -11.844 -22.109 1 95.5 148 GLU B O 1
ATOM 2712 N N . LEU B 1 149 ? 10.57 -11.07 -20.094 1 96.19 149 LEU B N 1
ATOM 2713 C CA . LEU B 1 149 ? 10.375 -12.398 -19.516 1 96.19 149 LEU B CA 1
ATOM 2714 C C . LEU B 1 149 ? 9.023 -12.969 -19.922 1 96.19 149 LEU B C 1
ATOM 2716 O O . LEU B 1 149 ? 8.891 -14.18 -20.125 1 96.19 149 LEU B O 1
ATOM 2720 N N . TYR B 1 150 ? 8.047 -12.094 -19.984 1 96.69 150 TYR B N 1
ATOM 2721 C CA . TYR B 1 150 ? 6.691 -12.477 -20.359 1 96.69 150 TYR B CA 1
ATOM 2722 C C . TYR B 1 150 ? 6.215 -11.688 -21.578 1 96.69 150 TYR B C 1
ATOM 2724 O O . TYR B 1 150 ? 5.391 -10.781 -21.453 1 96.69 150 TYR B O 1
ATOM 2732 N N . PRO B 1 151 ? 6.578 -12.125 -22.734 1 94.12 151 PRO B N 1
ATOM 2733 C CA . PRO B 1 151 ? 6.328 -11.344 -23.953 1 94.12 151 PRO B CA 1
ATOM 2734 C C . PRO B 1 151 ? 4.844 -11.273 -24.312 1 94.12 151 PRO B C 1
ATOM 2736 O O . PRO B 1 151 ? 4.434 -10.398 -25.078 1 94.12 151 PRO B O 1
ATOM 2739 N N . ASP B 1 152 ? 4.023 -12.102 -23.766 1 93.94 152 ASP B N 1
ATOM 2740 C CA . ASP B 1 152 ? 2.602 -12.109 -24.094 1 93.94 152 ASP B CA 1
ATOM 2741 C C . ASP B 1 152 ? 1.845 -11.047 -23.297 1 93.94 152 ASP B C 1
ATOM 2743 O O . ASP B 1 152 ? 0.691 -10.742 -23.594 1 93.94 152 ASP B O 1
ATOM 2747 N N . LEU B 1 153 ? 2.428 -10.484 -22.312 1 93.44 153 LEU B N 1
ATOM 2748 C CA . LEU B 1 153 ? 1.797 -9.406 -21.547 1 93.44 153 LEU B CA 1
ATOM 2749 C C . LEU B 1 153 ? 1.839 -8.102 -22.344 1 93.44 153 LEU B C 1
ATOM 2751 O O . LEU B 1 153 ? 2.893 -7.711 -22.844 1 93.44 153 LEU B O 1
ATOM 2755 N N . THR B 1 154 ? 0.649 -7.555 -22.5 1 92.56 154 THR B N 1
ATOM 2756 C CA . THR B 1 154 ? 0.627 -6.215 -23.078 1 92.56 154 THR B CA 1
ATOM 2757 C C . THR B 1 154 ? 1.327 -5.219 -22.156 1 92.56 154 THR B C 1
ATOM 2759 O O . THR B 1 154 ? 1.553 -5.508 -20.969 1 92.56 154 THR B O 1
ATOM 2762 N N . GLU B 1 155 ? 1.699 -4.074 -22.688 1 93.31 155 GLU B N 1
ATOM 2763 C CA . GLU B 1 155 ? 2.367 -3.059 -21.875 1 93.31 155 GLU B CA 1
ATOM 2764 C C . GLU B 1 155 ? 1.495 -2.623 -20.703 1 93.31 155 GLU B C 1
ATOM 2766 O O . GLU B 1 155 ? 1.957 -2.576 -19.562 1 93.31 155 GLU B O 1
ATOM 2771 N N . PRO B 1 156 ? 0.168 -2.393 -20.891 1 92.88 156 PRO B N 1
ATOM 2772 C CA . PRO B 1 156 ? -0.669 -2.041 -19.734 1 92.88 156 PRO B CA 1
ATOM 2773 C C . PRO B 1 156 ? -0.758 -3.166 -18.703 1 92.88 156 PRO B C 1
ATOM 2775 O O . PRO B 1 156 ? -0.782 -2.902 -17.5 1 92.88 156 PRO B O 1
ATOM 2778 N N . GLY B 1 157 ? -0.781 -4.383 -19.234 1 93.69 157 GLY B N 1
ATOM 2779 C CA . GLY B 1 157 ? -0.8 -5.523 -18.328 1 93.69 157 GLY B CA 1
ATOM 2780 C C . GLY B 1 157 ? 0.462 -5.648 -17.5 1 93.69 157 GLY B C 1
ATOM 2781 O O . GLY B 1 157 ? 0.396 -5.902 -16.297 1 93.69 157 GLY B O 1
ATOM 2782 N N . ALA B 1 158 ? 1.618 -5.426 -18.172 1 96 158 ALA B N 1
ATOM 2783 C CA . ALA B 1 158 ? 2.898 -5.488 -17.469 1 96 158 ALA B CA 1
ATOM 2784 C C . ALA B 1 158 ? 3.006 -4.387 -16.422 1 96 158 ALA B C 1
ATOM 2786 O O . ALA B 1 158 ? 3.477 -4.621 -15.305 1 96 158 ALA B O 1
ATOM 2787 N N . ARG B 1 159 ? 2.58 -3.219 -16.781 1 96.12 159 ARG B N 1
ATOM 2788 C CA . ARG B 1 159 ? 2.607 -2.094 -15.859 1 96.12 159 ARG B CA 1
ATOM 2789 C C . ARG B 1 159 ? 1.715 -2.357 -14.648 1 96.12 159 ARG B C 1
ATOM 2791 O O . ARG B 1 159 ? 2.115 -2.113 -13.508 1 96.12 159 ARG B O 1
ATOM 2798 N N . SER B 1 160 ? 0.565 -2.896 -14.859 1 96 160 SER B N 1
ATOM 2799 C CA . SER B 1 160 ? -0.335 -3.248 -13.766 1 96 160 SER B CA 1
ATOM 2800 C C . SER B 1 160 ? 0.276 -4.316 -12.867 1 96 160 SER B C 1
ATOM 2802 O O . SER B 1 160 ? 0.18 -4.234 -11.641 1 96 160 SER B O 1
ATOM 2804 N N . ALA B 1 161 ? 0.894 -5.277 -13.508 1 97.31 161 ALA B N 1
ATOM 2805 C CA . ALA B 1 161 ? 1.534 -6.348 -12.75 1 97.31 161 ALA B CA 1
ATOM 2806 C C . ALA B 1 161 ? 2.658 -5.801 -11.875 1 97.31 161 ALA B C 1
ATOM 2808 O O . ALA B 1 161 ? 2.793 -6.195 -10.711 1 97.31 161 ALA B O 1
ATOM 2809 N N . VAL B 1 162 ? 3.43 -4.898 -12.391 1 98.31 162 VAL B N 1
ATOM 2810 C CA . VAL B 1 162 ? 4.547 -4.32 -11.656 1 98.31 162 VAL B CA 1
ATOM 2811 C C . VAL B 1 162 ? 4.027 -3.529 -10.461 1 98.31 162 VAL B C 1
ATOM 2813 O O . VAL B 1 162 ? 4.504 -3.707 -9.336 1 98.31 162 VAL B O 1
ATOM 2816 N N . HIS B 1 163 ? 3.021 -2.725 -10.617 1 97.56 163 HIS B N 1
ATOM 2817 C CA . HIS B 1 163 ? 2.43 -1.982 -9.516 1 97.56 163 HIS B CA 1
ATOM 2818 C C . HIS B 1 163 ? 1.851 -2.926 -8.461 1 97.56 163 HIS B C 1
ATOM 2820 O O . HIS B 1 163 ? 1.982 -2.682 -7.262 1 97.56 163 HIS B O 1
ATOM 2826 N N . SER B 1 164 ? 1.213 -3.955 -8.945 1 98.25 164 SER B N 1
ATOM 2827 C CA . SER B 1 164 ? 0.652 -4.93 -8.016 1 98.25 164 SER B CA 1
ATOM 2828 C C . SER B 1 164 ? 1.743 -5.578 -7.172 1 98.25 164 SER B C 1
ATOM 2830 O O . SER B 1 164 ? 1.591 -5.727 -5.957 1 98.25 164 SER B O 1
ATOM 2832 N N . VAL B 1 165 ? 2.844 -5.914 -7.75 1 98.81 165 VAL B N 1
ATOM 2833 C CA . VAL B 1 165 ? 3.939 -6.543 -7.023 1 98.81 165 VAL B CA 1
ATOM 2834 C C . VAL B 1 165 ? 4.602 -5.523 -6.098 1 98.81 165 VAL B C 1
ATOM 2836 O O . VAL B 1 165 ? 5.023 -5.863 -4.992 1 98.81 165 VAL B O 1
ATOM 2839 N N . PHE B 1 166 ? 4.734 -4.273 -6.535 1 98.56 166 PHE B N 1
ATOM 2840 C CA . PHE B 1 166 ? 5.184 -3.24 -5.609 1 98.56 166 PHE B CA 1
ATOM 2841 C C . PHE B 1 166 ? 4.297 -3.199 -4.371 1 98.56 166 PHE B C 1
ATOM 2843 O O . PHE B 1 166 ? 4.801 -3.119 -3.246 1 98.56 166 PHE B O 1
ATOM 2850 N N . GLY B 1 167 ? 2.963 -3.24 -4.629 1 98.25 167 GLY B N 1
ATOM 2851 C CA . GLY B 1 167 ? 2.055 -3.307 -3.494 1 98.25 167 GLY B CA 1
ATOM 2852 C C . GLY B 1 167 ? 2.326 -4.484 -2.58 1 98.25 167 GLY B C 1
ATOM 2853 O O . GLY B 1 167 ? 2.354 -4.332 -1.356 1 98.25 167 GLY B O 1
ATOM 2854 N N . LEU B 1 168 ? 2.512 -5.613 -3.166 1 98.62 168 LEU B N 1
ATOM 2855 C CA . LEU B 1 168 ? 2.83 -6.828 -2.43 1 98.62 168 LEU B CA 1
ATOM 2856 C C . LEU B 1 168 ? 4.09 -6.645 -1.588 1 98.62 168 LEU B C 1
ATOM 2858 O O . LEU B 1 168 ? 4.074 -6.895 -0.381 1 98.62 168 LEU B O 1
ATOM 2862 N N . LEU B 1 169 ? 5.16 -6.145 -2.166 1 98.56 169 LEU B N 1
ATOM 2863 C CA . LEU B 1 169 ? 6.461 -6.008 -1.516 1 98.56 169 LEU B CA 1
ATOM 2864 C C . LEU B 1 169 ? 6.43 -4.891 -0.476 1 98.56 169 LEU B C 1
ATOM 2866 O O . LEU B 1 169 ? 7.094 -4.984 0.559 1 98.56 169 LEU B O 1
ATOM 2870 N N . ASN B 1 170 ? 5.629 -3.879 -0.738 1 97.5 170 ASN B N 1
ATOM 2871 C CA . ASN B 1 170 ? 5.57 -2.719 0.145 1 97.5 170 ASN B CA 1
ATOM 2872 C C . ASN B 1 170 ? 4.555 -2.92 1.268 1 97.5 170 ASN B C 1
ATOM 2874 O O . ASN B 1 170 ? 4.191 -1.968 1.959 1 97.5 170 ASN B O 1
ATOM 2878 N N . SER B 1 171 ? 4.125 -4.098 1.472 1 96.81 171 SER B N 1
ATOM 2879 C CA . SER B 1 171 ? 3.156 -4.371 2.525 1 96.81 171 SER B CA 1
ATOM 2880 C C . SER B 1 171 ? 3.846 -4.598 3.867 1 96.81 171 SER B C 1
ATOM 2882 O O . SER B 1 171 ? 3.182 -4.793 4.887 1 96.81 171 SER B O 1
ATOM 2884 N N . THR B 1 172 ? 5.094 -4.473 4.016 1 95.12 172 THR B N 1
ATOM 2885 C CA . THR B 1 172 ? 5.906 -4.93 5.133 1 95.12 172 THR B CA 1
ATOM 2886 C C . THR B 1 172 ? 5.633 -4.098 6.383 1 95.12 172 THR B C 1
ATOM 2888 O O . THR B 1 172 ? 5.766 -4.586 7.504 1 95.12 172 THR B O 1
ATOM 2891 N N . PRO B 1 173 ? 5.27 -2.857 6.262 1 92.56 173 PRO B N 1
ATOM 2892 C CA . PRO B 1 173 ? 4.938 -2.127 7.488 1 92.56 173 PRO B CA 1
ATOM 2893 C C . PRO B 1 173 ? 3.764 -2.744 8.242 1 92.56 173 PRO B C 1
ATOM 2895 O O . PRO B 1 173 ? 3.572 -2.467 9.43 1 92.56 173 PRO B O 1
ATOM 2898 N N . HIS B 1 174 ? 2.951 -3.439 7.531 1 88.5 174 HIS B N 1
ATOM 2899 C CA . HIS B 1 174 ? 1.741 -3.992 8.133 1 88.5 174 HIS B CA 1
ATOM 2900 C C . HIS B 1 174 ? 2.014 -5.352 8.766 1 88.5 174 HIS B C 1
ATOM 2902 O O . HIS B 1 174 ? 1.121 -5.945 9.375 1 88.5 174 HIS B O 1
ATOM 2908 N N . LEU B 1 175 ? 3.309 -5.66 8.492 1 83.25 175 LEU B N 1
ATOM 2909 C CA . LEU B 1 175 ? 3.668 -6.949 9.078 1 83.25 175 LEU B CA 1
ATOM 2910 C C . LEU B 1 175 ? 4.039 -6.801 10.547 1 83.25 175 LEU B C 1
ATOM 2912 O O . LEU B 1 175 ? 4.551 -5.754 10.961 1 83.25 175 LEU B O 1
ATOM 2916 N N . GLY B 1 176 ? 3.287 -7.426 11.414 1 69.38 176 GLY B N 1
ATOM 2917 C CA . GLY B 1 176 ? 3.498 -7.363 12.852 1 69.38 176 GLY B CA 1
ATOM 2918 C C . GLY B 1 176 ? 4.906 -6.953 13.227 1 69.38 176 GLY B C 1
ATOM 2919 O O . GLY B 1 176 ? 5.738 -6.684 12.359 1 69.38 176 GLY B O 1
ATOM 2920 N N . ARG B 1 177 ? 5.109 -6.684 14.438 1 61.25 177 ARG B N 1
ATOM 2921 C CA . ARG B 1 177 ? 6.395 -6.289 15 1 61.25 177 ARG B CA 1
ATOM 2922 C C . ARG B 1 177 ? 7.473 -7.32 14.688 1 61.25 177 ARG B C 1
ATOM 2924 O O . ARG B 1 177 ? 7.191 -8.516 14.602 1 61.25 177 ARG B O 1
ATOM 2931 N N . PRO B 1 178 ? 8.617 -6.809 14.266 1 54.44 178 PRO B N 1
ATOM 2932 C CA . PRO B 1 178 ? 9.734 -7.691 13.922 1 54.44 178 PRO B CA 1
ATOM 2933 C C . PRO B 1 178 ? 9.805 -8.938 14.805 1 54.44 178 PRO B C 1
ATOM 2935 O O . PRO B 1 178 ? 10.141 -10.023 14.328 1 54.44 178 PRO B O 1
ATOM 2938 N N . GLY B 1 179 ? 9.531 -8.805 16 1 52.62 179 GLY B N 1
ATOM 2939 C CA . GLY B 1 179 ? 9.656 -9.961 16.875 1 52.62 179 GLY B CA 1
ATOM 2940 C C . GLY B 1 179 ? 8.68 -11.07 16.547 1 52.62 179 GLY B C 1
ATOM 2941 O O . GLY B 1 179 ? 8.898 -12.227 16.906 1 52.62 179 GLY B O 1
ATOM 2942 N N . ALA B 1 180 ? 7.629 -10.789 15.969 1 59.94 180 ALA B N 1
ATOM 2943 C CA . ALA B 1 180 ? 6.586 -11.766 15.672 1 59.94 180 ALA B CA 1
ATOM 2944 C C . ALA B 1 180 ? 6.715 -12.281 14.242 1 59.94 180 ALA B C 1
ATOM 2946 O O . ALA B 1 180 ? 6.043 -13.242 13.859 1 59.94 180 ALA B O 1
ATOM 2947 N N . LEU B 1 181 ? 7.652 -11.594 13.57 1 64.44 181 LEU B N 1
ATOM 2948 C CA . LEU B 1 181 ? 7.836 -11.938 12.172 1 64.44 181 LEU B CA 1
ATOM 2949 C C . LEU B 1 181 ? 8.867 -13.055 12.016 1 64.44 181 LEU B C 1
ATOM 2951 O O . LEU B 1 181 ? 9.766 -13.188 12.844 1 64.44 181 LEU B O 1
ATOM 2955 N N . PRO B 1 182 ? 8.562 -13.898 11.031 1 72.62 182 PRO B N 1
ATOM 2956 C CA . PRO B 1 182 ? 9.68 -14.781 10.68 1 72.62 182 PRO B CA 1
ATOM 2957 C C . PRO B 1 182 ? 11 -14.023 10.516 1 72.62 182 PRO B C 1
ATOM 2959 O O . PRO B 1 182 ? 11 -12.797 10.383 1 72.62 182 PRO B O 1
ATOM 2962 N N . GLY B 1 183 ? 12.094 -14.727 10.828 1 86.31 183 GLY B N 1
ATOM 2963 C CA . GLY B 1 183 ? 13.406 -14.148 10.57 1 86.31 183 GLY B CA 1
ATOM 2964 C C . GLY B 1 183 ? 13.5 -13.453 9.227 1 86.31 183 GLY B C 1
ATOM 2965 O O . GLY B 1 183 ? 12.734 -13.758 8.312 1 86.31 183 GLY B O 1
ATOM 2966 N N . ARG B 1 184 ? 14.305 -12.43 9.109 1 91.69 184 ARG B N 1
ATOM 2967 C CA . ARG B 1 184 ? 14.469 -11.609 7.91 1 91.69 184 ARG B CA 1
ATOM 2968 C C . ARG B 1 184 ? 14.648 -12.477 6.672 1 91.69 184 ARG B C 1
ATOM 2970 O O . ARG B 1 184 ? 14.062 -12.203 5.621 1 91.69 184 ARG B O 1
ATOM 2977 N N . GLU B 1 185 ? 15.445 -13.531 6.801 1 93.75 185 GLU B N 1
ATOM 2978 C CA . GLU B 1 185 ? 15.719 -14.398 5.66 1 93.75 185 GLU B CA 1
ATOM 2979 C C . GLU B 1 185 ? 14.461 -15.156 5.23 1 93.75 185 GLU B C 1
ATOM 2981 O O . GLU B 1 185 ? 14.203 -15.305 4.035 1 93.75 185 GLU B O 1
ATOM 2986 N N . VAL B 1 186 ? 13.75 -15.594 6.188 1 93.06 186 VAL B N 1
ATOM 2987 C CA . VAL B 1 186 ? 12.523 -16.328 5.91 1 93.06 186 VAL B CA 1
ATOM 2988 C C . VAL B 1 186 ? 11.508 -15.398 5.238 1 93.06 186 VAL B C 1
ATOM 2990 O O . VAL B 1 186 ? 10.883 -15.766 4.242 1 93.06 186 VAL B O 1
ATOM 2993 N N . MET B 1 187 ? 11.391 -14.195 5.715 1 94.81 187 MET B N 1
ATOM 2994 C CA . MET B 1 187 ? 10.461 -13.227 5.148 1 94.81 187 MET B CA 1
ATOM 2995 C C . MET B 1 187 ? 10.883 -12.828 3.736 1 94.81 187 MET B C 1
ATOM 2997 O O . MET B 1 187 ? 10.047 -12.727 2.84 1 94.81 187 MET B O 1
ATOM 3001 N N . ALA B 1 188 ? 12.188 -12.641 3.604 1 97 188 ALA B N 1
ATOM 3002 C CA . ALA B 1 188 ? 12.711 -12.305 2.279 1 97 188 ALA B CA 1
ATOM 3003 C C . ALA B 1 188 ? 12.391 -13.406 1.271 1 97 188 ALA B C 1
ATOM 3005 O O . ALA B 1 188 ? 11.977 -13.117 0.143 1 97 188 ALA B O 1
ATOM 3006 N N . GLY B 1 189 ? 12.625 -14.641 1.663 1 96.69 189 GLY B N 1
ATOM 3007 C CA . GLY B 1 189 ? 12.312 -15.766 0.796 1 96.69 189 GLY B CA 1
ATOM 3008 C C . GLY B 1 189 ? 10.836 -15.859 0.445 1 96.69 189 GLY B C 1
ATOM 3009 O O . GLY B 1 189 ? 10.484 -16.125 -0.705 1 96.69 189 GLY B O 1
ATOM 3010 N N . LEU B 1 190 ? 10.008 -15.625 1.445 1 96.56 190 LEU B N 1
ATOM 3011 C CA . LEU B 1 190 ? 8.562 -15.664 1.231 1 96.56 190 LEU B CA 1
ATOM 3012 C C . LEU B 1 190 ? 8.125 -14.594 0.241 1 96.56 190 LEU B C 1
ATOM 3014 O O . LEU B 1 190 ? 7.414 -14.883 -0.721 1 96.56 190 LEU B O 1
ATOM 3018 N N . LEU B 1 191 ? 8.555 -13.352 0.462 1 98.06 191 LEU B N 1
ATOM 3019 C CA . LEU B 1 191 ? 8.203 -12.242 -0.418 1 98.06 191 LEU B CA 1
ATOM 3020 C C . LEU B 1 191 ? 8.703 -12.492 -1.837 1 98.06 191 LEU B C 1
ATOM 3022 O O . LEU B 1 191 ? 8 -12.203 -2.809 1 98.06 191 LEU B O 1
ATOM 3026 N N . HIS B 1 192 ? 9.914 -13.039 -1.917 1 98.56 192 HIS B N 1
ATOM 3027 C CA . HIS B 1 192 ? 10.484 -13.336 -3.223 1 98.56 192 HIS B CA 1
ATOM 3028 C C . HIS B 1 192 ? 9.641 -14.359 -3.977 1 98.56 192 HIS B C 1
ATOM 3030 O O . HIS B 1 192 ? 9.289 -14.141 -5.141 1 98.56 192 HIS B O 1
ATOM 3036 N N . ARG B 1 193 ? 9.281 -15.422 -3.297 1 98.06 193 ARG B N 1
ATOM 3037 C CA . ARG B 1 193 ? 8.453 -16.453 -3.918 1 98.06 193 ARG B CA 1
ATOM 3038 C C . ARG B 1 193 ? 7.102 -15.891 -4.332 1 98.06 193 ARG B C 1
ATOM 3040 O O . ARG B 1 193 ? 6.621 -16.156 -5.438 1 98.06 193 ARG B O 1
ATOM 3047 N N . MET B 1 194 ? 6.539 -15.125 -3.508 1 98.62 194 MET B N 1
ATOM 3048 C CA . MET B 1 194 ? 5.215 -14.578 -3.791 1 98.62 194 MET B CA 1
ATOM 3049 C C . MET B 1 194 ? 5.266 -13.609 -4.973 1 98.62 194 MET B C 1
ATOM 3051 O O . MET B 1 194 ? 4.379 -13.625 -5.828 1 98.62 194 MET B O 1
ATOM 3055 N N . ALA B 1 195 ? 6.289 -12.727 -5.004 1 98.81 195 ALA B N 1
ATOM 3056 C CA . ALA B 1 195 ? 6.441 -11.812 -6.129 1 98.81 195 ALA B CA 1
ATOM 3057 C C . ALA B 1 195 ? 6.605 -12.57 -7.441 1 98.81 195 ALA B C 1
ATOM 3059 O O . ALA B 1 195 ? 5.949 -12.25 -8.438 1 98.81 195 ALA B O 1
ATOM 3060 N N . ARG B 1 196 ? 7.449 -13.633 -7.43 1 98.44 196 ARG B N 1
ATOM 3061 C CA . ARG B 1 196 ? 7.672 -14.445 -8.617 1 98.44 196 ARG B CA 1
ATOM 3062 C C . ARG B 1 196 ? 6.395 -15.172 -9.031 1 98.44 196 ARG B C 1
ATOM 3064 O O . ARG B 1 196 ? 6.078 -15.25 -10.227 1 98.44 196 ARG B O 1
ATOM 3071 N N . GLY B 1 197 ? 5.734 -15.719 -8.031 1 98.25 197 GLY B N 1
ATOM 3072 C CA . GLY B 1 197 ? 4.473 -16.375 -8.32 1 98.25 197 GLY B CA 1
ATOM 3073 C C . GLY B 1 197 ? 3.439 -15.461 -8.938 1 98.25 197 GLY B C 1
ATOM 3074 O O . GLY B 1 197 ? 2.723 -15.859 -9.859 1 98.25 197 GLY B O 1
ATOM 3075 N N . ALA B 1 198 ? 3.32 -14.25 -8.438 1 98.69 198 ALA B N 1
ATOM 3076 C CA . ALA B 1 198 ? 2.391 -13.266 -8.977 1 98.69 198 ALA B CA 1
ATOM 3077 C C . ALA B 1 198 ? 2.734 -12.922 -10.422 1 98.69 198 ALA B C 1
ATOM 3079 O O . ALA B 1 198 ? 1.855 -12.906 -11.289 1 98.69 198 ALA B O 1
ATOM 3080 N N . PHE B 1 199 ? 4.023 -12.641 -10.703 1 98.5 199 PHE B N 1
ATOM 3081 C CA . PHE B 1 199 ? 4.438 -12.312 -12.062 1 98.5 199 PHE B CA 1
ATOM 3082 C C . PHE B 1 199 ? 4.188 -13.484 -13 1 98.5 199 PHE B C 1
ATOM 3084 O O . PHE B 1 199 ? 3.721 -13.289 -14.125 1 98.5 199 PHE B O 1
ATOM 3091 N N . ALA B 1 200 ? 4.539 -14.695 -12.555 1 97.75 200 ALA B N 1
ATOM 3092 C CA . ALA B 1 200 ? 4.332 -15.875 -13.391 1 97.75 200 ALA B CA 1
ATOM 3093 C C . ALA B 1 200 ? 2.857 -16.047 -13.75 1 97.75 200 ALA B C 1
ATOM 3095 O O . ALA B 1 200 ? 2.52 -16.359 -14.891 1 97.75 200 ALA B O 1
ATOM 3096 N N . ALA B 1 201 ? 2 -15.805 -12.789 1 97.62 201 ALA B N 1
ATOM 3097 C CA . ALA B 1 201 ? 0.561 -15.93 -13.008 1 97.62 201 ALA B CA 1
ATOM 3098 C C . ALA B 1 201 ? 0.045 -14.836 -13.938 1 97.62 201 ALA B C 1
ATOM 3100 O O . ALA B 1 201 ? -0.915 -15.055 -14.68 1 97.62 201 ALA B O 1
ATOM 3101 N N . ALA B 1 202 ? 0.618 -13.617 -13.852 1 95.38 202 ALA B N 1
ATOM 3102 C CA . ALA B 1 202 ? 0.25 -12.523 -14.742 1 95.38 202 ALA B CA 1
ATOM 3103 C C . ALA B 1 202 ? 0.551 -12.875 -16.203 1 95.38 202 ALA B C 1
ATOM 3105 O O . ALA B 1 202 ? -0.165 -12.445 -17.109 1 95.38 202 ALA B O 1
ATOM 3106 N N . GLY B 1 203 ? 1.615 -13.586 -16.422 1 89.81 203 GLY B N 1
ATOM 3107 C CA . GLY B 1 203 ? 2.084 -13.922 -17.75 1 89.81 203 GLY B CA 1
ATOM 3108 C C . GLY B 1 203 ? 1.349 -15.094 -18.375 1 89.81 203 GLY B C 1
ATOM 3109 O O . GLY B 1 203 ? 1.514 -15.383 -19.562 1 89.81 203 GLY B O 1
ATOM 3110 N N . THR B 1 204 ? 0.666 -15.836 -17.516 1 79.94 204 THR B N 1
ATOM 3111 C CA . THR B 1 204 ? -0.029 -17.016 -18.031 1 79.94 204 THR B CA 1
ATOM 3112 C C . THR B 1 204 ? -1.473 -16.672 -18.391 1 79.94 204 THR B C 1
ATOM 3114 O O . THR B 1 204 ? -2.094 -15.82 -17.734 1 79.94 204 THR B O 1
ATOM 3117 N N . ASP B 1 205 ? -1.936 -16.859 -19.734 1 66.06 205 ASP B N 1
ATOM 3118 C CA . ASP B 1 205 ? -3.312 -16.641 -20.156 1 66.06 205 ASP B CA 1
ATOM 3119 C C . ASP B 1 205 ? -4.289 -17.469 -19.328 1 66.06 205 ASP B C 1
ATOM 3121 O O . ASP B 1 205 ? -3.969 -18.578 -18.922 1 66.06 205 ASP B O 1
#

Secondary structure (DSSP, 8-state):
---------HHHHHHHHHHHHHHHH-STT--HHHHHHHTT--HHHHTTT-S-HHHHHHHHHHHHHHHHHHHHHHHHHHHHSSTTTTTT--HHHHHHHHHHHHHHHHHH-HHHHHHHHHHGGGS-HHHHHHHHHHHHHHHHHHHHHHHHH-TTS-HHHHHHHHHHHHHHHTTGGGS--GGGS--HHHHHHHHHHHHHHHHHHHH--/---------HHHHHHHHHHHHHHHH-STT--HHHHHHHTT--HHHHHTT-S-HHHHHHHHHHHHHHHHHHHHHHHHHHHHSSTTTTTT--HHHHHHHHHHHHHHHHHH-HHHHHHHHHHGGGS-HHHHHHHHHHHHHHHHHHHHHHHHH-TTS-HHHHHHHHHHHHHHHTTGGGS--GGGS--HHHHHHHHHHHHHHHHHHHH--